Protein AF-M2B3Y7-F1 (afdb_monomer_lite)

Organism: NCBI:txid999437

Structure (mmCIF, N/CA/C/O backbone):
data_AF-M2B3Y7-F1
#
_entry.id   AF-M2B3Y7-F1
#
loop_
_atom_site.group_PDB
_atom_site.id
_atom_site.type_symbol
_atom_site.label_atom_id
_atom_site.label_alt_id
_atom_site.label_comp_id
_atom_site.label_asym_id
_atom_site.label_entity_id
_atom_site.label_seq_id
_atom_site.pdbx_PDB_ins_code
_atom_site.Cartn_x
_atom_site.Cartn_y
_atom_site.Cartn_z
_atom_site.occupancy
_atom_site.B_iso_or_equiv
_atom_site.auth_seq_id
_atom_site.auth_comp_id
_atom_site.auth_asym_id
_atom_site.auth_atom_id
_atom_site.pdbx_PDB_model_num
ATOM 1 N N . MET A 1 1 ? 5.195 35.877 -45.249 1.00 45.44 1 MET A N 1
ATOM 2 C CA . MET A 1 1 ? 6.566 36.431 -45.251 1.00 45.44 1 MET A CA 1
ATOM 3 C C . MET A 1 1 ? 7.348 35.733 -46.344 1.00 45.44 1 MET A C 1
ATOM 5 O O . MET A 1 1 ? 7.375 34.510 -46.344 1.00 45.44 1 MET A O 1
ATOM 9 N N . THR A 1 2 ? 7.928 36.474 -47.281 1.00 49.81 2 THR A N 1
ATOM 10 C CA . THR A 1 2 ? 8.880 35.936 -48.261 1.00 49.81 2 THR A CA 1
ATOM 11 C C . THR A 1 2 ? 10.273 36.021 -47.648 1.00 49.81 2 THR A C 1
ATOM 13 O O . THR A 1 2 ? 10.764 37.118 -47.399 1.00 49.81 2 THR A O 1
ATOM 16 N N . PHE A 1 3 ? 10.868 34.873 -47.328 1.00 57.53 3 PHE A N 1
ATOM 17 C CA . PHE A 1 3 ? 12.255 34.810 -46.870 1.00 57.53 3 PHE A CA 1
ATOM 18 C C . PHE A 1 3 ? 13.178 34.933 -48.083 1.00 57.53 3 PHE A C 1
ATOM 20 O O . PHE A 1 3 ? 13.035 34.166 -49.035 1.00 57.53 3 PHE A O 1
ATOM 27 N N . ASP A 1 4 ? 14.099 35.895 -48.057 1.00 72.06 4 ASP A N 1
ATOM 28 C CA . ASP A 1 4 ? 15.162 35.984 -49.055 1.00 72.06 4 ASP A CA 1
ATOM 29 C C . ASP A 1 4 ? 16.213 34.909 -48.756 1.00 72.06 4 ASP A C 1
ATOM 31 O O . ASP A 1 4 ? 16.903 34.950 -47.738 1.00 72.06 4 ASP A O 1
ATOM 35 N N . LEU A 1 5 ? 16.274 33.905 -49.628 1.00 71.38 5 LEU A N 1
ATOM 36 C CA . LEU A 1 5 ? 17.178 32.765 -49.506 1.00 71.38 5 LEU A CA 1
ATOM 37 C C . LEU A 1 5 ? 18.413 32.906 -50.405 1.00 71.38 5 LEU A C 1
ATOM 39 O O . LEU A 1 5 ? 19.237 31.997 -50.427 1.00 71.38 5 LEU A O 1
ATOM 43 N N . SER A 1 6 ? 18.561 34.021 -51.131 1.00 76.12 6 SER A N 1
ATOM 44 C CA . SER A 1 6 ? 19.625 34.219 -52.127 1.00 76.12 6 SER A CA 1
ATOM 45 C C . SER A 1 6 ? 21.043 34.143 -51.544 1.00 76.12 6 SER A C 1
ATOM 47 O O . SER A 1 6 ? 21.967 33.729 -52.239 1.00 76.12 6 SER A O 1
ATOM 49 N N . GLY A 1 7 ? 21.213 34.464 -50.256 1.00 70.19 7 GLY A N 1
ATOM 50 C CA . GLY A 1 7 ? 22.478 34.329 -49.522 1.00 70.19 7 GLY A CA 1
ATOM 51 C C . GLY A 1 7 ? 22.766 32.930 -48.956 1.00 70.19 7 GLY A C 1
ATOM 52 O O . GLY A 1 7 ? 23.794 32.742 -48.308 1.00 70.19 7 GLY A O 1
ATOM 53 N N . ILE A 1 8 ? 21.873 31.954 -49.152 1.00 68.56 8 ILE A N 1
ATOM 54 C CA . ILE A 1 8 ? 22.008 30.582 -48.640 1.00 68.56 8 ILE A CA 1
ATOM 55 C C . ILE A 1 8 ? 22.342 29.640 -49.806 1.00 68.56 8 ILE A C 1
ATOM 57 O O . ILE A 1 8 ? 21.722 29.766 -50.864 1.00 68.56 8 ILE A O 1
ATOM 61 N N . PRO A 1 9 ? 23.265 28.669 -49.639 1.00 76.00 9 PRO A N 1
ATOM 62 C CA . PRO A 1 9 ? 23.564 27.681 -50.673 1.00 76.00 9 PRO A CA 1
ATOM 63 C C . PRO A 1 9 ? 22.295 27.014 -51.208 1.00 76.00 9 PRO A C 1
ATOM 65 O O . PRO A 1 9 ? 21.464 26.555 -50.424 1.00 76.00 9 PRO A O 1
ATOM 68 N N . GLU A 1 10 ? 22.153 26.945 -52.532 1.00 73.31 10 GLU A N 1
ATOM 69 C CA . GLU A 1 10 ? 20.932 26.493 -53.221 1.00 73.31 10 GLU A CA 1
ATOM 70 C C . GLU A 1 10 ? 20.462 25.102 -52.750 1.00 73.31 10 GLU A C 1
ATOM 72 O O . GLU A 1 10 ? 19.272 24.858 -52.559 1.00 73.31 10 GLU A O 1
ATOM 77 N N . GLU A 1 11 ? 21.419 24.233 -52.422 1.00 63.41 11 GLU A N 1
ATOM 78 C CA . GLU A 1 11 ? 21.214 22.897 -51.850 1.00 63.41 11 GLU A CA 1
ATOM 79 C C . GLU A 1 11 ? 20.580 22.879 -50.447 1.00 63.41 11 GLU A C 1
ATOM 81 O O . GLU A 1 11 ? 19.892 21.922 -50.098 1.00 63.41 11 GLU A O 1
ATOM 86 N N . LEU A 1 12 ? 20.766 23.932 -49.645 1.00 60.66 12 LEU A N 1
ATOM 87 C CA . LEU A 1 12 ? 20.140 24.082 -48.326 1.00 60.66 12 LEU A CA 1
ATOM 88 C C . LEU A 1 12 ? 18.807 24.821 -48.382 1.00 60.66 12 LEU A C 1
ATOM 90 O O . LEU A 1 12 ? 17.975 24.669 -47.484 1.00 60.66 12 LEU A O 1
ATOM 94 N N . GLN A 1 13 ? 18.578 25.596 -49.444 1.00 73.69 13 GLN A N 1
ATOM 95 C CA . GLN A 1 13 ? 17.326 26.325 -49.618 1.00 73.69 13 GLN A CA 1
ATOM 96 C C . GLN A 1 13 ? 16.123 25.378 -49.704 1.00 73.69 13 GLN A C 1
ATOM 98 O O . GLN A 1 13 ? 15.035 25.765 -49.290 1.00 73.69 13 GLN A O 1
ATOM 103 N N . VAL A 1 14 ? 16.298 24.148 -50.204 1.00 66.88 14 VAL A N 1
ATOM 104 C CA . VAL A 1 14 ? 15.223 23.144 -50.316 1.00 66.88 14 VAL A CA 1
ATOM 105 C C . VAL A 1 14 ? 14.683 22.742 -48.939 1.00 66.88 14 VAL A C 1
ATOM 107 O O . VAL A 1 14 ? 13.478 22.831 -48.721 1.00 66.88 14 VAL A O 1
ATOM 110 N N . PHE A 1 15 ? 15.553 22.427 -47.975 1.00 60.72 15 PHE A N 1
ATOM 111 C CA . PHE A 1 15 ? 15.138 22.065 -46.609 1.00 60.72 15 PHE A CA 1
ATOM 112 C C . PHE A 1 15 ? 14.455 23.227 -45.877 1.00 60.72 15 PHE A C 1
ATOM 114 O O . PHE A 1 15 ? 13.499 23.036 -45.126 1.00 60.72 15 PHE A O 1
ATOM 121 N N . ILE A 1 16 ? 14.929 24.453 -46.115 1.00 63.44 16 ILE A N 1
ATOM 122 C CA . ILE A 1 16 ? 14.325 25.660 -45.542 1.00 63.44 16 ILE A CA 1
ATOM 123 C C . ILE A 1 16 ? 12.943 25.912 -46.164 1.00 63.44 16 ILE A C 1
ATOM 125 O O . ILE A 1 16 ? 12.002 26.232 -45.439 1.00 63.44 16 ILE A O 1
ATOM 129 N N . LYS A 1 17 ? 12.785 25.723 -47.482 1.00 69.19 17 LYS A N 1
ATOM 130 C CA . LYS A 1 17 ? 11.494 25.845 -48.181 1.00 69.19 17 LYS A CA 1
ATOM 131 C C . LYS A 1 17 ? 10.484 24.802 -47.691 1.00 69.19 17 LYS A C 1
ATOM 133 O O . LYS A 1 17 ? 9.358 25.174 -47.372 1.00 69.19 17 LYS A O 1
ATOM 138 N N . GLU A 1 18 ? 10.885 23.539 -47.553 1.00 61.50 18 GLU A N 1
ATOM 139 C CA . GLU A 1 18 ? 10.028 22.470 -47.012 1.00 61.50 18 GLU A CA 1
ATOM 140 C C . GLU A 1 18 ? 9.533 22.789 -45.599 1.00 61.50 18 GLU A C 1
ATOM 142 O O . GLU A 1 18 ? 8.347 22.664 -45.300 1.00 61.50 18 GLU A O 1
ATOM 147 N N . ALA A 1 19 ? 10.410 23.277 -44.728 1.00 56.25 19 ALA A N 1
ATOM 148 C CA . ALA A 1 19 ? 10.017 23.612 -43.369 1.00 56.25 19 ALA A CA 1
ATOM 149 C C . ALA A 1 19 ? 9.149 24.864 -43.259 1.00 56.25 19 ALA A C 1
ATOM 151 O O . ALA A 1 19 ? 8.282 24.934 -42.385 1.00 56.25 19 ALA A O 1
ATOM 152 N N . LEU A 1 20 ? 9.351 25.846 -44.140 1.00 63.88 20 LEU A N 1
ATOM 153 C CA . LEU A 1 20 ? 8.442 26.981 -44.258 1.00 63.88 20 LEU A CA 1
ATOM 154 C C . LEU A 1 20 ? 7.042 26.514 -44.680 1.00 63.88 20 LEU A C 1
ATOM 156 O O . LEU A 1 20 ? 6.064 27.003 -44.116 1.00 63.88 20 LEU A O 1
ATOM 160 N N . GLU A 1 21 ? 6.932 25.533 -45.580 1.00 65.38 21 GLU A N 1
ATOM 161 C CA . GLU A 1 21 ? 5.644 24.942 -45.964 1.00 65.38 21 GLU A CA 1
ATOM 162 C C . GLU A 1 21 ? 5.014 24.108 -44.835 1.00 65.38 21 GLU A C 1
ATOM 164 O O . GLU A 1 21 ? 3.827 24.269 -44.560 1.00 65.38 21 GLU A O 1
ATOM 169 N N . ILE A 1 22 ? 5.784 23.302 -44.093 1.00 55.69 22 ILE A N 1
ATOM 170 C CA . ILE A 1 22 ? 5.263 22.549 -42.932 1.00 55.69 22 ILE A CA 1
ATOM 171 C C . ILE A 1 22 ? 4.804 23.504 -41.821 1.00 55.69 22 ILE A C 1
ATOM 173 O O . ILE A 1 22 ? 3.726 23.332 -41.251 1.00 55.69 22 ILE A O 1
ATOM 177 N N . ARG A 1 23 ? 5.577 24.556 -41.527 1.00 59.22 23 ARG A N 1
ATOM 178 C CA . ARG A 1 23 ? 5.194 25.580 -40.544 1.00 59.22 23 ARG A CA 1
ATOM 179 C C . ARG A 1 23 ? 3.935 26.326 -40.978 1.00 59.22 23 ARG A C 1
ATOM 181 O O . ARG A 1 23 ? 3.066 26.597 -40.154 1.00 59.22 23 ARG A O 1
ATOM 188 N N . LYS A 1 24 ? 3.821 26.645 -42.266 1.00 68.19 24 LYS A N 1
ATOM 189 C CA . LYS A 1 24 ? 2.622 27.254 -42.847 1.00 68.19 24 LYS A CA 1
ATOM 190 C C . LYS A 1 24 ? 1.417 26.318 -42.741 1.00 68.19 24 LYS A C 1
ATOM 192 O O . LYS A 1 24 ? 0.348 26.783 -42.366 1.00 68.19 24 LYS A O 1
ATOM 197 N N . ALA A 1 25 ? 1.588 25.017 -42.970 1.00 65.25 25 ALA A N 1
ATOM 198 C CA . ALA A 1 25 ? 0.539 24.020 -42.769 1.00 65.25 25 ALA A CA 1
ATOM 199 C C . ALA A 1 25 ? 0.111 23.904 -41.293 1.00 65.25 25 ALA A C 1
ATOM 201 O O . ALA A 1 25 ? -1.082 23.832 -41.015 1.00 65.25 25 ALA A O 1
ATOM 202 N N . ALA A 1 26 ? 1.052 23.956 -40.342 1.00 59.47 26 ALA A N 1
ATOM 203 C CA . ALA A 1 26 ? 0.750 23.952 -38.907 1.00 59.47 26 ALA A CA 1
ATOM 204 C C . ALA A 1 26 ? -0.031 25.204 -38.468 1.00 59.47 26 ALA A C 1
ATOM 206 O O . ALA A 1 26 ? -0.986 25.102 -37.700 1.00 59.47 26 ALA A O 1
ATOM 207 N N . LEU A 1 27 ? 0.332 26.376 -38.997 1.00 65.25 27 LEU A N 1
ATOM 208 C CA . LEU A 1 27 ? -0.400 27.623 -38.758 1.00 65.25 27 LEU A CA 1
ATOM 209 C C . LEU A 1 27 ? -1.805 27.587 -39.373 1.00 65.25 27 LEU A C 1
ATOM 211 O O . LEU A 1 27 ? -2.763 27.966 -38.708 1.00 65.25 27 LEU A O 1
ATOM 215 N N . LEU A 1 28 ? -1.940 27.085 -40.604 1.00 71.50 28 LEU A N 1
ATOM 216 C CA . LEU A 1 28 ? -3.237 26.914 -41.268 1.00 71.50 28 LEU A CA 1
ATOM 217 C C . LEU A 1 28 ? -4.134 25.913 -40.529 1.00 71.50 28 LEU A C 1
ATOM 219 O O . LEU A 1 28 ? -5.341 26.124 -40.446 1.00 71.50 28 LEU A O 1
ATOM 223 N N . PHE A 1 29 ? -3.553 24.846 -39.976 1.00 75.62 29 PHE A N 1
ATOM 224 C CA . PHE A 1 29 ? -4.253 23.907 -39.102 1.00 75.62 29 PHE A CA 1
ATOM 225 C C . PHE A 1 29 ? -4.780 24.613 -37.850 1.00 75.62 29 PHE A C 1
ATOM 227 O O . PHE A 1 29 ? -5.983 24.579 -37.614 1.00 75.62 29 PHE A O 1
ATOM 234 N N . ALA A 1 30 ? -3.916 25.304 -37.099 1.00 64.25 30 ALA A N 1
ATOM 235 C CA . ALA A 1 30 ? -4.331 26.007 -35.887 1.00 64.25 30 ALA A CA 1
ATOM 236 C C . ALA A 1 30 ? -5.420 27.050 -36.186 1.00 64.25 30 ALA A C 1
ATOM 238 O O . ALA A 1 30 ? -6.430 27.111 -35.495 1.00 64.25 30 ALA A O 1
ATOM 239 N N . GLU A 1 31 ? -5.269 27.819 -37.266 1.00 71.62 31 GLU A N 1
ATOM 240 C CA . GLU A 1 31 ? -6.271 28.799 -37.688 1.00 71.62 31 GLU A CA 1
ATOM 241 C C . GLU A 1 31 ? -7.616 28.143 -38.045 1.00 71.62 31 GLU A C 1
ATOM 243 O O . GLU A 1 31 ? -8.674 28.663 -37.686 1.00 71.62 31 GLU A O 1
ATOM 248 N N . LYS A 1 32 ? -7.593 27.003 -38.746 1.00 80.88 32 LYS A N 1
ATOM 249 C CA . LYS A 1 32 ? -8.803 26.260 -39.108 1.00 80.88 32 LYS A CA 1
ATOM 250 C C . LYS A 1 32 ? -9.513 25.717 -37.869 1.00 80.88 32 LYS A C 1
ATOM 252 O O . LYS A 1 32 ? -10.716 25.919 -37.743 1.00 80.88 32 LYS A O 1
ATOM 257 N N . GLU A 1 33 ? -8.789 25.065 -36.968 1.00 72.62 33 GLU A N 1
ATOM 258 C CA . GLU A 1 33 ? -9.375 24.442 -35.777 1.00 72.62 33 GLU A CA 1
ATOM 259 C C . GLU A 1 33 ? -9.894 25.492 -34.788 1.00 72.62 33 GLU A C 1
ATOM 261 O O . GLU A 1 33 ? -10.992 25.339 -34.264 1.00 72.62 33 GLU A O 1
ATOM 266 N N . ILE A 1 34 ? -9.193 26.624 -34.625 1.00 73.88 34 ILE A N 1
ATOM 267 C CA . ILE A 1 34 ? -9.693 27.752 -33.820 1.00 73.88 34 ILE A CA 1
ATOM 268 C C . ILE A 1 34 ? -11.016 28.267 -34.394 1.00 73.88 34 ILE A C 1
ATOM 270 O O . ILE A 1 34 ? -11.949 28.545 -33.641 1.00 73.88 34 ILE A O 1
ATOM 274 N N . LYS A 1 35 ? -11.130 28.374 -35.726 1.00 78.56 35 LYS A N 1
ATOM 275 C CA . LYS A 1 35 ? -12.387 28.773 -36.377 1.00 78.56 35 LYS A CA 1
ATOM 276 C C . LYS A 1 35 ? -13.501 27.754 -36.148 1.00 78.56 35 LYS A C 1
ATOM 278 O O . LYS A 1 35 ? -14.634 28.174 -35.942 1.00 78.56 35 LYS A O 1
ATOM 283 N N . VAL A 1 36 ? -13.202 26.454 -36.173 1.00 81.69 36 VAL A N 1
ATOM 284 C CA . VAL A 1 36 ? -14.186 25.394 -35.891 1.00 81.69 36 VAL A CA 1
ATOM 285 C C . VAL A 1 36 ? -14.666 25.484 -34.444 1.00 81.69 36 VAL A C 1
ATOM 287 O O . VAL A 1 36 ? -15.862 25.655 -34.229 1.00 81.69 36 VAL A O 1
ATOM 290 N N . ALA A 1 37 ? -13.747 25.492 -33.477 1.00 68.81 37 ALA A N 1
ATOM 291 C CA . ALA A 1 37 ? -14.065 25.590 -32.054 1.00 68.81 37 ALA A CA 1
ATOM 292 C C . ALA A 1 37 ? -14.874 26.858 -31.730 1.00 68.81 37 ALA A C 1
ATOM 294 O O . ALA A 1 37 ? -15.887 26.816 -31.033 1.00 68.81 37 ALA A O 1
ATOM 295 N N . MET A 1 38 ? -14.485 27.996 -32.314 1.00 75.88 38 MET A N 1
ATOM 296 C CA . MET A 1 38 ? -15.215 29.253 -32.159 1.00 75.88 38 MET A CA 1
ATOM 297 C C . MET A 1 38 ? -16.618 29.171 -32.774 1.00 75.88 38 MET A C 1
ATOM 299 O O . MET A 1 38 ? -17.581 29.665 -32.188 1.00 75.88 38 MET A O 1
ATOM 303 N N . GLN A 1 39 ? -16.758 28.543 -33.944 1.00 84.00 39 GLN A N 1
ATOM 304 C CA . GLN A 1 39 ? -18.049 28.386 -34.609 1.00 84.00 39 GLN A CA 1
ATOM 305 C C . GLN A 1 39 ? -18.986 27.457 -33.829 1.00 84.00 39 GLN A C 1
ATOM 307 O O . GLN A 1 39 ? -20.187 27.723 -33.778 1.00 84.00 39 GLN A O 1
ATOM 312 N N . GLU A 1 40 ? -18.462 26.404 -33.205 1.00 83.50 40 GLU A N 1
ATOM 313 C CA . GLU A 1 40 ? -19.217 25.499 -32.336 1.00 83.50 40 GLU A CA 1
ATOM 314 C C . GLU A 1 40 ? -19.735 26.223 -31.093 1.00 83.50 40 GLU A C 1
ATOM 316 O O . GLU A 1 40 ? -20.945 26.214 -30.852 1.00 83.50 40 GLU A O 1
ATOM 321 N N . SER A 1 41 ? -18.875 26.967 -30.391 1.00 80.25 41 SER A N 1
ATOM 322 C CA . SER A 1 41 ? -19.298 27.781 -29.245 1.00 80.25 41 SER A CA 1
ATOM 323 C C . SER A 1 41 ? -20.332 28.843 -29.630 1.00 80.25 41 SER A C 1
ATOM 325 O O . SER A 1 41 ? -21.322 29.039 -28.924 1.00 80.25 41 SER A O 1
ATOM 327 N N . ILE A 1 42 ? -20.167 29.495 -30.787 1.00 84.44 42 ILE A N 1
ATOM 328 C CA . ILE A 1 42 ? -21.157 30.447 -31.316 1.00 84.44 42 ILE A CA 1
ATOM 329 C C . ILE A 1 42 ? -22.484 29.748 -31.630 1.00 84.44 42 ILE A C 1
ATOM 331 O O . ILE A 1 42 ? -23.548 30.302 -31.347 1.00 84.44 42 ILE A O 1
ATOM 335 N N . ASN A 1 43 ? -22.451 28.550 -32.215 1.00 87.31 43 ASN A N 1
ATOM 336 C CA . ASN A 1 43 ? -23.658 27.803 -32.558 1.00 87.31 43 ASN A CA 1
ATOM 337 C C . ASN A 1 43 ? -24.429 27.368 -31.306 1.00 87.31 43 ASN A C 1
ATOM 339 O O . ASN A 1 43 ? -25.657 27.458 -31.303 1.00 87.31 43 ASN A O 1
ATOM 343 N N . GLU A 1 44 ? -23.738 26.963 -30.240 1.00 83.06 44 GLU A N 1
ATOM 344 C CA . GLU A 1 44 ? -24.376 26.636 -28.962 1.00 83.06 44 GLU A CA 1
ATOM 345 C C . GLU A 1 44 ? -25.005 27.862 -28.297 1.00 83.06 44 GLU A C 1
ATOM 347 O O . GLU A 1 44 ? -26.169 27.816 -27.892 1.00 83.06 44 GLU A O 1
ATOM 352 N N . ILE A 1 45 ? -24.309 29.002 -28.281 1.00 84.94 45 ILE A N 1
ATOM 353 C CA . ILE A 1 45 ? -24.886 30.265 -27.791 1.00 84.94 45 ILE A CA 1
ATOM 354 C C . ILE A 1 45 ? -26.113 30.652 -28.636 1.00 84.94 45 ILE A C 1
ATOM 356 O O . ILE A 1 45 ? -27.156 31.037 -28.105 1.00 84.94 45 ILE A O 1
ATOM 360 N N . LYS A 1 46 ? -26.038 30.490 -29.963 1.00 84.94 46 LYS A N 1
ATOM 361 C CA . LYS A 1 46 ? -27.133 30.803 -30.891 1.00 84.94 46 LYS A CA 1
ATOM 362 C C . LYS A 1 46 ? -28.381 29.951 -30.645 1.00 84.94 46 LYS A C 1
ATOM 364 O O . LYS A 1 46 ? -29.486 30.487 -30.730 1.00 84.94 46 LYS A O 1
ATOM 369 N N . LYS A 1 47 ? -28.236 28.660 -30.317 1.00 84.56 47 LYS A N 1
ATOM 370 C CA . LYS A 1 47 ? -29.377 27.788 -29.965 1.00 84.56 47 LYS A CA 1
ATOM 371 C C . LYS A 1 47 ? -30.173 28.344 -28.783 1.00 84.56 47 LYS A C 1
ATOM 373 O O . LYS A 1 47 ? -31.398 28.281 -28.803 1.00 84.56 47 LYS A O 1
ATOM 378 N N . HIS A 1 48 ? -29.485 28.936 -27.808 1.00 78.88 48 HIS A N 1
ATOM 379 C CA . HIS A 1 48 ? -30.096 29.491 -26.599 1.00 78.88 48 HIS A CA 1
ATOM 380 C C . HIS A 1 48 ? -30.692 30.890 -26.805 1.00 78.88 48 HIS A C 1
ATOM 382 O O . HIS A 1 48 ? -31.655 31.253 -26.135 1.00 78.88 48 HIS A O 1
ATOM 388 N N . ILE A 1 49 ? -30.177 31.665 -27.766 1.00 81.00 49 ILE A N 1
ATOM 389 C CA . ILE A 1 49 ? -30.780 32.946 -28.170 1.00 81.00 49 ILE A CA 1
ATOM 390 C C . ILE A 1 49 ? -32.102 32.728 -28.935 1.00 81.00 49 ILE A C 1
ATOM 392 O O . ILE A 1 49 ? -33.013 33.553 -28.838 1.00 81.00 49 ILE A O 1
ATOM 396 N N . GLY A 1 50 ? -32.237 31.613 -29.665 1.00 73.44 50 GLY A N 1
ATOM 397 C CA . GLY A 1 50 ? -33.442 31.281 -30.434 1.00 73.44 50 GLY A CA 1
ATOM 398 C C . GLY A 1 50 ? -33.684 32.214 -31.635 1.00 73.44 50 GLY A C 1
ATOM 399 O O . GLY A 1 50 ? -32.763 32.861 -32.133 1.00 73.44 50 GLY A O 1
ATOM 400 N N . TYR A 1 51 ? -34.929 32.281 -32.127 1.00 66.31 51 TYR A N 1
ATOM 401 C CA . TYR A 1 51 ? -35.339 33.158 -33.238 1.00 66.31 51 TYR A CA 1
ATOM 402 C C . TYR A 1 51 ? -36.341 34.224 -32.754 1.00 66.31 51 TYR A C 1
ATOM 404 O O . TYR A 1 51 ? -37.361 33.880 -32.159 1.00 66.31 51 TYR A O 1
ATOM 412 N N . GLY A 1 52 ? -36.074 35.511 -33.018 1.00 67.25 52 GLY A N 1
ATOM 413 C CA . GLY A 1 52 ? -36.934 36.641 -32.621 1.00 67.25 52 GLY A CA 1
ATOM 414 C C . GLY A 1 52 ? -36.149 37.884 -32.173 1.00 67.25 52 GLY A C 1
ATOM 415 O O . GLY A 1 52 ? -34.941 37.974 -32.387 1.00 67.25 52 GLY A O 1
ATOM 416 N N . THR A 1 53 ? -36.824 38.861 -31.555 1.00 72.75 53 THR A N 1
ATOM 417 C CA . THR A 1 53 ? -36.186 40.097 -31.059 1.00 72.75 53 THR A CA 1
ATOM 418 C C . THR A 1 53 ? -35.389 39.827 -29.781 1.00 72.75 53 THR A C 1
ATOM 420 O O . THR A 1 53 ? -35.958 39.401 -28.776 1.00 72.75 53 THR A O 1
ATOM 423 N N . PHE A 1 54 ? -34.083 40.104 -29.802 1.00 80.12 54 PHE A N 1
ATOM 424 C CA . PHE A 1 54 ? -33.186 39.909 -28.660 1.00 80.12 54 PHE A CA 1
ATOM 425 C C . PHE A 1 54 ? -33.583 40.800 -27.471 1.00 80.12 54 PHE A C 1
ATOM 427 O O . PHE A 1 54 ? -33.663 42.020 -27.605 1.00 80.12 54 PHE A O 1
ATOM 434 N N . LYS A 1 55 ? -33.829 40.189 -26.303 1.00 78.25 55 LYS A N 1
ATOM 435 C CA . LYS A 1 55 ? -34.313 40.879 -25.088 1.00 78.25 55 LYS A CA 1
ATOM 436 C C . LYS A 1 55 ? -33.223 41.142 -24.036 1.00 78.25 55 LYS A C 1
ATOM 438 O O . LYS A 1 55 ? -33.549 41.532 -22.919 1.00 78.25 55 LYS A O 1
ATOM 443 N N . GLY A 1 56 ? -31.949 40.953 -24.384 1.00 78.19 56 GLY A N 1
ATOM 444 C CA . GLY A 1 56 ? -30.812 41.089 -23.467 1.00 78.19 56 GLY A CA 1
ATOM 445 C C . GLY A 1 56 ? -30.312 39.751 -22.909 1.00 78.19 56 GLY A C 1
ATOM 446 O O . GLY A 1 56 ? -30.879 38.696 -23.187 1.00 78.19 56 GLY A O 1
ATOM 447 N N . ILE A 1 57 ? -29.219 39.802 -22.141 1.00 81.94 57 ILE A N 1
ATOM 448 C CA . ILE A 1 57 ? -28.574 38.627 -21.539 1.00 81.94 57 ILE A CA 1
ATOM 449 C C . ILE A 1 57 ? -29.258 38.324 -20.204 1.00 81.94 57 ILE A C 1
ATOM 451 O O . ILE A 1 57 ? -29.145 39.095 -19.252 1.00 81.94 57 ILE A O 1
ATOM 455 N N . ASN A 1 58 ? -29.988 37.212 -20.140 1.00 83.81 58 ASN A N 1
ATOM 456 C CA . ASN A 1 58 ? -30.562 36.699 -18.898 1.00 83.81 58 ASN A CA 1
ATOM 457 C C . ASN A 1 58 ? -29.557 35.770 -18.182 1.00 83.81 58 ASN A C 1
ATOM 459 O O . ASN A 1 58 ? -28.491 35.464 -18.715 1.00 83.81 58 ASN A O 1
ATOM 463 N N . LYS A 1 59 ? -29.885 35.327 -16.963 1.00 79.94 59 LYS A N 1
ATOM 464 C CA . LYS A 1 59 ? -28.984 34.492 -16.154 1.00 79.94 59 LYS A CA 1
ATOM 465 C C . LYS A 1 59 ? -28.606 33.177 -16.850 1.00 79.94 59 LYS A C 1
ATOM 467 O O . LYS A 1 59 ? -27.440 32.820 -16.861 1.00 79.94 59 LYS A O 1
ATOM 472 N N . GLU A 1 60 ? -29.567 32.510 -17.481 1.00 78.88 60 GLU A N 1
ATOM 473 C CA . GLU A 1 60 ? -29.346 31.231 -18.169 1.00 78.88 60 GLU A CA 1
ATOM 474 C C . GLU A 1 60 ? -28.426 31.384 -19.388 1.00 78.88 60 GLU A C 1
ATOM 476 O O . GLU A 1 60 ? -27.477 30.625 -19.547 1.00 78.88 60 GLU A O 1
ATOM 481 N N . LEU A 1 61 ? -28.646 32.410 -20.218 1.00 81.50 61 LEU A N 1
ATOM 482 C CA . LEU A 1 61 ? -27.771 32.714 -21.350 1.00 81.50 61 LEU A CA 1
ATOM 483 C C . LEU A 1 61 ? -26.374 33.136 -20.879 1.00 81.50 61 LEU A C 1
ATOM 485 O O . LEU A 1 61 ? -25.389 32.803 -21.531 1.00 81.50 61 LEU A O 1
ATOM 489 N N . ASN A 1 62 ? -26.275 33.847 -19.753 1.00 80.31 62 ASN A N 1
ATOM 490 C CA . ASN A 1 62 ? -24.991 34.199 -19.156 1.00 80.31 62 ASN A CA 1
ATOM 491 C C . ASN A 1 62 ? -24.216 32.955 -18.700 1.00 80.31 62 ASN A C 1
ATOM 493 O O . ASN A 1 62 ? -23.029 32.852 -18.987 1.00 80.31 62 ASN A O 1
ATOM 497 N N . ASP A 1 63 ? -24.884 32.003 -18.048 1.00 74.19 63 ASP A N 1
ATOM 498 C CA . ASP A 1 63 ? -24.263 30.758 -17.585 1.00 74.19 63 ASP A CA 1
ATOM 499 C C . ASP A 1 63 ? -23.770 29.906 -18.774 1.00 74.19 63 ASP A C 1
ATOM 501 O O . ASP A 1 63 ? -22.642 29.415 -18.751 1.00 74.19 63 ASP A O 1
ATOM 505 N N . VAL A 1 64 ? -24.545 29.833 -19.866 1.00 78.38 64 VAL A N 1
ATOM 506 C CA . VAL A 1 64 ? -24.122 29.176 -21.120 1.00 78.38 64 VAL A CA 1
ATOM 507 C C . VAL A 1 64 ? -22.930 29.892 -21.761 1.00 78.38 64 VAL A C 1
ATOM 509 O O . VAL A 1 64 ? -22.006 29.242 -22.240 1.00 78.38 64 VAL A O 1
ATOM 512 N N . ILE A 1 65 ? -22.911 31.229 -21.773 1.00 73.31 65 ILE A N 1
ATOM 513 C CA . ILE A 1 65 ? -21.768 31.998 -22.288 1.00 73.31 65 ILE A CA 1
ATOM 514 C C . ILE A 1 65 ? -20.508 31.720 -21.455 1.00 73.31 65 ILE A C 1
ATOM 516 O O . ILE A 1 65 ? -19.436 31.551 -22.034 1.00 73.31 65 ILE A O 1
ATOM 520 N N . GLU A 1 66 ? -20.611 31.657 -20.125 1.00 69.00 66 GLU A N 1
ATOM 521 C CA . GLU A 1 66 ? -19.475 31.324 -19.254 1.00 69.00 66 GLU A CA 1
ATOM 522 C C . GLU A 1 66 ? -18.986 29.883 -19.460 1.00 69.00 66 GLU A C 1
ATOM 524 O O . GLU A 1 66 ? -17.781 29.653 -19.560 1.00 69.00 66 GLU A O 1
ATOM 529 N N . GLU A 1 67 ? -19.891 28.919 -19.625 1.00 71.25 67 GLU A N 1
ATOM 530 C CA . GLU A 1 67 ? -19.530 27.535 -19.949 1.00 71.25 67 GLU A CA 1
ATOM 531 C C . GLU A 1 67 ? -18.824 27.433 -21.310 1.00 71.25 67 GLU A C 1
ATOM 533 O O . GLU A 1 67 ? -17.779 26.791 -21.428 1.00 71.25 67 GLU A O 1
ATOM 538 N N . GLN A 1 68 ? -19.328 28.134 -22.331 1.00 79.69 68 GLN A N 1
ATOM 539 C CA . GLN A 1 68 ? -18.715 28.142 -23.660 1.00 79.69 68 GLN A CA 1
ATOM 540 C C . GLN A 1 68 ? -17.365 28.867 -23.691 1.00 79.69 68 GLN A C 1
ATOM 542 O O . GLN A 1 68 ? -16.495 28.487 -24.471 1.00 79.69 68 GLN A O 1
ATOM 547 N N . LYS A 1 69 ? -17.131 29.856 -22.815 1.00 64.25 69 LYS A N 1
ATOM 548 C CA . LYS A 1 69 ? -15.793 30.447 -22.627 1.00 64.25 69 LYS A CA 1
ATOM 549 C C . LYS A 1 69 ? -14.801 29.426 -22.080 1.00 64.25 69 LYS A C 1
ATOM 551 O O . LYS A 1 69 ? -13.673 29.382 -22.560 1.00 64.25 69 LYS A O 1
ATOM 556 N N . ILE A 1 70 ? -15.210 28.620 -21.098 1.00 60.44 70 ILE A N 1
ATOM 557 C CA . ILE A 1 70 ? -14.363 27.568 -20.517 1.00 60.44 70 ILE A CA 1
ATOM 558 C C . ILE A 1 70 ? -14.069 26.491 -21.565 1.00 60.44 70 ILE A C 1
ATOM 560 O O . ILE A 1 70 ? -12.913 26.113 -21.736 1.00 60.44 70 ILE A O 1
ATOM 564 N N . PHE A 1 71 ? -15.092 26.047 -22.300 1.00 70.12 71 PHE A N 1
ATOM 565 C CA . PHE A 1 71 ? -14.939 25.079 -23.386 1.00 70.12 71 PHE A CA 1
ATOM 566 C C . PHE A 1 71 ? -13.982 25.586 -24.473 1.00 70.12 71 PHE A C 1
ATOM 568 O O . PHE A 1 71 ? -13.012 24.910 -24.806 1.00 70.12 71 PHE A O 1
ATOM 575 N N . PHE A 1 72 ? -14.199 26.805 -24.975 1.00 65.19 72 PHE A N 1
ATOM 576 C CA . PHE A 1 72 ? -13.344 27.389 -26.005 1.00 65.19 72 PHE A CA 1
ATOM 577 C C . PHE A 1 72 ? -11.910 27.616 -25.511 1.00 65.19 72 PHE A C 1
ATOM 579 O O . PHE A 1 72 ? -10.972 27.407 -26.271 1.00 65.19 72 PHE A O 1
ATOM 586 N N . ALA A 1 73 ? -11.719 28.007 -24.246 1.00 53.09 73 ALA A N 1
ATOM 587 C CA . ALA A 1 73 ? -10.387 28.150 -23.659 1.00 53.09 73 ALA A CA 1
ATOM 588 C C . ALA A 1 73 ? -9.644 26.806 -23.586 1.00 53.09 73 ALA A C 1
ATOM 590 O O . ALA A 1 73 ? -8.484 26.739 -23.981 1.00 53.09 73 ALA A O 1
ATOM 591 N N . ALA A 1 74 ? -10.318 25.734 -23.159 1.00 53.12 74 ALA A N 1
ATOM 592 C CA . ALA A 1 74 ? -9.735 24.393 -23.127 1.00 53.12 74 ALA A CA 1
ATOM 593 C C . ALA A 1 74 ? -9.375 23.886 -24.535 1.00 53.12 74 ALA A C 1
ATOM 595 O O . ALA A 1 74 ? -8.311 23.302 -24.743 1.00 53.12 74 ALA A O 1
ATOM 596 N N . GLU A 1 75 ? -10.237 24.152 -25.517 1.00 64.81 75 GLU A N 1
ATOM 597 C CA . GLU A 1 75 ? -9.996 23.760 -26.903 1.00 64.81 75 GLU A CA 1
ATOM 598 C C . GLU A 1 75 ? -8.867 24.582 -27.541 1.00 64.81 75 GLU A C 1
ATOM 600 O O . GLU A 1 75 ? -8.043 24.052 -28.286 1.00 64.81 75 GLU A O 1
ATOM 605 N N . LEU A 1 76 ? -8.762 25.866 -27.191 1.00 54.69 76 LEU A N 1
ATOM 606 C CA . LEU A 1 76 ? -7.655 26.721 -27.602 1.00 54.69 76 LEU A CA 1
ATOM 607 C C . LEU A 1 76 ? -6.323 26.233 -27.020 1.00 54.69 76 LEU A C 1
ATOM 609 O O . LEU A 1 76 ? -5.342 26.185 -27.759 1.00 54.69 76 LEU A O 1
ATOM 613 N N . ASP A 1 77 ? -6.287 25.827 -25.748 1.00 53.09 77 ASP A N 1
ATOM 614 C CA . ASP A 1 77 ? -5.090 25.251 -25.124 1.00 53.09 77 ASP A CA 1
ATOM 615 C C . ASP A 1 77 ? -4.653 23.962 -25.841 1.00 53.09 77 ASP A C 1
ATOM 617 O O . ASP A 1 77 ? -3.474 23.818 -26.178 1.00 53.09 77 ASP A O 1
ATOM 621 N N . ARG A 1 78 ? -5.598 23.072 -26.186 1.00 74.62 78 ARG A N 1
ATOM 622 C CA . ARG A 1 78 ? -5.325 21.870 -26.998 1.00 74.62 78 ARG A CA 1
ATOM 623 C C . ARG A 1 78 ? -4.747 22.226 -28.372 1.00 74.62 78 ARG A C 1
ATOM 625 O O . ARG A 1 78 ? -3.736 21.659 -28.788 1.00 74.62 78 ARG A O 1
ATOM 632 N N . ILE A 1 79 ? -5.370 23.168 -29.086 1.00 60.16 79 ILE A N 1
ATOM 633 C CA . ILE A 1 79 ? -4.934 23.577 -30.432 1.00 60.16 79 ILE A CA 1
ATOM 634 C C . ILE A 1 79 ? -3.555 24.249 -30.385 1.00 60.16 79 ILE A C 1
ATOM 636 O O . ILE A 1 79 ? -2.737 24.037 -31.286 1.00 60.16 79 ILE A O 1
ATOM 640 N N . LEU A 1 80 ? -3.279 25.047 -29.350 1.00 50.59 80 LEU A N 1
ATOM 641 C CA . LEU A 1 80 ? -1.979 25.681 -29.146 1.00 50.59 80 LEU A CA 1
ATOM 642 C C . LEU A 1 80 ? -0.890 24.643 -28.873 1.00 50.59 80 LEU A C 1
ATOM 644 O O . LEU A 1 80 ? 0.178 24.744 -29.478 1.00 50.59 80 LEU A O 1
ATOM 648 N N . ASP A 1 81 ? -1.158 23.637 -28.041 1.00 50.31 81 ASP A N 1
ATOM 649 C CA . ASP A 1 81 ? -0.206 22.561 -27.750 1.00 50.31 81 ASP A CA 1
ATOM 650 C C . ASP A 1 81 ? 0.098 21.713 -28.998 1.00 50.31 81 ASP A C 1
ATOM 652 O O . ASP A 1 81 ? 1.260 21.496 -29.361 1.00 50.31 81 ASP A O 1
ATOM 656 N N . GLU A 1 82 ? -0.931 21.336 -29.762 1.00 51.22 82 GLU A N 1
ATOM 657 C CA . GLU A 1 82 ? -0.754 20.611 -31.025 1.00 51.22 82 GLU A CA 1
ATOM 658 C C . GLU A 1 82 ? -0.046 21.451 -32.095 1.00 51.22 82 GLU A C 1
ATOM 660 O O . GLU A 1 82 ? 0.806 20.948 -32.837 1.00 51.22 82 GLU A O 1
ATOM 665 N N . GLY A 1 83 ? -0.372 22.741 -32.186 1.00 49.22 83 GLY A N 1
ATOM 666 C CA . GLY A 1 83 ? 0.263 23.680 -33.106 1.00 49.22 83 GLY A CA 1
ATOM 667 C C . GLY A 1 83 ? 1.739 23.907 -32.776 1.00 49.22 83 GLY A C 1
ATOM 668 O O . GLY A 1 83 ? 2.586 23.860 -33.674 1.00 49.22 83 GLY A O 1
ATOM 669 N N . LEU A 1 84 ? 2.070 24.092 -31.494 1.00 48.72 84 LEU A N 1
ATOM 670 C CA . LEU A 1 84 ? 3.443 24.220 -30.997 1.00 48.72 84 LEU A CA 1
ATOM 671 C C . LEU A 1 84 ? 4.240 22.934 -31.207 1.00 48.72 84 LEU A C 1
ATOM 673 O O . LEU A 1 84 ? 5.403 23.003 -31.608 1.00 48.72 84 LEU A O 1
ATOM 677 N N . THR A 1 85 ? 3.614 21.776 -31.019 1.00 48.56 85 THR A N 1
ATOM 678 C CA . THR A 1 85 ? 4.226 20.465 -31.257 1.00 48.56 85 THR A CA 1
ATOM 679 C C . THR A 1 85 ? 4.555 20.273 -32.738 1.00 48.56 85 THR A C 1
ATOM 681 O O . THR A 1 85 ? 5.695 19.959 -33.089 1.00 48.56 85 THR A O 1
ATOM 684 N N . LYS A 1 86 ? 3.608 20.575 -33.636 1.00 52.34 86 LYS A N 1
ATOM 685 C CA . LYS A 1 86 ? 3.811 20.508 -35.096 1.00 52.34 86 LYS A CA 1
ATOM 686 C C . LYS A 1 86 ? 4.844 21.528 -35.595 1.00 52.34 86 LYS A C 1
ATOM 688 O O . LYS A 1 86 ? 5.632 21.228 -36.492 1.00 52.34 86 LYS A O 1
ATOM 693 N N . ALA A 1 87 ? 4.885 22.728 -35.014 1.00 50.94 87 ALA A N 1
ATOM 694 C CA . ALA A 1 87 ? 5.889 23.739 -35.352 1.00 50.94 87 ALA A CA 1
ATOM 695 C C . ALA A 1 87 ? 7.292 23.364 -34.840 1.00 50.94 87 ALA A C 1
ATOM 697 O O . ALA A 1 87 ? 8.280 23.544 -35.556 1.00 50.94 87 ALA A O 1
ATOM 698 N N . SER A 1 88 ? 7.379 22.801 -33.634 1.00 45.59 88 SER A N 1
ATOM 699 C CA . SER A 1 88 ? 8.620 22.263 -33.060 1.00 45.59 88 SER A CA 1
ATOM 700 C C . SER A 1 88 ? 9.169 21.105 -33.899 1.00 45.59 88 SER A C 1
ATOM 702 O O . SER A 1 88 ? 10.362 21.075 -34.204 1.00 45.59 88 SER A O 1
ATOM 704 N N . TYR A 1 89 ? 8.286 20.211 -34.360 1.00 51.34 89 TYR A N 1
ATOM 705 C CA . TYR A 1 89 ? 8.594 19.138 -35.312 1.00 51.34 89 TYR A CA 1
ATOM 706 C C . TYR A 1 89 ? 9.235 19.673 -36.603 1.00 51.34 89 TYR A C 1
ATOM 708 O O . TYR A 1 89 ? 10.266 19.159 -37.040 1.00 51.34 89 TYR A O 1
ATOM 716 N N . ALA A 1 90 ? 8.689 20.753 -37.177 1.00 49.84 90 ALA A N 1
ATOM 717 C CA . ALA A 1 90 ? 9.237 21.365 -38.388 1.00 49.84 90 ALA A CA 1
ATOM 718 C C . ALA A 1 90 ? 10.667 21.896 -38.176 1.00 49.84 90 ALA A C 1
ATOM 720 O O . ALA A 1 90 ? 11.538 21.671 -39.015 1.00 49.84 90 ALA A O 1
ATOM 721 N N . GLY A 1 91 ? 10.933 22.550 -37.039 1.00 44.66 91 GLY A N 1
ATOM 722 C CA . GLY A 1 91 ? 12.269 23.051 -36.696 1.00 44.66 91 GLY A CA 1
ATOM 723 C C . GLY A 1 91 ? 13.310 21.939 -36.511 1.00 44.66 91 GLY A C 1
ATOM 724 O O . GLY A 1 91 ? 14.442 22.063 -36.980 1.00 44.66 91 GLY A O 1
ATOM 725 N N . LEU A 1 92 ? 12.922 20.828 -35.880 1.00 44.97 92 LEU A N 1
ATOM 726 C CA . LEU A 1 92 ? 13.792 19.668 -35.649 1.00 44.97 92 LEU A CA 1
ATOM 727 C C . LEU A 1 92 ? 14.061 18.862 -36.932 1.00 44.97 92 LEU A C 1
ATOM 729 O O . LEU A 1 92 ? 15.191 18.419 -37.153 1.00 44.97 92 LEU A O 1
ATOM 733 N N . SER A 1 93 ? 13.062 18.726 -37.811 1.00 46.25 93 SER A N 1
ATOM 734 C CA . SER A 1 93 ? 13.195 18.037 -39.103 1.00 46.25 93 SER A CA 1
ATOM 735 C C . SER A 1 93 ? 14.225 18.708 -40.023 1.00 46.25 93 SER A C 1
ATOM 737 O O . SER A 1 93 ? 14.989 18.012 -40.693 1.00 46.25 93 SER A O 1
ATOM 739 N N . ILE A 1 94 ? 14.317 20.047 -40.011 1.00 52.03 94 ILE A N 1
ATOM 740 C CA . ILE A 1 94 ? 15.355 20.803 -40.745 1.00 52.03 94 ILE A CA 1
ATOM 741 C C . ILE A 1 94 ? 16.749 20.413 -40.262 1.00 52.03 94 ILE A C 1
ATOM 743 O O . ILE A 1 94 ? 17.624 20.100 -41.069 1.00 52.03 94 ILE A O 1
ATOM 747 N N . GLY A 1 95 ? 16.955 20.431 -38.941 1.00 49.25 95 GLY A N 1
ATOM 748 C CA . GLY A 1 95 ? 18.245 20.112 -38.334 1.00 49.25 95 GLY A CA 1
ATOM 749 C C . GLY A 1 95 ? 18.712 18.706 -38.708 1.00 49.25 95 GLY A C 1
ATOM 750 O O . GLY A 1 95 ? 19.864 18.524 -39.097 1.00 49.25 95 GLY A O 1
ATOM 751 N N . ASN A 1 96 ? 17.797 17.734 -38.683 1.00 49.59 96 ASN A N 1
ATOM 752 C CA . ASN A 1 96 ? 18.078 16.349 -39.058 1.00 49.59 96 ASN A CA 1
ATOM 753 C C . ASN A 1 96 ? 18.341 16.184 -40.572 1.00 49.59 96 ASN A C 1
ATOM 755 O O . ASN A 1 96 ? 19.274 15.489 -40.976 1.00 49.59 96 ASN A O 1
ATOM 759 N N . GLY A 1 97 ? 17.568 16.860 -41.430 1.00 52.78 97 GLY A N 1
ATOM 760 C CA . GLY A 1 97 ? 17.747 16.826 -42.888 1.00 52.78 97 GLY A CA 1
ATOM 761 C C . GLY A 1 97 ? 19.099 17.387 -43.344 1.00 52.78 97 GLY A C 1
ATOM 762 O O . GLY A 1 97 ? 19.818 16.737 -44.107 1.00 52.78 97 GLY A O 1
ATOM 763 N N . ILE A 1 98 ? 19.496 18.546 -42.804 1.00 57.28 98 ILE A N 1
ATOM 764 C CA . ILE A 1 98 ? 20.799 19.179 -43.074 1.00 57.28 98 ILE A CA 1
ATOM 765 C C . ILE A 1 98 ? 21.949 18.285 -42.586 1.00 57.28 98 ILE A C 1
ATOM 767 O O . ILE A 1 98 ? 22.946 18.098 -43.291 1.00 57.28 98 ILE A O 1
ATOM 771 N N . LEU A 1 99 ? 21.797 17.684 -41.403 1.00 53.72 99 LEU A N 1
ATOM 772 C CA . LEU A 1 99 ? 22.790 16.787 -40.819 1.00 53.72 99 LEU A CA 1
ATOM 773 C C . LEU A 1 99 ? 22.985 15.518 -41.668 1.00 53.72 99 LEU A C 1
ATOM 775 O O . LEU A 1 99 ? 24.124 15.146 -41.965 1.00 53.72 99 LEU A O 1
ATOM 779 N N . LYS A 1 100 ? 21.895 14.888 -42.131 1.00 59.19 100 LYS A N 1
ATOM 780 C CA . LYS A 1 100 ? 21.936 13.731 -43.044 1.00 59.19 100 LYS A CA 1
ATOM 781 C C . LYS A 1 100 ? 22.568 14.084 -44.392 1.00 59.19 100 LYS A C 1
ATOM 783 O O . LYS A 1 100 ? 23.404 13.322 -44.880 1.00 59.19 100 LYS A O 1
ATOM 788 N N . HIS A 1 101 ? 22.233 15.244 -44.962 1.00 64.12 101 HIS A N 1
ATOM 789 C CA . HIS A 1 101 ? 22.780 15.716 -46.238 1.00 64.12 101 HIS A CA 1
ATOM 790 C C . HIS A 1 101 ? 24.310 15.875 -46.193 1.00 64.12 101 HIS A C 1
ATOM 792 O O . HIS A 1 101 ? 25.026 15.313 -47.025 1.00 64.12 101 HIS A O 1
ATOM 798 N N . TYR A 1 102 ? 24.842 16.576 -45.186 1.00 60.56 102 TYR A N 1
ATOM 799 C CA . TYR A 1 102 ? 26.291 16.782 -45.062 1.00 60.56 102 TYR A CA 1
ATOM 800 C C . TYR A 1 102 ? 27.055 15.531 -44.604 1.00 60.56 102 TYR A C 1
ATOM 802 O O . TYR A 1 102 ? 28.225 15.358 -44.955 1.00 60.56 102 TYR A O 1
ATOM 810 N N . LYS A 1 103 ? 26.394 14.605 -43.900 1.00 59.28 103 LYS A N 1
ATOM 811 C CA . LYS A 1 103 ? 26.948 13.279 -43.586 1.00 59.28 103 LYS A CA 1
ATOM 812 C C . LYS A 1 103 ? 27.071 12.394 -44.830 1.00 59.28 103 LYS A C 1
ATOM 814 O O . LYS A 1 103 ? 28.106 11.755 -45.002 1.00 59.28 103 LYS A O 1
ATOM 819 N N . ALA A 1 104 ? 26.076 12.396 -45.721 1.00 62.41 104 ALA A N 1
ATOM 820 C CA . ALA A 1 104 ? 26.127 11.663 -46.992 1.00 62.41 104 ALA A CA 1
ATOM 821 C C . ALA A 1 104 ? 27.250 12.168 -47.917 1.00 62.41 104 ALA A C 1
ATOM 823 O O . ALA A 1 104 ? 27.872 11.382 -48.626 1.00 62.41 104 ALA A O 1
ATOM 824 N N . LYS A 1 105 ? 27.578 13.463 -47.841 1.00 70.12 105 LYS A N 1
ATOM 825 C CA . LYS A 1 105 ? 28.740 14.065 -48.515 1.00 70.12 105 LYS A CA 1
ATOM 826 C C . LYS A 1 105 ? 30.079 13.822 -47.796 1.00 70.12 105 LYS A C 1
ATOM 828 O O . LYS A 1 105 ? 31.106 14.335 -48.225 1.00 70.12 105 LYS A O 1
ATOM 833 N N . GLY A 1 106 ? 30.089 13.066 -46.695 1.00 61.19 106 GLY A N 1
ATOM 834 C CA . GLY A 1 106 ? 31.298 12.719 -45.942 1.00 61.19 106 GLY A CA 1
ATOM 835 C C . GLY A 1 106 ? 31.909 13.864 -45.125 1.00 61.19 106 GLY A C 1
ATOM 836 O O . GLY A 1 106 ? 32.999 13.701 -44.576 1.00 61.19 106 GLY A O 1
ATOM 837 N N . LEU A 1 107 ? 31.217 15.003 -45.017 1.00 60.53 107 LEU A N 1
ATOM 838 C CA . LEU A 1 107 ? 31.710 16.220 -44.361 1.00 60.53 107 LEU A CA 1
ATOM 839 C C . LEU A 1 107 ? 31.517 16.198 -42.836 1.00 60.53 107 LEU A C 1
ATOM 841 O O . LEU A 1 107 ? 32.131 16.986 -42.124 1.00 60.53 107 LEU A O 1
ATOM 845 N N . ILE A 1 108 ? 30.704 15.267 -42.321 1.00 53.06 108 ILE A N 1
ATOM 846 C CA . ILE A 1 108 ? 30.460 15.066 -40.886 1.00 53.06 108 ILE A CA 1
ATOM 847 C C . ILE A 1 108 ? 30.782 13.610 -40.525 1.00 53.06 108 ILE A C 1
ATOM 849 O O . ILE A 1 108 ? 30.051 12.689 -40.889 1.00 53.06 108 ILE A O 1
ATOM 853 N N . LYS A 1 109 ? 31.879 13.386 -39.789 1.00 48.56 109 LYS A N 1
ATOM 854 C CA . LYS A 1 109 ? 32.288 12.063 -39.281 1.00 48.56 109 LYS A CA 1
ATOM 855 C C . LYS A 1 109 ? 31.885 11.909 -37.814 1.00 48.56 109 LYS A C 1
ATOM 857 O O . LYS A 1 109 ? 32.682 12.151 -36.916 1.00 48.56 109 LYS A O 1
ATOM 862 N N . GLY A 1 110 ? 30.645 11.488 -37.575 1.00 45.09 110 GLY A N 1
ATOM 863 C CA . GLY A 1 110 ? 30.150 11.121 -36.246 1.00 45.09 110 GLY A CA 1
ATOM 864 C C . GLY A 1 110 ? 29.346 9.821 -36.286 1.00 45.09 110 GLY A C 1
ATOM 865 O O . GLY A 1 110 ? 28.451 9.665 -37.120 1.00 45.09 110 GLY A O 1
ATOM 866 N N . ARG A 1 111 ? 29.658 8.881 -35.382 1.00 49.44 111 ARG A N 1
ATOM 867 C CA . ARG A 1 111 ? 28.751 7.781 -35.015 1.00 49.44 111 ARG A CA 1
ATOM 868 C C . ARG A 1 111 ? 27.773 8.337 -33.989 1.00 49.44 111 ARG A C 1
ATOM 870 O O . ARG A 1 111 ? 28.216 8.721 -32.914 1.00 49.44 111 ARG A O 1
ATOM 877 N N . LEU A 1 112 ? 26.482 8.363 -34.296 1.00 42.72 112 LEU A N 1
ATOM 878 C CA . LEU A 1 112 ? 25.458 8.707 -33.316 1.00 42.72 112 LEU A CA 1
ATOM 879 C C . LEU A 1 112 ? 24.282 7.745 -33.433 1.00 42.72 112 LEU A C 1
ATOM 881 O O . LEU A 1 112 ? 23.750 7.509 -34.515 1.00 42.72 112 LEU A O 1
ATOM 885 N N . ILE A 1 113 ? 23.941 7.195 -32.273 1.00 40.78 113 ILE A N 1
ATOM 886 C CA . ILE A 1 113 ? 22.643 6.647 -31.911 1.00 40.78 113 ILE A CA 1
ATOM 887 C C . ILE A 1 113 ? 21.682 7.845 -31.955 1.00 40.78 113 ILE A C 1
ATOM 889 O O . ILE A 1 113 ? 21.638 8.637 -31.016 1.00 40.78 113 ILE A O 1
ATOM 893 N N . GLU A 1 114 ? 21.004 8.059 -33.078 1.00 39.81 114 GLU A N 1
ATOM 894 C CA . GLU A 1 114 ? 19.942 9.063 -33.193 1.00 39.81 114 GLU A CA 1
ATOM 895 C C . GLU A 1 114 ? 18.652 8.431 -32.667 1.00 39.81 114 GLU A C 1
ATOM 897 O O . GLU A 1 114 ? 18.052 7.584 -33.322 1.00 39.81 114 GLU A O 1
ATOM 902 N N . LYS A 1 115 ? 18.269 8.784 -31.434 1.00 44.16 115 LYS A N 1
ATOM 903 C CA . LYS A 1 115 ? 16.943 8.476 -30.888 1.00 44.16 115 LYS A CA 1
ATOM 904 C C . LYS A 1 115 ? 15.885 9.185 -31.738 1.00 44.16 115 LYS A C 1
ATOM 906 O O . LYS A 1 115 ? 15.928 10.410 -31.852 1.00 44.16 115 LYS A O 1
ATOM 911 N N . ASP A 1 116 ? 14.919 8.439 -32.266 1.00 43.84 116 ASP A N 1
ATOM 912 C CA . ASP A 1 116 ? 13.705 8.989 -32.876 1.00 43.84 116 ASP A CA 1
ATOM 913 C C . ASP A 1 116 ? 12.800 9.595 -31.794 1.00 43.84 116 ASP A C 1
ATOM 915 O O . ASP A 1 116 ? 11.854 8.985 -31.297 1.00 43.84 116 ASP A O 1
ATOM 919 N N . ILE A 1 117 ? 13.109 10.835 -31.419 1.00 39.16 117 ILE A N 1
ATOM 920 C CA . ILE A 1 117 ? 12.379 11.630 -30.420 1.00 39.16 117 ILE A CA 1
ATOM 921 C C . ILE A 1 117 ? 10.889 11.792 -30.803 1.00 39.16 117 ILE A C 1
ATOM 923 O O . ILE A 1 117 ? 10.036 11.932 -29.931 1.00 39.16 117 ILE A O 1
ATOM 927 N N . ILE A 1 118 ? 10.566 11.720 -32.099 1.00 35.44 118 ILE A N 1
ATOM 928 C CA . ILE A 1 118 ? 9.200 11.810 -32.647 1.00 35.44 118 ILE A CA 1
ATOM 929 C C . ILE A 1 118 ? 8.395 10.537 -32.344 1.00 35.44 118 ILE A C 1
ATOM 931 O O . ILE A 1 118 ? 7.281 10.614 -31.834 1.00 35.44 118 ILE A O 1
ATOM 935 N N . ARG A 1 119 ? 8.991 9.364 -32.584 1.00 43.94 119 ARG A N 1
ATOM 936 C CA . ARG A 1 119 ? 8.396 8.056 -32.282 1.00 43.94 119 ARG A CA 1
ATOM 937 C C . ARG A 1 119 ? 8.226 7.867 -30.775 1.00 43.94 119 ARG A C 1
ATOM 939 O O . ARG A 1 119 ? 7.196 7.378 -30.319 1.00 43.94 119 ARG A O 1
ATOM 946 N N . GLU A 1 120 ? 9.219 8.312 -30.003 1.00 41.88 120 GLU A N 1
ATOM 947 C CA . GLU A 1 120 ? 9.169 8.337 -28.542 1.00 41.88 120 GLU A CA 1
ATOM 948 C C . GLU A 1 120 ? 7.942 9.142 -28.069 1.00 41.88 120 GLU A C 1
ATOM 950 O O . GLU A 1 120 ? 7.157 8.605 -27.295 1.00 41.88 120 GLU A O 1
ATOM 955 N N . ALA A 1 121 ? 7.692 10.345 -28.605 1.00 38.31 121 ALA A N 1
ATOM 956 C CA . ALA A 1 121 ? 6.540 11.195 -28.260 1.00 38.31 121 ALA A CA 1
ATOM 957 C C . ALA A 1 121 ? 5.154 10.608 -28.627 1.00 38.31 121 ALA A C 1
ATOM 959 O O . ALA A 1 121 ? 4.201 10.749 -27.858 1.00 38.31 121 ALA A O 1
ATOM 960 N N . GLU A 1 122 ? 5.022 9.907 -29.756 1.00 39.97 122 GLU A N 1
ATOM 961 C CA . GLU A 1 122 ? 3.758 9.256 -30.154 1.00 39.97 122 GLU A CA 1
ATOM 962 C C . GLU A 1 122 ? 3.408 8.055 -29.256 1.00 39.97 122 GLU A C 1
ATOM 964 O O . GLU A 1 122 ? 2.255 7.856 -28.864 1.00 39.97 122 GLU A O 1
ATOM 969 N N . LEU A 1 123 ? 4.411 7.267 -28.864 1.00 45.84 123 LEU A N 1
ATOM 970 C CA . LEU A 1 123 ? 4.240 6.113 -27.970 1.00 45.84 123 LEU A CA 1
ATOM 971 C C . LEU A 1 123 ? 4.035 6.532 -26.525 1.00 45.84 123 LEU A C 1
ATOM 973 O O . LEU A 1 123 ? 3.291 5.883 -25.795 1.00 45.84 123 LEU A O 1
ATOM 977 N N . ILE A 1 124 ? 4.665 7.637 -26.134 1.00 42.16 124 ILE A N 1
ATOM 978 C CA . ILE A 1 124 ? 4.409 8.364 -24.896 1.00 42.16 124 ILE A CA 1
ATOM 979 C C . ILE A 1 124 ? 2.915 8.678 -24.768 1.00 42.16 124 ILE A C 1
ATOM 981 O O . ILE A 1 124 ? 2.305 8.306 -23.764 1.00 42.16 124 ILE A O 1
ATOM 985 N N . ALA A 1 125 ? 2.315 9.293 -25.791 1.00 34.97 125 ALA A N 1
ATOM 986 C CA . ALA A 1 125 ? 0.898 9.645 -25.791 1.00 34.97 125 ALA A CA 1
ATOM 987 C C . ALA A 1 125 ? 0.002 8.395 -25.706 1.00 34.97 125 ALA A C 1
ATOM 989 O O . ALA A 1 125 ? -0.905 8.330 -24.876 1.00 34.97 125 ALA A O 1
ATOM 990 N N . LYS A 1 126 ? 0.321 7.350 -26.479 1.00 39.09 126 LYS A N 1
ATOM 991 C CA . LYS A 1 126 ? -0.452 6.098 -26.531 1.00 39.09 126 LYS A CA 1
ATOM 992 C C . LYS A 1 126 ? -0.335 5.241 -25.258 1.00 39.09 126 LYS A C 1
ATOM 994 O O . LYS A 1 126 ? -1.316 4.672 -24.785 1.00 39.09 126 LYS A O 1
ATOM 999 N N . SER A 1 127 ? 0.859 5.161 -24.667 1.00 45.03 127 SER A N 1
ATOM 1000 C CA . SER A 1 127 ? 1.140 4.394 -23.443 1.00 45.03 127 SER A CA 1
ATOM 1001 C C . SER A 1 127 ? 0.588 5.064 -22.184 1.00 45.03 127 SER A C 1
ATOM 1003 O O . SER A 1 127 ? 0.199 4.359 -21.255 1.00 45.03 127 SER A O 1
ATOM 1005 N N . THR A 1 128 ? 0.577 6.399 -22.136 1.00 41.44 128 THR A N 1
ATOM 1006 C CA . THR A 1 128 ? 0.172 7.169 -20.946 1.00 41.44 128 THR A CA 1
ATOM 1007 C C . THR A 1 128 ? -1.345 7.376 -20.884 1.00 41.44 128 THR A C 1
ATOM 1009 O O . THR A 1 128 ? -1.903 7.420 -19.790 1.00 41.44 128 THR A O 1
ATOM 1012 N N . MET A 1 129 ? -2.025 7.472 -22.036 1.00 39.78 129 MET A N 1
ATOM 1013 C CA . MET A 1 129 ? -3.429 7.911 -22.095 1.00 39.78 129 MET A CA 1
ATOM 1014 C C . MET A 1 129 ? -4.448 6.796 -22.378 1.00 39.78 129 MET A C 1
ATOM 1016 O O . MET A 1 129 ? -5.597 6.932 -21.964 1.00 39.78 129 MET A O 1
ATOM 1020 N N . GLU A 1 130 ? -4.072 5.687 -23.031 1.00 40.94 130 GLU A N 1
ATOM 1021 C CA . GLU A 1 130 ? -5.070 4.728 -23.552 1.00 40.94 130 GLU A CA 1
ATOM 1022 C C . GLU A 1 130 ? -5.067 3.339 -22.895 1.00 40.94 130 GLU A C 1
ATOM 1024 O O . GLU A 1 130 ? -6.078 2.633 -22.939 1.00 40.94 130 GLU A O 1
ATOM 1029 N N . LYS A 1 131 ? -3.974 2.902 -22.258 1.00 48.06 131 LYS A N 1
ATOM 1030 C CA . LYS A 1 131 ? -3.928 1.544 -21.695 1.00 48.06 131 LYS A CA 1
ATOM 1031 C C . LYS A 1 131 ? -4.446 1.504 -20.258 1.00 48.06 131 LYS A C 1
ATOM 1033 O O . LYS A 1 131 ? -3.742 1.850 -19.312 1.00 48.06 131 LYS A O 1
ATOM 1038 N N . LYS A 1 132 ? -5.633 0.915 -20.084 1.00 51.03 132 LYS A N 1
ATOM 1039 C CA . LYS A 1 132 ? -6.031 0.248 -18.834 1.00 51.03 132 LYS A CA 1
ATOM 1040 C C . LYS A 1 132 ? -5.078 -0.920 -18.578 1.00 51.03 132 LYS A C 1
ATOM 1042 O O . LYS A 1 132 ? -5.305 -2.036 -19.040 1.00 51.03 132 LYS A O 1
ATOM 1047 N N . ARG A 1 133 ? -3.948 -0.663 -17.920 1.00 52.19 133 ARG A N 1
ATOM 1048 C CA . ARG A 1 133 ? -2.944 -1.704 -17.655 1.00 52.19 133 ARG A CA 1
ATOM 1049 C C . ARG A 1 133 ? -3.444 -2.643 -16.576 1.00 52.19 133 ARG A C 1
ATOM 1051 O O . ARG A 1 133 ? -3.899 -2.177 -15.544 1.00 52.19 133 ARG A O 1
ATOM 1058 N N . VAL A 1 134 ? -3.309 -3.950 -16.774 1.00 43.66 134 VAL A N 1
ATOM 1059 C CA . VAL A 1 134 ? -3.782 -4.969 -15.832 1.00 43.66 134 VAL A CA 1
ATOM 1060 C C . VAL A 1 134 ? -2.591 -5.769 -15.302 1.00 43.66 134 VAL A C 1
ATOM 1062 O O . VAL A 1 134 ? -1.902 -6.435 -16.062 1.00 43.66 134 VAL A O 1
ATOM 1065 N N . PHE A 1 135 ? -2.350 -5.744 -13.991 1.00 39.28 135 PHE A N 1
ATOM 1066 C CA . PHE A 1 135 ? -1.350 -6.574 -13.317 1.00 39.28 135 PHE A CA 1
ATOM 1067 C C . PHE A 1 135 ? -2.016 -7.598 -12.414 1.00 39.28 135 PHE A C 1
ATOM 1069 O O . PHE A 1 135 ? -2.784 -7.237 -11.521 1.00 39.28 135 PHE A O 1
ATOM 1076 N N . LYS A 1 136 ? -1.729 -8.888 -12.635 1.00 37.47 136 LYS A N 1
ATOM 1077 C CA . LYS A 1 136 ? -2.393 -10.001 -11.930 1.00 37.47 136 LYS A CA 1
ATOM 1078 C C . LYS A 1 136 ? -3.926 -9.863 -11.948 1.00 37.47 136 LYS A C 1
ATOM 1080 O O . LYS A 1 136 ? -4.572 -9.956 -10.904 1.00 37.47 136 LYS A O 1
ATOM 1085 N N . ASN A 1 137 ? -4.494 -9.595 -13.126 1.00 39.56 137 ASN A N 1
ATOM 1086 C CA . ASN A 1 137 ? -5.934 -9.390 -13.346 1.00 39.56 137 ASN A CA 1
ATOM 1087 C C . ASN A 1 137 ? -6.535 -8.161 -12.630 1.00 39.56 137 ASN A C 1
ATOM 1089 O O . ASN A 1 137 ? -7.746 -8.101 -12.429 1.00 39.56 137 ASN A O 1
ATOM 1093 N N . LYS A 1 138 ? -5.714 -7.176 -12.231 1.00 37.88 138 LYS A N 1
ATOM 1094 C CA . LYS A 1 138 ? -6.171 -5.910 -11.638 1.00 37.88 138 LYS A CA 1
ATOM 1095 C C . LYS A 1 138 ? -5.666 -4.707 -12.411 1.00 37.88 138 LYS A C 1
ATOM 1097 O O . LYS A 1 138 ? -4.470 -4.601 -12.655 1.00 37.88 138 LYS A O 1
ATOM 1102 N N . GLU A 1 139 ? -6.566 -3.791 -12.738 1.00 57.34 139 GLU A N 1
ATOM 1103 C CA . GLU A 1 139 ? -6.206 -2.528 -13.374 1.00 57.34 139 GLU A CA 1
ATOM 1104 C C . GLU A 1 139 ? -5.274 -1.707 -12.462 1.00 57.34 139 GLU A C 1
ATOM 1106 O O . GLU A 1 139 ? -5.515 -1.574 -11.257 1.00 57.34 139 GLU A O 1
ATOM 1111 N N . PHE A 1 140 ? -4.185 -1.190 -13.022 1.00 60.75 140 PHE A N 1
ATOM 1112 C CA . PHE A 1 140 ? -3.288 -0.256 -12.362 1.00 60.75 140 PHE A CA 1
ATOM 1113 C C . PHE A 1 140 ? -4.032 1.061 -12.172 1.00 60.75 140 PHE A C 1
ATOM 1115 O O . PHE A 1 140 ? -4.205 1.845 -13.099 1.00 60.75 140 PHE A O 1
ATOM 1122 N N . VAL A 1 141 ? -4.469 1.296 -10.940 1.00 70.81 141 VAL A N 1
ATOM 1123 C CA . VAL A 1 141 ? -5.138 2.527 -10.526 1.00 70.81 141 VAL A CA 1
ATOM 1124 C C . VAL A 1 141 ? -4.356 3.182 -9.397 1.00 70.81 141 VAL A C 1
ATOM 1126 O O . VAL A 1 141 ? -3.751 2.504 -8.557 1.00 70.81 141 VAL A O 1
ATOM 1129 N N . LEU A 1 142 ? -4.376 4.513 -9.351 1.00 79.56 142 LEU A N 1
ATOM 1130 C CA . LEU A 1 142 ? -3.859 5.233 -8.195 1.00 79.56 142 LEU A CA 1
ATOM 1131 C C . LEU A 1 142 ? -4.726 4.914 -6.975 1.00 79.56 142 LEU A C 1
ATOM 1133 O O . LEU A 1 142 ? -5.952 4.963 -7.020 1.00 79.56 142 LEU A O 1
ATOM 1137 N N . SER A 1 143 ? -4.070 4.566 -5.870 1.00 83.06 143 SER A N 1
ATOM 1138 C CA . SER A 1 143 ? -4.750 4.256 -4.615 1.00 83.06 143 SER A CA 1
ATOM 1139 C C . SER A 1 143 ? -5.332 5.527 -4.002 1.00 83.06 143 SER A C 1
ATOM 1141 O O . SER A 1 143 ? -4.578 6.401 -3.572 1.00 83.06 143 SER A O 1
ATOM 1143 N N . ASP A 1 144 ? -6.654 5.581 -3.860 1.00 83.19 144 ASP A N 1
ATOM 1144 C CA . ASP A 1 144 ? -7.379 6.647 -3.156 1.00 83.19 144 ASP A CA 1
ATOM 1145 C C . ASP A 1 144 ? -7.015 6.750 -1.663 1.00 83.19 144 ASP A C 1
ATOM 1147 O O . ASP A 1 144 ? -7.348 7.729 -0.998 1.00 83.19 144 ASP A O 1
ATOM 1151 N N . ARG A 1 145 ? -6.306 5.759 -1.113 1.00 85.75 145 ARG A N 1
ATOM 1152 C CA . ARG A 1 145 ? -5.769 5.797 0.252 1.00 85.75 145 ARG A CA 1
ATOM 1153 C C . ARG A 1 145 ? -4.510 6.645 0.371 1.00 85.75 145 ARG A C 1
ATOM 1155 O O . ARG A 1 145 ? -4.213 7.078 1.472 1.00 85.75 145 ARG A O 1
ATOM 1162 N N . ILE A 1 146 ? -3.764 6.810 -0.719 1.00 87.94 146 ILE A N 1
ATOM 1163 C CA . ILE A 1 146 ? -2.476 7.518 -0.748 1.00 87.94 146 ILE A CA 1
ATOM 1164 C C . ILE A 1 146 ? -2.625 8.845 -1.484 1.00 87.94 146 ILE A C 1
ATOM 1166 O O . ILE A 1 146 ? -2.068 9.846 -1.055 1.00 87.94 146 ILE A O 1
ATOM 1170 N N . TRP A 1 147 ? -3.376 8.849 -2.581 1.00 89.94 147 TRP A N 1
ATOM 1171 C CA . TRP A 1 147 ? -3.488 9.981 -3.488 1.00 89.94 147 TRP A CA 1
ATOM 1172 C C . TRP A 1 147 ? -4.792 10.739 -3.263 1.00 89.94 147 TRP A C 1
ATOM 1174 O O . TRP A 1 147 ? -5.854 10.138 -3.075 1.00 89.94 147 TRP A O 1
ATOM 1184 N N . ASP A 1 148 ? -4.716 12.066 -3.288 1.00 90.62 148 ASP A N 1
ATOM 1185 C CA . ASP A 1 148 ? -5.881 12.933 -3.377 1.00 90.62 148 ASP A CA 1
ATOM 1186 C C . ASP A 1 148 ? -6.357 13.004 -4.829 1.00 90.62 148 ASP A C 1
ATOM 1188 O O . ASP A 1 148 ? -5.856 13.776 -5.641 1.00 90.62 148 ASP A O 1
ATOM 1192 N N . LEU A 1 149 ? -7.338 12.158 -5.135 1.00 87.25 149 LEU A N 1
ATOM 1193 C CA . LEU A 1 149 ? -7.957 12.047 -6.453 1.00 87.25 149 LEU A CA 1
ATOM 1194 C C . LEU A 1 149 ? -9.232 12.900 -6.578 1.00 87.25 149 LEU A C 1
ATOM 1196 O O . LEU A 1 149 ? -10.042 12.656 -7.467 1.00 87.25 149 LEU A O 1
ATOM 1200 N N . SER A 1 150 ? -9.466 13.842 -5.660 1.00 83.31 150 SER A N 1
ATOM 1201 C CA . SER A 1 150 ? -10.662 14.686 -5.685 1.00 83.31 150 SER A CA 1
ATOM 1202 C C . SER A 1 150 ? -10.592 15.781 -6.759 1.00 83.31 150 SER A C 1
ATOM 1204 O O . SER A 1 150 ? -9.516 16.220 -7.170 1.00 83.31 150 SER A O 1
ATOM 1206 N N . GLY A 1 151 ? -11.763 16.228 -7.226 1.00 84.25 151 GLY A N 1
ATOM 1207 C CA . GLY A 1 151 ? -11.869 17.284 -8.235 1.00 84.25 151 GLY A CA 1
ATOM 1208 C C . GLY A 1 151 ? -11.098 16.946 -9.515 1.00 84.25 151 GLY A C 1
ATOM 1209 O O . GLY A 1 151 ? -11.237 15.849 -10.047 1.00 84.25 151 GLY A O 1
ATOM 1210 N N . ASN A 1 152 ? -10.270 17.887 -9.981 1.00 85.38 152 ASN A N 1
ATOM 1211 C CA . ASN A 1 152 ? -9.444 17.729 -11.184 1.00 85.38 152 ASN A CA 1
ATOM 1212 C C . ASN A 1 152 ? -8.006 17.241 -10.890 1.00 85.38 152 ASN A C 1
ATOM 1214 O O . ASN A 1 152 ? -7.120 17.344 -11.737 1.00 85.38 152 ASN A O 1
ATOM 1218 N N . ASN A 1 153 ? -7.721 16.753 -9.677 1.00 82.81 153 ASN A N 1
ATOM 1219 C CA . ASN A 1 153 ? -6.350 16.396 -9.292 1.00 82.81 153 ASN A CA 1
ATOM 1220 C C . ASN A 1 153 ? -5.809 15.185 -10.060 1.00 82.81 153 ASN A C 1
ATOM 1222 O O . ASN A 1 153 ? -4.610 15.111 -10.312 1.00 82.81 153 ASN A O 1
ATOM 1226 N N . TYR A 1 154 ? -6.675 14.251 -10.461 1.00 78.56 154 TYR A N 1
ATOM 1227 C CA . TYR A 1 154 ? -6.252 13.094 -11.249 1.00 78.56 154 TYR A CA 1
ATOM 1228 C C . TYR A 1 154 ? -5.693 13.498 -12.622 1.00 78.56 154 TYR A C 1
ATOM 1230 O O . TYR A 1 154 ? -4.626 13.018 -13.005 1.00 78.56 154 TYR A O 1
ATOM 1238 N N . GLU A 1 155 ? -6.345 14.432 -13.319 1.00 73.81 155 GLU A N 1
ATOM 1239 C CA . GLU A 1 155 ? -5.850 14.940 -14.605 1.00 73.81 155 GLU A CA 1
ATOM 1240 C C . GLU A 1 155 ? -4.563 15.752 -14.427 1.00 73.81 155 GLU A C 1
ATOM 1242 O O . GLU A 1 155 ? -3.594 15.521 -15.142 1.00 73.81 155 GLU A O 1
ATOM 1247 N N . LYS A 1 156 ? -4.457 16.576 -13.376 1.00 76.69 156 LYS A N 1
ATOM 1248 C CA . LYS A 1 156 ? -3.200 17.280 -13.059 1.00 76.69 156 LYS A CA 1
ATOM 1249 C C . LYS A 1 156 ? -2.030 16.334 -12.773 1.00 76.69 156 LYS A C 1
ATOM 1251 O O . LYS A 1 156 ? -0.891 16.623 -13.137 1.00 76.69 156 LYS A O 1
ATOM 1256 N N . ILE A 1 157 ? -2.281 15.203 -12.107 1.00 79.56 157 ILE A N 1
ATOM 1257 C CA . ILE A 1 157 ? -1.258 14.168 -11.897 1.00 79.56 157 ILE A CA 1
ATOM 1258 C C . ILE A 1 157 ? -0.787 13.614 -13.247 1.00 79.56 157 ILE A C 1
ATOM 1260 O O . ILE A 1 157 ? 0.422 13.481 -13.446 1.00 79.56 157 ILE A O 1
ATOM 1264 N N . LYS A 1 158 ? -1.710 13.329 -14.176 1.00 75.94 158 LYS A N 1
ATOM 1265 C CA . LYS A 1 158 ? -1.356 12.888 -15.533 1.00 75.94 158 LYS A CA 1
ATOM 1266 C C . LYS A 1 158 ? -0.542 13.947 -16.270 1.00 75.94 158 LYS A C 1
ATOM 1268 O O . LYS A 1 158 ? 0.519 13.618 -16.784 1.00 75.94 158 LYS A O 1
ATOM 1273 N N . GLU A 1 159 ? -0.972 15.207 -16.258 1.00 70.38 159 GLU A N 1
ATOM 1274 C CA . GLU A 1 159 ? -0.260 16.326 -16.893 1.00 70.38 159 GLU A CA 1
ATOM 1275 C C . GLU A 1 159 ? 1.181 16.456 -16.383 1.00 70.38 159 GLU A C 1
ATOM 1277 O O . GLU A 1 159 ? 2.114 16.611 -17.173 1.00 70.38 159 GLU A O 1
ATOM 1282 N N . ILE A 1 160 ? 1.387 16.337 -15.066 1.00 76.31 160 ILE A N 1
ATOM 1283 C CA . ILE A 1 160 ? 2.720 16.374 -14.449 1.00 76.31 160 ILE A CA 1
ATOM 1284 C C . ILE A 1 160 ? 3.583 15.200 -14.913 1.00 76.31 160 ILE A C 1
ATOM 1286 O O . ILE A 1 160 ? 4.774 15.383 -15.170 1.00 76.31 160 ILE A O 1
ATOM 1290 N N . ILE A 1 161 ? 3.011 13.997 -14.996 1.00 75.38 161 ILE A N 1
ATOM 1291 C CA . ILE A 1 161 ? 3.734 12.807 -15.454 1.00 75.38 161 ILE A CA 1
ATOM 1292 C C . ILE A 1 161 ? 4.115 12.971 -16.923 1.00 75.38 161 ILE A C 1
ATOM 1294 O O . ILE A 1 161 ? 5.295 12.827 -17.233 1.00 75.38 161 ILE A O 1
ATOM 1298 N N . SER A 1 162 ? 3.167 13.355 -17.782 1.00 64.38 162 SER A N 1
ATOM 1299 C CA . SER A 1 162 ? 3.378 13.601 -19.213 1.00 64.38 162 SER A CA 1
ATOM 1300 C C . SER A 1 162 ? 4.443 14.672 -19.460 1.00 64.38 162 SER A C 1
ATOM 1302 O O . SER A 1 162 ? 5.402 14.438 -20.192 1.00 64.38 162 SER A O 1
ATOM 1304 N N . SER A 1 163 ? 4.349 15.811 -18.768 1.00 68.81 163 SER A N 1
ATOM 1305 C CA . SER A 1 163 ? 5.338 16.901 -18.846 1.00 68.81 163 SER A CA 1
ATOM 1306 C C . SER A 1 163 ? 6.705 16.502 -18.283 1.00 68.81 163 SER A C 1
ATOM 1308 O O . SER A 1 163 ? 7.732 17.102 -18.598 1.00 68.81 163 SER A O 1
ATOM 1310 N N . GLY A 1 164 ? 6.723 15.501 -17.405 1.00 66.12 164 GLY A N 1
ATOM 1311 C CA . GLY A 1 164 ? 7.913 14.968 -16.765 1.00 66.12 164 GLY A CA 1
ATOM 1312 C C . GLY A 1 164 ? 8.686 13.956 -17.607 1.00 66.12 164 GLY A C 1
ATOM 1313 O O . GLY A 1 164 ? 9.761 13.516 -17.181 1.00 66.12 164 GLY A O 1
ATOM 1314 N N . ILE A 1 165 ? 8.175 13.567 -18.774 1.00 66.62 165 ILE A N 1
ATOM 1315 C CA . ILE A 1 165 ? 8.815 12.562 -19.619 1.00 66.62 165 ILE A CA 1
ATOM 1316 C C . ILE A 1 165 ? 10.168 13.056 -20.132 1.00 66.62 165 ILE A C 1
ATOM 1318 O O . ILE A 1 165 ? 10.357 14.236 -20.410 1.00 66.62 165 ILE A O 1
ATOM 1322 N N . ASN A 1 166 ? 11.152 12.151 -20.184 1.00 62.38 166 ASN A N 1
ATOM 1323 C CA . ASN A 1 166 ? 12.558 12.460 -20.471 1.00 62.38 166 ASN A CA 1
ATOM 1324 C C . ASN A 1 166 ? 13.228 13.424 -19.473 1.00 62.38 166 ASN A C 1
ATOM 1326 O O . ASN A 1 166 ? 14.325 13.923 -19.730 1.00 62.38 166 ASN A O 1
ATOM 1330 N N . THR A 1 167 ? 12.624 13.646 -18.302 1.00 73.88 167 THR A N 1
ATOM 1331 C CA . THR A 1 167 ? 13.233 14.415 -17.211 1.00 73.88 167 THR A CA 1
ATOM 1332 C C . THR A 1 167 ? 13.626 13.528 -16.028 1.00 73.88 167 THR A C 1
ATOM 1334 O O . THR A 1 167 ? 13.339 12.332 -15.971 1.00 73.88 167 THR A O 1
ATOM 1337 N N . ASP A 1 168 ? 14.325 14.119 -15.059 1.00 81.50 168 ASP A N 1
ATOM 1338 C CA . ASP A 1 168 ? 14.677 13.432 -13.820 1.00 81.50 168 ASP A CA 1
ATOM 1339 C C . ASP A 1 168 ? 13.418 13.140 -12.982 1.00 81.50 168 ASP A C 1
ATOM 1341 O O . ASP A 1 168 ? 12.700 14.058 -12.573 1.00 81.50 168 ASP A O 1
ATOM 1345 N N . CYS A 1 169 ? 13.195 11.862 -12.658 1.00 87.06 169 CYS A N 1
ATOM 1346 C CA . CYS A 1 169 ? 12.068 11.403 -11.842 1.00 87.06 169 CYS A CA 1
ATOM 1347 C C . CYS A 1 169 ? 11.943 12.116 -10.481 1.00 87.06 169 CYS A C 1
ATOM 1349 O O . CYS A 1 169 ? 10.838 12.229 -9.956 1.00 87.06 169 CYS A O 1
ATOM 1351 N N . VAL A 1 170 ? 13.033 12.650 -9.915 1.00 92.31 170 VAL A N 1
ATOM 1352 C CA . VAL A 1 170 ? 13.019 13.450 -8.680 1.00 92.31 170 VAL A CA 1
ATOM 1353 C C . VAL A 1 170 ? 12.277 14.771 -8.884 1.00 92.31 170 VAL A C 1
ATOM 1355 O O . VAL A 1 170 ? 11.594 15.228 -7.968 1.00 92.31 170 VAL A O 1
ATOM 1358 N N . LYS A 1 171 ? 12.385 15.401 -10.061 1.00 91.25 171 LYS A N 1
ATOM 1359 C CA . LYS A 1 171 ? 11.661 16.646 -10.369 1.00 91.25 171 LYS A CA 1
ATOM 1360 C C . LYS A 1 171 ? 10.161 16.384 -10.464 1.00 91.25 171 LYS A C 1
ATOM 1362 O O . LYS A 1 171 ? 9.383 17.086 -9.824 1.00 91.25 171 LYS A O 1
ATOM 1367 N N . VAL A 1 172 ? 9.783 15.323 -11.172 1.00 85.88 172 VAL A N 1
ATOM 1368 C CA . VAL A 1 172 ? 8.385 14.888 -11.303 1.00 85.88 172 VAL A CA 1
ATOM 1369 C C . VAL A 1 172 ? 7.807 14.519 -9.935 1.00 85.88 172 VAL A C 1
ATOM 1371 O O . VAL A 1 172 ? 6.745 14.998 -9.553 1.00 85.88 172 VAL A O 1
ATOM 1374 N N . ALA A 1 173 ? 8.552 13.765 -9.125 1.00 94.12 173 ALA A N 1
ATOM 1375 C CA . ALA A 1 173 ? 8.143 13.398 -7.771 1.00 94.12 173 ALA A CA 1
ATOM 1376 C C . ALA A 1 173 ? 7.904 14.613 -6.858 1.00 94.12 173 ALA A C 1
ATOM 1378 O O . ALA A 1 173 ? 6.961 14.619 -6.064 1.00 94.12 173 ALA A O 1
ATOM 1379 N N . LYS A 1 174 ? 8.724 15.667 -6.970 1.00 94.69 174 LYS A N 1
ATOM 1380 C CA . LYS A 1 174 ? 8.502 16.919 -6.228 1.00 94.69 174 LYS A CA 1
ATOM 1381 C C . LYS A 1 174 ? 7.175 17.571 -6.615 1.00 94.69 174 LYS A C 1
ATOM 1383 O O . LYS A 1 174 ? 6.432 17.968 -5.724 1.00 94.69 174 LYS A O 1
ATOM 1388 N N . ALA A 1 175 ? 6.858 17.630 -7.908 1.00 91.38 175 ALA A N 1
ATOM 1389 C CA . ALA A 1 175 ? 5.591 18.182 -8.389 1.00 91.38 175 ALA A CA 1
ATOM 1390 C C . ALA A 1 175 ? 4.379 17.343 -7.943 1.00 91.38 175 ALA A C 1
ATOM 1392 O O . ALA A 1 175 ? 3.344 17.899 -7.578 1.00 91.38 175 ALA A O 1
ATOM 1393 N N . LEU A 1 176 ? 4.530 16.016 -7.897 1.00 92.62 176 LEU A N 1
ATOM 1394 C CA . LEU A 1 176 ? 3.486 15.083 -7.466 1.00 92.62 176 LEU A CA 1
ATOM 1395 C C . LEU A 1 176 ? 3.231 15.084 -5.951 1.00 92.62 176 LEU A C 1
ATOM 1397 O O . LEU A 1 176 ? 2.151 14.692 -5.520 1.00 92.62 176 LEU A O 1
ATOM 1401 N N . THR A 1 177 ? 4.196 15.524 -5.136 1.00 94.81 177 THR A N 1
ATOM 1402 C CA . THR A 1 177 ? 4.123 15.431 -3.663 1.00 94.81 177 THR A CA 1
ATOM 1403 C C . THR A 1 177 ? 2.880 16.117 -3.083 1.00 94.81 177 THR A C 1
ATOM 1405 O O . THR A 1 177 ? 2.312 15.621 -2.116 1.00 94.81 177 THR A O 1
ATOM 1408 N N . GLN A 1 178 ? 2.421 17.214 -3.691 1.00 93.69 178 GLN A N 1
ATOM 1409 C CA . GLN A 1 178 ? 1.238 17.957 -3.235 1.00 93.69 178 GLN A CA 1
ATOM 1410 C C . GLN A 1 178 ? -0.077 17.163 -3.330 1.00 93.69 178 GLN A C 1
ATOM 1412 O O . GLN A 1 178 ? -1.048 17.520 -2.674 1.00 93.69 178 GLN A O 1
ATOM 1417 N N . TYR A 1 179 ? -0.105 16.090 -4.124 1.00 93.69 179 TYR A N 1
ATOM 1418 C CA . TYR A 1 179 ? -1.283 15.241 -4.306 1.00 93.69 179 TYR A CA 1
ATOM 1419 C C . TYR A 1 179 ? -1.260 13.990 -3.421 1.00 93.69 179 TYR A C 1
ATOM 1421 O O . TYR A 1 179 ? -2.125 13.125 -3.551 1.00 93.69 179 TYR A O 1
ATOM 1429 N N . VAL A 1 180 ? -0.280 13.863 -2.524 1.00 93.00 180 VAL A N 1
ATOM 1430 C CA . VAL A 1 180 ? -0.249 12.788 -1.527 1.00 93.00 180 VAL A CA 1
ATOM 1431 C C . VAL A 1 180 ? -1.056 13.219 -0.303 1.00 93.00 180 VAL A C 1
ATOM 1433 O O . VAL A 1 180 ? -0.838 14.294 0.253 1.00 93.00 180 VAL A O 1
ATOM 1436 N N . LYS A 1 181 ? -2.005 12.380 0.124 1.00 90.88 181 LYS A N 1
ATOM 1437 C CA . LYS A 1 181 ? -2.866 12.632 1.285 1.00 90.88 181 LYS A CA 1
ATOM 1438 C C . LYS A 1 181 ? -2.051 12.684 2.568 1.00 90.88 181 LYS A C 1
ATOM 1440 O O . LYS A 1 181 ? -1.271 11.774 2.842 1.00 90.88 181 LYS A O 1
ATOM 1445 N N . GLN A 1 182 ? -2.351 13.680 3.397 1.00 85.75 182 GLN A N 1
ATOM 1446 C CA . GLN A 1 182 ? -1.745 13.852 4.712 1.00 85.75 182 GLN A CA 1
ATOM 1447 C C . GLN A 1 182 ? -1.870 12.587 5.579 1.00 85.75 182 GLN A C 1
ATOM 1449 O O . GLN A 1 182 ? -2.938 11.976 5.676 1.00 85.75 182 GLN A O 1
ATOM 1454 N N . GLY A 1 183 ? -0.772 12.209 6.232 1.00 81.88 183 GLY A N 1
ATOM 1455 C CA . GLY A 1 183 ? -0.652 11.001 7.046 1.00 81.88 183 GLY A CA 1
ATOM 1456 C C . GLY A 1 183 ? -0.439 9.709 6.248 1.00 81.88 183 GLY A C 1
ATOM 1457 O O . GLY A 1 183 ? -0.326 8.644 6.859 1.00 81.88 183 GLY A O 1
ATOM 1458 N N . SER A 1 184 ? -0.388 9.782 4.914 1.00 80.44 184 SER A N 1
ATOM 1459 C CA . SER A 1 184 ? -0.093 8.635 4.037 1.00 80.44 184 SER A CA 1
ATOM 1460 C C . SER A 1 184 ? 1.318 8.692 3.456 1.00 80.44 184 SER A C 1
ATOM 1462 O O . SER A 1 184 ? 1.786 7.701 2.898 1.00 80.44 184 SER A O 1
ATOM 1464 N N . GLU A 1 185 ? 1.987 9.835 3.585 1.00 83.38 185 GLU A N 1
ATOM 1465 C CA . GLU A 1 185 ? 3.338 10.078 3.116 1.00 83.38 185 GLU A CA 1
ATOM 1466 C C . GLU A 1 185 ? 4.387 9.298 3.907 1.00 83.38 185 GLU A C 1
ATOM 1468 O O . GLU A 1 185 ? 4.424 9.307 5.140 1.00 83.38 185 GLU A O 1
ATOM 1473 N N . THR A 1 186 ? 5.308 8.679 3.175 1.00 90.44 186 THR A N 1
ATOM 1474 C CA . THR A 1 186 ? 6.597 8.250 3.710 1.00 90.44 186 THR A CA 1
ATOM 1475 C C . THR A 1 186 ? 7.718 9.003 3.007 1.00 90.44 186 THR A C 1
ATOM 1477 O O . THR A 1 186 ? 7.549 9.580 1.928 1.00 90.44 186 THR A O 1
ATOM 1480 N N . LEU A 1 187 ? 8.887 9.055 3.637 1.00 90.06 187 LEU A N 1
ATOM 1481 C CA . LEU A 1 187 ? 10.039 9.777 3.117 1.00 90.06 187 LEU A CA 1
ATOM 1482 C C . LEU A 1 187 ? 11.088 8.800 2.600 1.00 90.06 187 LEU A C 1
ATOM 1484 O O . LEU A 1 187 ? 11.254 7.701 3.122 1.00 90.06 187 LEU A O 1
ATOM 1488 N N . ALA A 1 188 ? 11.870 9.214 1.605 1.00 86.62 188 ALA A N 1
ATOM 1489 C CA . ALA A 1 188 ? 12.943 8.382 1.060 1.00 86.62 188 ALA A CA 1
ATOM 1490 C C . ALA A 1 188 ? 13.941 7.899 2.136 1.00 86.62 188 ALA A C 1
ATOM 1492 O O . ALA A 1 188 ? 14.476 6.796 2.024 1.00 86.62 188 ALA A O 1
ATOM 1493 N N . LYS A 1 189 ? 14.168 8.691 3.198 1.00 85.06 189 LYS A N 1
ATOM 1494 C CA . LYS A 1 189 ? 14.998 8.300 4.355 1.00 85.06 189 LYS A CA 1
ATOM 1495 C C . LYS A 1 189 ? 14.446 7.106 5.141 1.00 85.06 189 LYS A C 1
ATOM 1497 O O . LYS A 1 189 ? 15.225 6.419 5.794 1.00 85.06 189 LYS A O 1
ATOM 1502 N N . ASP A 1 190 ? 13.142 6.853 5.060 1.00 85.94 190 ASP A N 1
ATOM 1503 C CA . ASP A 1 190 ? 12.487 5.725 5.726 1.00 85.94 190 ASP A CA 1
ATOM 1504 C C . ASP A 1 190 ? 12.789 4.396 4.994 1.00 85.94 190 ASP A C 1
ATOM 1506 O O . ASP A 1 190 ? 12.495 3.317 5.507 1.00 85.94 190 ASP A O 1
ATOM 1510 N N . TYR A 1 191 ? 13.455 4.463 3.826 1.00 84.75 191 TYR A N 1
ATOM 1511 C CA . TYR A 1 191 ? 13.910 3.328 3.014 1.00 84.75 191 TYR A CA 1
ATOM 1512 C C . TYR A 1 191 ? 15.446 3.315 2.883 1.00 84.75 191 TYR A C 1
ATOM 1514 O O . TYR A 1 191 ? 15.988 3.542 1.793 1.00 84.75 191 TYR A O 1
ATOM 1522 N N . PRO A 1 192 ? 16.184 3.008 3.967 1.00 75.88 192 PRO A N 1
ATOM 1523 C CA . PRO A 1 192 ? 17.643 3.143 4.021 1.00 75.88 192 PRO A CA 1
ATOM 1524 C C . PRO A 1 192 ? 18.373 2.290 2.975 1.00 75.88 192 PRO A C 1
ATOM 1526 O O . PRO A 1 192 ? 19.352 2.743 2.393 1.00 75.88 192 PRO A O 1
ATOM 1529 N N . ASN A 1 193 ? 17.859 1.098 2.649 1.00 74.94 193 ASN A N 1
ATOM 1530 C CA . ASN A 1 193 ? 18.446 0.232 1.618 1.00 74.94 193 ASN A CA 1
ATOM 1531 C C . ASN A 1 193 ? 18.425 0.877 0.231 1.00 74.94 193 ASN A C 1
ATOM 1533 O O . ASN A 1 193 ? 19.413 0.829 -0.500 1.00 74.94 193 ASN A O 1
ATOM 1537 N N . MET A 1 194 ? 17.299 1.492 -0.138 1.00 80.25 194 MET A N 1
ATOM 1538 C CA . MET A 1 194 ? 17.213 2.238 -1.388 1.00 80.25 194 MET A CA 1
ATOM 1539 C C . MET A 1 194 ? 18.112 3.473 -1.317 1.00 80.25 194 MET A C 1
ATOM 1541 O O . MET A 1 194 ? 18.865 3.723 -2.251 1.00 80.25 194 MET A O 1
ATOM 1545 N N . TYR A 1 195 ? 18.053 4.227 -0.219 1.00 79.31 195 TYR A N 1
ATOM 1546 C CA . TYR A 1 195 ? 18.820 5.460 -0.070 1.00 79.31 195 TYR A CA 1
ATOM 1547 C C . TYR A 1 195 ? 20.333 5.228 -0.206 1.00 79.31 195 TYR A C 1
ATOM 1549 O O . TYR A 1 195 ? 20.988 5.917 -0.989 1.00 79.31 195 TYR A O 1
ATOM 1557 N N . ASN A 1 196 ? 20.861 4.203 0.472 1.00 77.81 196 ASN A N 1
ATOM 1558 C CA . ASN A 1 196 ? 22.268 3.809 0.396 1.00 77.81 196 ASN A CA 1
ATOM 1559 C C . ASN A 1 196 ? 22.654 3.398 -1.031 1.00 77.81 196 ASN A C 1
ATOM 1561 O O . ASN A 1 196 ? 23.649 3.889 -1.557 1.00 77.81 196 ASN A O 1
ATOM 1565 N N . ARG A 1 197 ? 21.824 2.581 -1.702 1.00 76.38 197 ARG A N 1
ATOM 1566 C CA . ARG A 1 197 ? 22.033 2.192 -3.112 1.00 76.38 197 ARG A CA 1
ATOM 1567 C C . ARG A 1 197 ? 22.035 3.385 -4.066 1.00 76.38 197 ARG A C 1
ATOM 1569 O O . ARG A 1 197 ? 22.745 3.374 -5.064 1.00 76.38 197 ARG A O 1
ATOM 1576 N N . MET A 1 198 ? 21.227 4.405 -3.788 1.00 76.94 198 MET A N 1
ATOM 1577 C CA . MET A 1 198 ? 21.096 5.581 -4.650 1.00 76.94 198 MET A CA 1
ATOM 1578 C C . MET A 1 198 ? 22.196 6.627 -4.421 1.00 76.94 198 MET A C 1
ATOM 1580 O O . MET A 1 198 ? 22.243 7.594 -5.179 1.00 76.94 198 MET A O 1
ATOM 1584 N N . GLY A 1 199 ? 23.063 6.474 -3.411 1.00 79.56 199 GLY A N 1
ATOM 1585 C CA . GLY A 1 199 ? 24.245 7.326 -3.217 1.00 79.56 199 GLY A CA 1
ATOM 1586 C C . GLY A 1 199 ? 23.940 8.828 -3.153 1.00 79.56 199 GLY A C 1
ATOM 1587 O O . GLY A 1 199 ? 24.689 9.631 -3.697 1.00 79.56 199 GLY A O 1
ATOM 1588 N N . GLY A 1 200 ? 22.798 9.216 -2.573 1.00 80.38 200 GLY A N 1
ATOM 1589 C CA . GLY A 1 200 ? 22.385 10.622 -2.460 1.00 80.38 200 GLY A CA 1
ATOM 1590 C C . GLY A 1 200 ? 21.677 11.218 -3.685 1.00 80.38 200 GLY A C 1
ATOM 1591 O O . GLY A 1 200 ? 21.215 12.353 -3.606 1.00 80.38 200 GLY A O 1
ATOM 1592 N N . ARG A 1 201 ? 21.494 10.462 -4.780 1.00 83.94 201 ARG A N 1
ATOM 1593 C CA . ARG A 1 201 ? 20.729 10.905 -5.971 1.00 83.94 201 ARG A CA 1
ATOM 1594 C C . ARG A 1 201 ? 19.259 11.223 -5.671 1.00 83.94 201 ARG A C 1
ATOM 1596 O O . ARG A 1 201 ? 18.617 11.954 -6.413 1.00 83.94 201 ARG A O 1
ATOM 1603 N N . VAL A 1 202 ? 18.723 10.661 -4.589 1.00 89.12 202 VAL A N 1
ATOM 1604 C CA . VAL A 1 202 ? 17.353 10.894 -4.119 1.00 89.12 202 VAL A CA 1
ATOM 1605 C C . VAL A 1 202 ? 17.408 11.688 -2.810 1.00 89.12 202 VAL A C 1
ATOM 1607 O O . VAL A 1 202 ? 18.042 11.219 -1.864 1.00 89.12 202 VAL A O 1
ATOM 1610 N N . PRO A 1 203 ? 16.744 12.854 -2.700 1.00 91.06 203 PRO A N 1
ATOM 1611 C CA . PRO A 1 203 ? 16.693 13.618 -1.453 1.00 91.06 203 PRO A CA 1
ATOM 1612 C C . PRO A 1 203 ? 16.019 12.844 -0.310 1.00 91.06 203 PRO A C 1
ATOM 1614 O O . PRO A 1 203 ? 14.973 12.230 -0.506 1.00 91.06 203 PRO A O 1
ATOM 1617 N N . LYS A 1 204 ? 16.573 12.920 0.910 1.00 90.44 204 LYS A N 1
ATOM 1618 C CA . LYS A 1 204 ? 16.056 12.218 2.109 1.00 90.44 204 LYS A CA 1
ATOM 1619 C C . LYS A 1 204 ? 14.606 12.567 2.451 1.00 90.44 204 LYS A C 1
ATOM 1621 O O . LYS A 1 204 ? 13.875 11.718 2.952 1.00 90.44 204 LYS A O 1
ATOM 1626 N N . ASN A 1 205 ? 14.229 13.821 2.226 1.00 91.00 205 ASN A N 1
ATOM 1627 C CA . ASN A 1 205 ? 12.910 14.382 2.507 1.00 91.00 205 ASN A CA 1
ATOM 1628 C C . ASN A 1 205 ? 11.958 14.317 1.303 1.00 91.00 205 ASN A C 1
ATOM 1630 O O . ASN A 1 205 ? 10.889 14.915 1.359 1.00 91.00 205 ASN A O 1
ATOM 1634 N N . LEU A 1 206 ? 12.335 13.640 0.214 1.00 93.06 206 LEU A N 1
ATOM 1635 C CA . LEU A 1 206 ? 11.424 13.433 -0.903 1.00 93.06 206 LEU A CA 1
ATOM 1636 C C . LEU A 1 206 ? 10.337 12.436 -0.499 1.00 93.06 206 LEU A C 1
ATOM 1638 O O . LEU A 1 206 ? 10.644 11.399 0.099 1.00 93.06 206 LEU A O 1
ATOM 1642 N N . ASN A 1 207 ? 9.095 12.739 -0.867 1.00 94.81 207 ASN A N 1
ATOM 1643 C CA . ASN A 1 207 ? 7.981 11.818 -0.716 1.00 94.81 207 ASN A CA 1
ATOM 1644 C C . ASN A 1 207 ? 8.229 10.547 -1.548 1.00 94.81 207 ASN A C 1
ATOM 1646 O O . ASN A 1 207 ? 8.495 10.605 -2.754 1.00 94.81 207 ASN A O 1
ATOM 1650 N N . TYR A 1 208 ? 8.187 9.395 -0.888 1.00 92.06 208 TYR A N 1
ATOM 1651 C CA . TYR A 1 208 ? 8.557 8.129 -1.503 1.00 92.06 208 TYR A CA 1
ATOM 1652 C C . TYR A 1 208 ? 7.471 7.590 -2.441 1.00 92.06 208 TYR A C 1
ATOM 1654 O O . TYR A 1 208 ? 7.789 7.013 -3.481 1.00 92.06 208 TYR A O 1
ATOM 1662 N N . GLU A 1 209 ? 6.197 7.802 -2.119 1.00 92.19 209 GLU A N 1
ATOM 1663 C CA . GLU A 1 209 ? 5.062 7.408 -2.955 1.00 92.19 209 GLU A CA 1
ATOM 1664 C C . GLU A 1 209 ? 5.098 8.132 -4.307 1.00 92.19 209 GLU A C 1
ATOM 1666 O O . GLU A 1 209 ? 4.968 7.499 -5.357 1.00 92.19 209 GLU A O 1
ATOM 1671 N N . ALA A 1 210 ? 5.380 9.434 -4.285 1.00 93.38 210 ALA A N 1
ATOM 1672 C CA . ALA A 1 210 ? 5.558 10.261 -5.468 1.00 93.38 210 ALA A CA 1
ATOM 1673 C C . ALA A 1 210 ? 6.777 9.843 -6.292 1.00 93.38 210 ALA A C 1
ATOM 1675 O O . ALA A 1 210 ? 6.693 9.747 -7.516 1.00 93.38 210 ALA A O 1
ATOM 1676 N N . LEU A 1 211 ? 7.895 9.520 -5.631 1.00 92.50 211 LEU A N 1
ATOM 1677 C CA . LEU A 1 211 ? 9.073 8.978 -6.307 1.00 92.50 211 LEU A CA 1
ATOM 1678 C C . LEU A 1 211 ? 8.773 7.649 -7.002 1.00 92.50 211 LEU A C 1
ATOM 1680 O O . LEU A 1 211 ? 9.232 7.429 -8.120 1.00 92.50 211 LEU A O 1
ATOM 1684 N N . ARG A 1 212 ? 8.021 6.758 -6.350 1.00 89.62 212 ARG A N 1
ATOM 1685 C CA . ARG A 1 212 ? 7.639 5.464 -6.925 1.00 89.62 212 ARG A CA 1
ATOM 1686 C C . ARG A 1 212 ? 6.755 5.626 -8.148 1.00 89.62 212 ARG A C 1
ATOM 1688 O O . ARG A 1 212 ? 7.019 4.952 -9.136 1.00 89.62 212 ARG A O 1
ATOM 1695 N N . LEU A 1 213 ? 5.756 6.509 -8.087 1.00 88.62 213 LEU A N 1
ATOM 1696 C CA . LEU A 1 213 ? 4.887 6.777 -9.230 1.00 88.62 213 LEU A CA 1
ATOM 1697 C C . LEU A 1 213 ? 5.692 7.355 -10.395 1.00 88.62 213 LEU A C 1
ATOM 1699 O O . LEU A 1 213 ? 5.726 6.754 -11.462 1.00 88.62 213 LEU A O 1
ATOM 1703 N N . ALA A 1 214 ? 6.433 8.442 -10.160 1.00 89.12 214 ALA A N 1
ATOM 1704 C CA . ALA A 1 214 ? 7.262 9.068 -11.188 1.00 89.12 214 ALA A CA 1
ATOM 1705 C C . ALA A 1 214 ? 8.248 8.074 -11.815 1.00 89.12 214 ALA A C 1
ATOM 1707 O O . ALA A 1 214 ? 8.362 7.971 -13.030 1.00 89.12 214 ALA A O 1
ATOM 1708 N N . ARG A 1 215 ? 8.958 7.298 -10.993 1.00 86.50 215 ARG A N 1
ATOM 1709 C CA . ARG A 1 215 ? 9.924 6.317 -11.492 1.00 86.50 215 ARG A CA 1
ATOM 1710 C C . ARG A 1 215 ? 9.261 5.213 -12.306 1.00 86.50 215 ARG A C 1
ATOM 1712 O O . ARG A 1 215 ? 9.863 4.758 -13.272 1.00 86.50 215 ARG A O 1
ATOM 1719 N N . ASN A 1 216 ? 8.081 4.758 -11.898 1.00 86.38 216 ASN A N 1
ATOM 1720 C CA . ASN A 1 216 ? 7.359 3.724 -12.619 1.00 86.38 216 ASN A CA 1
ATOM 1721 C C . ASN A 1 216 ? 6.914 4.223 -13.991 1.00 86.38 216 ASN A C 1
ATOM 1723 O O . ASN A 1 216 ? 7.347 3.665 -14.994 1.00 86.38 216 ASN A O 1
ATOM 1727 N N . GLU A 1 217 ? 6.132 5.302 -14.028 1.00 79.75 217 GLU A N 1
ATOM 1728 C CA . GLU A 1 217 ? 5.526 5.779 -15.274 1.00 79.75 217 GLU A CA 1
ATOM 1729 C C . GLU A 1 217 ? 6.583 6.174 -16.303 1.00 79.75 217 GLU A C 1
ATOM 1731 O O . GLU A 1 217 ? 6.539 5.727 -17.446 1.00 79.75 217 GLU A O 1
ATOM 1736 N N . LEU A 1 218 ? 7.618 6.905 -15.878 1.00 77.19 218 LEU A N 1
ATOM 1737 C CA . LEU A 1 218 ? 8.706 7.291 -16.776 1.00 77.19 218 LEU A CA 1
ATOM 1738 C C . LEU A 1 218 ? 9.477 6.084 -17.319 1.00 77.19 218 LEU A C 1
ATOM 1740 O O . LEU A 1 218 ? 9.905 6.071 -18.472 1.00 77.19 218 LEU A O 1
ATOM 1744 N N . SER A 1 219 ? 9.673 5.057 -16.492 1.00 79.06 219 SER A N 1
ATOM 1745 C CA . SER A 1 219 ? 10.400 3.860 -16.905 1.00 79.06 219 SER A CA 1
ATOM 1746 C C . SER A 1 219 ? 9.577 2.979 -17.845 1.00 79.06 219 SER A C 1
ATOM 1748 O O . SER A 1 219 ? 10.149 2.286 -18.684 1.00 79.06 219 SER A O 1
ATOM 1750 N N . GLU A 1 220 ? 8.257 2.974 -17.703 1.00 77.94 220 GLU A N 1
ATOM 1751 C CA . GLU A 1 220 ? 7.338 2.233 -18.571 1.00 77.94 220 GLU A CA 1
ATOM 1752 C C . GLU A 1 220 ? 7.228 2.873 -19.943 1.00 77.94 220 GLU A C 1
ATOM 1754 O O . GLU A 1 220 ? 7.398 2.199 -20.956 1.00 77.94 220 GLU A O 1
ATOM 1759 N N . VAL A 1 221 ? 7.068 4.192 -19.968 1.00 71.25 221 VAL A N 1
ATOM 1760 C CA . VAL A 1 221 ? 7.137 4.984 -21.191 1.00 71.25 221 VAL A CA 1
ATOM 1761 C C . VAL A 1 221 ? 8.424 4.688 -21.962 1.00 71.25 221 VAL A C 1
ATOM 1763 O O . VAL A 1 221 ? 8.370 4.362 -23.144 1.00 71.25 221 VAL A O 1
ATOM 1766 N N . TYR A 1 222 ? 9.573 4.717 -21.277 1.00 72.62 222 TYR A N 1
ATOM 1767 C CA . TYR A 1 222 ? 10.865 4.407 -21.891 1.00 72.62 222 TYR A CA 1
ATOM 1768 C C . TYR A 1 222 ? 10.938 2.974 -22.445 1.00 72.62 222 TYR A C 1
ATOM 1770 O O . TYR A 1 222 ? 11.569 2.724 -23.469 1.00 72.62 222 TYR A O 1
ATOM 1778 N N . TRP A 1 223 ? 10.306 2.009 -21.774 1.00 77.75 223 TRP A N 1
ATOM 1779 C CA . TRP A 1 223 ? 10.282 0.617 -22.223 1.00 77.75 223 TRP A CA 1
ATOM 1780 C C . TRP A 1 223 ? 9.511 0.462 -23.534 1.00 77.75 223 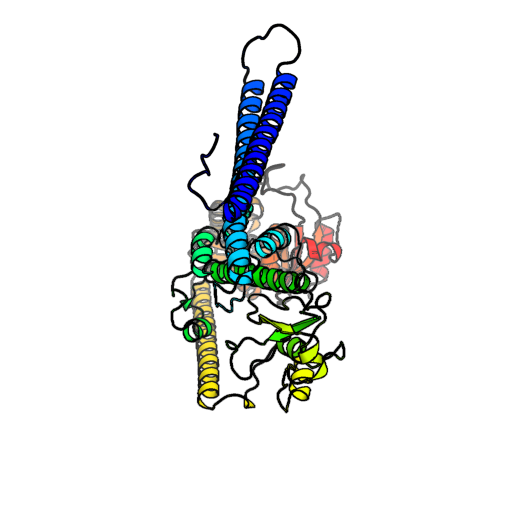TRP A C 1
ATOM 1782 O O . TRP A 1 223 ? 10.022 -0.121 -24.489 1.00 77.75 223 TRP A O 1
ATOM 1792 N N . GLN A 1 224 ? 8.304 1.027 -23.589 1.00 72.75 224 GLN A N 1
ATOM 1793 C CA . GLN A 1 224 ? 7.441 0.959 -24.767 1.00 72.75 224 GLN A CA 1
ATOM 1794 C C . GLN A 1 224 ? 8.040 1.739 -25.941 1.00 72.75 224 GLN A C 1
ATOM 1796 O O . GLN A 1 224 ? 8.071 1.231 -27.062 1.00 72.75 224 GLN A O 1
ATOM 1801 N N . SER A 1 225 ? 8.588 2.934 -25.683 1.00 64.56 225 SER A N 1
ATOM 1802 C CA . SER A 1 225 ? 9.253 3.728 -26.720 1.00 64.56 225 SER A CA 1
ATOM 1803 C C . SER A 1 225 ? 10.453 3.002 -27.325 1.00 64.56 225 SER A C 1
ATOM 1805 O O . SER A 1 225 ? 10.665 3.053 -28.536 1.00 64.56 225 SER A O 1
ATOM 1807 N N . THR A 1 226 ? 11.200 2.272 -26.495 1.00 69.50 226 THR A N 1
ATOM 1808 C CA . THR A 1 226 ? 12.343 1.466 -26.930 1.00 69.50 226 THR A CA 1
ATOM 1809 C C . THR A 1 226 ? 11.916 0.340 -27.875 1.00 69.50 226 THR A C 1
ATOM 1811 O O . THR A 1 226 ? 12.519 0.191 -28.936 1.00 69.50 226 THR A O 1
ATOM 1814 N N . ILE A 1 227 ? 10.878 -0.435 -27.532 1.00 73.00 227 ILE A N 1
ATOM 1815 C CA . ILE A 1 227 ? 10.403 -1.5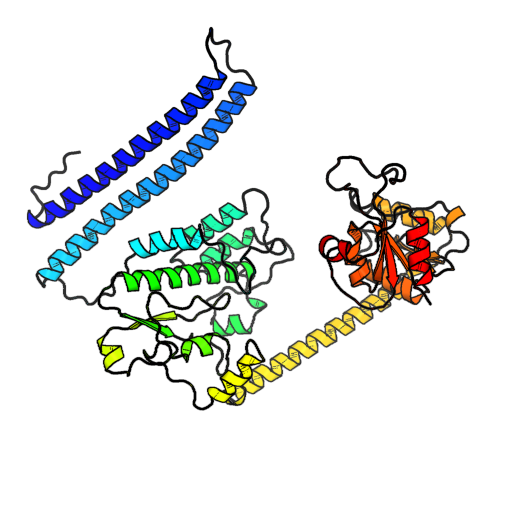50 -28.374 1.00 73.00 227 ILE A CA 1
ATOM 1816 C C . ILE A 1 227 ? 9.952 -1.041 -29.741 1.00 73.00 227 ILE A C 1
ATOM 1818 O O . ILE A 1 227 ? 10.391 -1.554 -30.770 1.00 73.00 227 ILE A O 1
ATOM 1822 N N . GLU A 1 228 ? 9.115 -0.009 -29.775 1.00 69.12 228 GLU A N 1
ATOM 1823 C CA . GLU A 1 228 ? 8.587 0.446 -31.057 1.00 69.12 228 GLU A CA 1
ATOM 1824 C C . GLU A 1 228 ? 9.620 1.209 -31.887 1.00 69.12 228 GLU A C 1
ATOM 1826 O O . GLU A 1 228 ? 9.564 1.137 -33.113 1.00 69.12 228 GLU A O 1
ATOM 1831 N N . GLY A 1 229 ? 10.574 1.897 -31.249 1.00 61.16 229 GLY A N 1
ATOM 1832 C CA . GLY A 1 229 ? 11.726 2.472 -31.945 1.00 61.16 229 GLY A CA 1
ATOM 1833 C C . GLY A 1 229 ? 12.611 1.394 -32.578 1.00 61.16 229 GLY A C 1
ATOM 1834 O O . GLY A 1 229 ? 13.190 1.604 -33.641 1.00 61.16 229 GLY A O 1
ATOM 1835 N N . TYR A 1 230 ? 12.681 0.205 -31.977 1.00 73.12 230 TYR A N 1
ATOM 1836 C CA . TYR A 1 230 ? 13.359 -0.929 -32.594 1.00 73.12 230 TYR A CA 1
ATOM 1837 C C . TYR A 1 230 ? 12.585 -1.523 -33.775 1.00 73.12 230 TYR A C 1
ATOM 1839 O O . TYR A 1 230 ? 13.218 -1.911 -34.755 1.00 73.12 230 TYR A O 1
ATOM 1847 N N . LYS A 1 231 ? 11.246 -1.541 -33.733 1.00 73.00 231 LYS A N 1
ATOM 1848 C CA . LYS A 1 231 ? 10.404 -1.991 -34.861 1.00 73.00 231 LYS A CA 1
ATOM 1849 C C . LYS A 1 231 ? 10.581 -1.143 -36.120 1.00 73.00 231 LYS A C 1
ATOM 1851 O O . LYS A 1 231 ? 10.497 -1.675 -37.223 1.00 73.00 231 LYS A O 1
ATOM 1856 N N . ASP A 1 232 ? 10.877 0.145 -35.965 1.00 57.38 232 ASP A N 1
ATOM 1857 C CA . ASP A 1 232 ? 11.096 1.051 -37.099 1.00 57.38 232 ASP A CA 1
ATOM 1858 C C . ASP A 1 232 ? 12.456 0.879 -37.777 1.00 57.38 232 ASP A C 1
ATOM 1860 O O . ASP A 1 232 ? 12.660 1.376 -38.884 1.00 57.38 232 ASP A O 1
ATOM 1864 N N . ASN A 1 233 ? 13.397 0.176 -37.141 1.00 58.34 233 ASN A N 1
ATOM 1865 C CA . ASN A 1 233 ? 14.722 -0.059 -37.693 1.00 58.34 233 ASN A CA 1
ATOM 1866 C C . ASN A 1 233 ? 14.811 -1.470 -38.301 1.00 58.34 233 ASN A C 1
ATOM 1868 O O . ASN A 1 233 ? 14.968 -2.444 -37.562 1.00 58.34 233 ASN A O 1
ATOM 1872 N N . PRO A 1 234 ? 14.841 -1.614 -39.642 1.00 69.94 234 PRO A N 1
ATOM 1873 C CA . PRO A 1 234 ? 14.845 -2.923 -40.296 1.00 69.94 234 PRO A CA 1
ATOM 1874 C C . PRO A 1 234 ? 16.061 -3.797 -39.969 1.00 69.94 234 PRO A C 1
ATOM 1876 O O . PRO A 1 234 ? 16.020 -5.006 -40.218 1.00 69.94 234 PRO A O 1
ATOM 1879 N N . ALA A 1 235 ? 17.153 -3.213 -39.459 1.00 65.56 235 ALA A N 1
ATOM 1880 C CA . ALA A 1 235 ? 18.335 -3.962 -39.046 1.00 65.56 235 ALA A CA 1
ATOM 1881 C C . ALA A 1 235 ? 18.097 -4.757 -37.752 1.00 65.56 235 ALA A C 1
ATOM 1883 O O . ALA A 1 235 ? 18.720 -5.803 -37.559 1.00 65.56 235 ALA A O 1
ATOM 1884 N N . ILE A 1 236 ? 17.194 -4.284 -36.891 1.00 73.56 236 ILE A N 1
ATOM 1885 C CA . ILE A 1 236 ? 16.874 -4.915 -35.614 1.00 73.56 236 ILE A CA 1
ATOM 1886 C C . ILE A 1 236 ? 15.828 -5.998 -35.863 1.00 73.56 236 ILE A C 1
ATOM 1888 O O . ILE A 1 236 ? 14.822 -5.775 -36.531 1.00 73.56 236 ILE A O 1
ATOM 1892 N N . LYS A 1 237 ? 16.100 -7.206 -35.370 1.00 82.12 237 LYS A N 1
ATOM 1893 C CA . LYS A 1 237 ? 15.246 -8.388 -35.564 1.00 82.12 237 LYS A CA 1
ATOM 1894 C C . LYS A 1 237 ? 14.632 -8.899 -34.271 1.00 82.12 237 LYS A C 1
ATOM 1896 O O . LYS A 1 237 ? 13.607 -9.568 -34.313 1.00 82.12 237 LYS A O 1
ATOM 1901 N N . ALA A 1 238 ? 15.250 -8.580 -33.143 1.00 88.44 238 ALA A N 1
ATOM 1902 C CA . ALA A 1 238 ? 14.820 -9.021 -31.831 1.00 88.44 238 ALA A CA 1
ATOM 1903 C C . ALA A 1 238 ? 15.279 -8.024 -30.762 1.00 88.44 238 ALA A C 1
ATOM 1905 O O . ALA A 1 238 ? 16.049 -7.095 -31.034 1.00 88.44 238 ALA A O 1
ATOM 1906 N N . VAL A 1 239 ? 14.826 -8.241 -29.535 1.00 86.25 239 VAL A N 1
ATOM 1907 C CA . VAL A 1 239 ? 15.291 -7.525 -28.350 1.00 86.25 239 VAL A CA 1
ATOM 1908 C C . VAL A 1 239 ? 15.858 -8.497 -27.343 1.00 86.25 239 VAL A C 1
ATOM 1910 O O . VAL A 1 239 ? 15.363 -9.607 -27.184 1.00 86.25 239 VAL A O 1
ATOM 1913 N N . LYS A 1 240 ? 16.880 -8.057 -26.623 1.00 90.12 240 LYS A N 1
ATOM 1914 C CA . LYS A 1 240 ? 17.448 -8.783 -25.498 1.00 90.12 240 LYS A CA 1
ATOM 1915 C C . LYS A 1 240 ? 17.018 -8.143 -24.191 1.00 90.12 240 LYS A C 1
ATOM 1917 O O . LYS A 1 240 ? 17.254 -6.949 -23.984 1.00 90.12 240 LYS A O 1
ATOM 1922 N N . TRP A 1 241 ? 16.470 -8.945 -23.285 1.00 92.56 241 TRP A N 1
ATOM 1923 C CA . TRP A 1 241 ? 16.180 -8.530 -21.918 1.00 92.56 241 TRP A CA 1
ATOM 1924 C C . TRP A 1 241 ? 17.468 -8.358 -21.112 1.00 92.56 241 TRP A C 1
ATOM 1926 O O . TRP A 1 241 ? 18.260 -9.288 -20.971 1.00 92.56 241 TRP A O 1
ATOM 1936 N N . LEU A 1 242 ? 17.682 -7.175 -20.539 1.00 86.50 242 LEU A N 1
ATOM 1937 C CA . LEU A 1 242 ? 18.834 -6.871 -19.695 1.00 86.50 242 LEU A CA 1
ATOM 1938 C C . LEU A 1 242 ? 18.400 -6.687 -18.244 1.00 86.50 242 LEU A C 1
ATOM 1940 O O . LEU A 1 242 ? 17.708 -5.722 -17.903 1.00 86.50 242 LEU A O 1
ATOM 1944 N N . LEU A 1 243 ? 18.878 -7.577 -17.372 1.00 88.38 243 LEU A N 1
ATOM 1945 C CA . LEU A 1 243 ? 18.719 -7.422 -15.930 1.00 88.38 243 LEU A CA 1
ATOM 1946 C C . LEU A 1 243 ? 19.366 -6.124 -15.448 1.00 88.38 243 LEU A C 1
ATOM 1948 O O . LEU A 1 243 ? 20.448 -5.732 -15.886 1.00 88.38 243 LEU A O 1
ATOM 1952 N N . SER A 1 244 ? 18.703 -5.456 -14.506 1.00 85.62 244 SER A N 1
ATOM 1953 C CA . SER A 1 244 ? 19.252 -4.234 -13.928 1.00 85.62 244 SER A CA 1
ATOM 1954 C C . SER A 1 244 ? 20.531 -4.515 -13.142 1.00 85.62 244 SER A C 1
ATOM 1956 O O . SER A 1 244 ? 20.549 -5.338 -12.229 1.00 85.62 244 SER A O 1
ATOM 1958 N N . ASN A 1 245 ? 21.575 -3.739 -13.416 1.00 77.12 245 ASN A N 1
ATOM 1959 C CA . ASN A 1 245 ? 22.819 -3.749 -12.645 1.00 77.12 245 ASN A CA 1
ATOM 1960 C C . ASN A 1 245 ? 22.660 -3.200 -11.215 1.00 77.12 245 ASN A C 1
ATOM 1962 O O . ASN A 1 245 ? 23.527 -3.403 -10.375 1.00 77.12 245 ASN A O 1
ATOM 1966 N N . ASN A 1 246 ? 21.556 -2.508 -10.924 1.00 75.06 246 ASN A N 1
ATOM 1967 C CA . ASN A 1 246 ? 21.280 -1.943 -9.605 1.00 75.06 246 ASN A CA 1
ATOM 1968 C C . ASN A 1 246 ? 20.584 -2.936 -8.663 1.00 75.06 246 ASN A C 1
ATOM 1970 O O . ASN A 1 246 ? 20.153 -2.524 -7.582 1.00 75.06 246 ASN A O 1
ATOM 1974 N N . ARG A 1 247 ? 20.394 -4.202 -9.059 1.00 78.62 247 ARG A N 1
ATOM 1975 C CA . ARG A 1 247 ? 19.801 -5.240 -8.200 1.00 78.62 247 ARG A CA 1
ATOM 1976 C C . ARG A 1 247 ? 20.720 -5.532 -7.014 1.00 78.62 247 ARG A C 1
ATOM 1978 O O . ARG A 1 247 ? 21.926 -5.315 -7.069 1.00 78.62 247 ARG A O 1
ATOM 1985 N N . ILE A 1 248 ? 20.127 -5.986 -5.914 1.00 78.56 248 ILE A N 1
ATOM 1986 C CA . ILE A 1 248 ? 20.914 -6.531 -4.804 1.00 78.56 248 ILE A CA 1
ATOM 1987 C C . ILE A 1 248 ? 21.550 -7.833 -5.324 1.00 78.56 248 ILE A C 1
ATOM 1989 O O . ILE A 1 248 ? 20.833 -8.599 -5.967 1.00 78.56 248 ILE A O 1
ATOM 1993 N N . PRO A 1 249 ? 22.847 -8.097 -5.090 1.00 82.69 249 PRO A N 1
ATOM 1994 C CA . PRO A 1 249 ? 23.452 -9.382 -5.447 1.00 82.69 249 PRO A CA 1
ATOM 1995 C C . PRO A 1 249 ? 22.649 -10.568 -4.891 1.00 82.69 249 PRO A C 1
ATOM 1997 O O . PRO A 1 249 ? 22.040 -10.452 -3.827 1.00 82.69 249 PRO A O 1
ATOM 2000 N N . GLY A 1 250 ? 22.561 -11.665 -5.646 1.00 85.94 250 GLY A N 1
ATOM 2001 C CA . GLY A 1 250 ? 21.744 -12.835 -5.304 1.00 85.94 250 GLY A CA 1
ATOM 2002 C C . GLY A 1 250 ? 20.231 -12.592 -5.248 1.00 85.94 250 GLY A C 1
ATOM 2003 O O . GLY A 1 250 ? 19.482 -13.476 -4.844 1.00 85.94 250 GLY A O 1
ATOM 2004 N N . PHE A 1 251 ? 19.725 -11.399 -5.576 1.00 89.88 251 PHE A N 1
ATOM 2005 C CA . PHE A 1 251 ? 18.283 -11.184 -5.656 1.00 89.88 251 PHE A CA 1
ATOM 2006 C C . PHE A 1 251 ? 17.739 -11.803 -6.940 1.00 89.88 251 PHE A C 1
ATOM 2008 O O . PHE A 1 251 ? 18.170 -11.421 -8.027 1.00 89.88 251 PHE A O 1
ATOM 2015 N N . HIS A 1 252 ? 16.741 -12.673 -6.809 1.00 91.44 252 HIS A N 1
ATOM 2016 C CA . HIS A 1 252 ? 16.038 -13.297 -7.925 1.00 91.44 252 HIS A CA 1
ATOM 2017 C C . HIS A 1 252 ? 14.537 -13.047 -7.835 1.00 91.44 252 HIS A C 1
ATOM 2019 O O . HIS A 1 252 ? 13.939 -13.107 -6.754 1.00 91.44 252 HIS A O 1
ATOM 2025 N N . ASP A 1 253 ? 13.938 -12.766 -8.980 1.00 92.62 253 ASP A N 1
ATOM 2026 C CA . ASP A 1 253 ? 12.513 -12.565 -9.183 1.00 92.62 253 ASP A CA 1
ATOM 2027 C C . ASP A 1 253 ? 12.122 -12.969 -10.614 1.00 92.62 253 ASP A C 1
ATOM 2029 O O . ASP A 1 253 ? 12.910 -13.530 -11.372 1.00 92.62 253 ASP A O 1
ATOM 2033 N N . VAL A 1 254 ? 10.883 -12.674 -10.996 1.00 91.94 254 VAL A N 1
ATOM 2034 C CA . VAL A 1 254 ? 10.355 -12.926 -12.345 1.00 91.94 254 VAL A CA 1
ATOM 2035 C C . VAL A 1 254 ? 11.181 -12.274 -13.470 1.00 91.94 254 VAL A C 1
ATOM 2037 O O . VAL A 1 254 ? 11.122 -12.737 -14.605 1.00 91.94 254 VAL A O 1
ATOM 2040 N N . CYS A 1 255 ? 11.990 -11.236 -13.206 1.00 92.56 255 CYS A N 1
ATOM 2041 C CA . CYS A 1 255 ? 12.873 -10.703 -14.246 1.00 92.56 255 CYS A CA 1
ATOM 2042 C C . CYS A 1 255 ? 13.972 -11.688 -14.638 1.00 92.56 255 CYS A C 1
ATOM 2044 O O . CYS A 1 255 ? 14.435 -11.610 -15.771 1.00 92.56 255 CYS A O 1
ATOM 2046 N N . ASP A 1 256 ? 14.422 -12.562 -13.734 1.00 94.69 256 ASP A N 1
ATOM 2047 C CA . ASP A 1 256 ? 15.403 -13.600 -14.061 1.00 94.69 256 ASP A CA 1
ATOM 2048 C C . ASP A 1 256 ? 14.791 -14.622 -15.020 1.00 94.69 256 ASP A C 1
ATOM 2050 O O . ASP A 1 256 ? 15.441 -15.008 -15.985 1.00 94.69 256 ASP A O 1
ATOM 2054 N N . GLU A 1 257 ? 13.518 -14.985 -14.825 1.00 93.00 257 GLU A N 1
ATOM 2055 C CA . GLU A 1 257 ? 12.802 -15.870 -15.751 1.00 93.00 257 GLU A CA 1
ATOM 2056 C C . GLU A 1 257 ? 12.757 -15.270 -17.158 1.00 93.00 257 GLU A C 1
ATOM 2058 O O . GLU A 1 257 ? 13.089 -15.957 -18.117 1.00 93.00 257 GLU A O 1
ATOM 2063 N N . LEU A 1 258 ? 12.455 -13.972 -17.278 1.00 94.12 258 LEU A N 1
ATOM 2064 C CA . LEU A 1 258 ? 12.476 -13.270 -18.567 1.00 94.12 258 LEU A CA 1
ATOM 2065 C C . LEU A 1 258 ? 13.898 -13.104 -19.130 1.00 94.12 258 LEU A C 1
ATOM 2067 O O . LEU A 1 258 ? 14.139 -13.177 -20.329 1.00 94.12 258 LEU A O 1
ATOM 2071 N N . ALA A 1 259 ? 14.890 -12.878 -18.276 1.00 94.69 259 ALA A N 1
ATOM 2072 C CA . ALA A 1 259 ? 16.267 -12.743 -18.732 1.00 94.69 259 ALA A CA 1
ATOM 2073 C C . ALA A 1 259 ? 16.848 -14.063 -19.249 1.00 94.69 259 ALA A C 1
ATOM 2075 O O . ALA A 1 259 ? 17.768 -14.036 -20.070 1.00 94.69 259 ALA A O 1
ATOM 2076 N N . TYR A 1 260 ? 16.351 -15.195 -18.750 1.00 94.81 260 TYR A N 1
ATOM 2077 C CA . TYR A 1 260 ? 16.932 -16.513 -18.979 1.00 94.81 260 TYR A CA 1
ATOM 2078 C C . TYR A 1 260 ? 16.013 -17.492 -19.723 1.00 94.81 260 TYR A C 1
ATOM 2080 O O . TYR A 1 260 ? 16.354 -18.669 -19.845 1.00 94.81 260 TYR A O 1
ATOM 2088 N N . ALA A 1 261 ? 14.873 -17.031 -20.237 1.00 93.00 261 ALA A N 1
ATOM 2089 C CA . ALA A 1 261 ? 14.020 -17.816 -21.123 1.00 93.00 261 ALA A CA 1
ATOM 2090 C C . ALA A 1 261 ? 14.602 -17.902 -22.542 1.00 93.00 261 ALA A C 1
ATOM 2092 O O . ALA A 1 261 ? 15.302 -16.998 -22.988 1.00 93.00 261 ALA A O 1
ATOM 2093 N N . ASP A 1 262 ? 14.278 -18.971 -23.265 1.00 93.62 262 ASP A N 1
ATOM 2094 C CA . ASP A 1 262 ? 14.564 -19.126 -24.699 1.00 93.62 262 ASP A CA 1
ATOM 2095 C C . ASP A 1 262 ? 13.344 -19.738 -25.397 1.00 93.62 262 ASP A C 1
ATOM 2097 O O . ASP A 1 262 ? 13.418 -20.740 -26.106 1.00 93.62 262 ASP A O 1
ATOM 2101 N N . ASP A 1 263 ? 12.174 -19.158 -25.129 1.00 91.81 263 ASP A N 1
ATOM 2102 C CA . ASP A 1 263 ? 10.889 -19.700 -25.586 1.00 91.81 263 ASP A CA 1
ATOM 2103 C C . ASP A 1 263 ? 10.724 -19.617 -27.117 1.00 91.81 263 ASP A C 1
ATOM 2105 O O . ASP A 1 263 ? 9.883 -20.304 -27.694 1.00 91.81 263 ASP A O 1
ATOM 2109 N N . PHE A 1 264 ? 11.548 -18.797 -27.780 1.00 92.19 264 PHE A N 1
ATOM 2110 C CA . PHE A 1 264 ? 11.494 -18.524 -29.219 1.00 92.19 264 PHE A CA 1
ATOM 2111 C C . PHE A 1 264 ? 12.663 -19.136 -30.008 1.00 92.19 264 PHE A C 1
ATOM 2113 O O . PHE A 1 264 ? 12.717 -18.976 -31.228 1.00 92.19 264 PHE A O 1
ATOM 2120 N N . GLY A 1 265 ? 13.610 -19.812 -29.344 1.00 91.75 265 GLY A N 1
ATOM 2121 C CA . GLY A 1 265 ? 14.788 -20.410 -29.987 1.00 91.75 265 GLY A CA 1
ATOM 2122 C C . GLY A 1 265 ? 15.735 -19.392 -30.636 1.00 91.75 265 GLY A C 1
ATOM 2123 O O . GLY A 1 265 ? 16.480 -19.738 -31.553 1.00 91.75 265 GLY A O 1
ATOM 2124 N N . LEU A 1 266 ? 15.681 -18.129 -30.200 1.00 90.75 266 LEU A N 1
ATOM 2125 C CA . LEU A 1 266 ? 16.555 -17.044 -30.668 1.00 90.75 266 LEU A CA 1
ATOM 2126 C C . LEU A 1 266 ? 17.802 -16.890 -29.789 1.00 90.75 266 LEU A C 1
ATOM 2128 O O . LEU A 1 266 ? 18.690 -16.099 -30.114 1.00 90.75 266 LEU A O 1
ATOM 2132 N N . GLY A 1 267 ? 17.861 -17.644 -28.691 1.00 92.00 267 GLY A N 1
ATOM 2133 C CA . GLY A 1 267 ? 18.889 -17.579 -27.676 1.00 92.00 267 GLY A CA 1
ATOM 2134 C C . GLY A 1 267 ? 18.375 -16.961 -26.377 1.00 92.00 267 GLY A C 1
ATOM 2135 O O . GLY A 1 267 ? 17.435 -16.169 -26.341 1.00 92.00 267 GLY A O 1
ATOM 2136 N N . VAL A 1 268 ? 19.042 -17.318 -25.283 1.00 93.88 268 VAL A N 1
ATOM 2137 C CA . VAL A 1 268 ? 18.631 -16.972 -23.919 1.00 93.88 268 VAL A CA 1
ATOM 2138 C C . VAL A 1 268 ? 18.440 -15.459 -23.735 1.00 93.88 268 VAL A C 1
ATOM 2140 O O . VAL A 1 268 ? 19.370 -14.666 -23.919 1.00 93.88 268 VAL A O 1
ATOM 2143 N N . GLY A 1 269 ? 17.237 -15.072 -23.315 1.00 93.31 269 GLY A N 1
ATOM 2144 C CA . GLY A 1 269 ? 16.806 -13.703 -23.049 1.00 93.31 269 GLY A CA 1
ATOM 2145 C C . GLY A 1 269 ? 16.491 -12.882 -24.296 1.00 93.31 269 GLY A C 1
ATOM 2146 O O . GLY A 1 269 ? 16.400 -11.657 -24.182 1.00 93.31 269 GLY A O 1
ATOM 2147 N N . ILE A 1 270 ? 16.385 -13.515 -25.470 1.00 95.38 270 ILE A N 1
ATOM 2148 C CA . ILE A 1 270 ? 16.105 -12.858 -26.748 1.00 95.38 270 ILE A CA 1
ATOM 2149 C C . ILE A 1 270 ? 14.657 -13.125 -27.164 1.00 95.38 270 ILE A C 1
ATOM 2151 O O . ILE A 1 270 ? 14.199 -14.263 -27.218 1.00 95.38 270 ILE A O 1
ATOM 2155 N N . TYR A 1 271 ? 13.955 -12.046 -27.497 1.00 95.88 271 TYR A N 1
ATOM 2156 C CA . TYR A 1 271 ? 12.539 -12.038 -27.839 1.00 95.88 271 TYR A CA 1
ATOM 2157 C C . TYR A 1 271 ? 12.318 -11.395 -29.209 1.00 95.88 271 TYR A C 1
ATOM 2159 O O . TYR A 1 271 ? 12.952 -10.373 -29.502 1.00 95.88 271 TYR A O 1
ATOM 2167 N N . PRO A 1 272 ? 11.403 -11.922 -30.041 1.00 94.38 272 PRO A N 1
ATOM 2168 C CA . PRO A 1 272 ? 10.891 -11.186 -31.191 1.00 94.38 272 PRO A CA 1
ATOM 2169 C C . PRO A 1 272 ? 10.357 -9.811 -30.770 1.00 94.38 272 PRO A C 1
ATOM 2171 O O . PRO A 1 272 ? 9.869 -9.636 -29.656 1.00 94.38 272 PRO A O 1
ATOM 2174 N N . LEU A 1 273 ? 10.435 -8.822 -31.663 1.00 84.56 273 LEU A N 1
ATOM 2175 C CA . LEU A 1 273 ? 9.997 -7.450 -31.365 1.00 84.56 273 LEU A CA 1
ATOM 2176 C C . LEU A 1 273 ? 8.509 -7.354 -30.997 1.00 84.56 273 LEU A C 1
ATOM 2178 O O . LEU A 1 273 ? 8.142 -6.539 -30.151 1.00 84.56 273 LEU A O 1
ATOM 2182 N N . ASP A 1 274 ? 7.666 -8.168 -31.631 1.00 88.81 274 ASP A N 1
ATOM 2183 C CA . ASP A 1 274 ? 6.220 -8.188 -31.385 1.00 88.81 274 ASP A CA 1
ATOM 2184 C C . ASP A 1 274 ? 5.837 -8.979 -30.126 1.00 88.81 274 ASP A C 1
ATOM 2186 O O . ASP A 1 274 ? 4.791 -8.715 -29.539 1.00 88.81 274 ASP A O 1
ATOM 2190 N N . ASP A 1 275 ? 6.725 -9.861 -29.662 1.00 91.56 275 ASP A N 1
ATOM 2191 C CA . ASP A 1 275 ? 6.552 -10.703 -28.472 1.00 91.56 275 ASP A CA 1
ATOM 2192 C C . ASP A 1 275 ? 7.440 -10.248 -27.298 1.00 91.56 275 ASP A C 1
ATOM 2194 O O . ASP A 1 275 ? 7.660 -10.984 -26.333 1.00 91.56 275 ASP A O 1
ATOM 2198 N N . ALA A 1 276 ? 7.979 -9.027 -27.372 1.00 88.31 276 ALA A N 1
ATOM 2199 C CA . ALA A 1 276 ? 8.802 -8.461 -26.317 1.00 88.31 276 ALA A CA 1
ATOM 2200 C C . ALA A 1 276 ? 7.986 -8.350 -25.010 1.00 88.31 276 ALA A C 1
ATOM 2202 O O . ALA A 1 276 ? 6.937 -7.697 -24.995 1.00 88.31 276 ALA A O 1
ATOM 2203 N N . PRO A 1 277 ? 8.448 -8.944 -23.895 1.00 89.25 277 PRO A N 1
ATOM 2204 C CA . PRO A 1 277 ? 7.665 -8.989 -22.666 1.00 89.25 277 PRO A CA 1
ATOM 2205 C C . PRO A 1 277 ? 7.482 -7.596 -22.048 1.00 89.25 277 PRO A C 1
ATOM 2207 O O . PRO A 1 277 ? 8.369 -6.737 -22.084 1.00 89.25 277 PRO A O 1
ATOM 2210 N N . GLU A 1 278 ? 6.321 -7.377 -21.428 1.00 84.81 278 GLU A N 1
ATOM 2211 C CA . GLU A 1 278 ? 6.075 -6.189 -20.609 1.00 84.81 278 GLU A CA 1
ATOM 2212 C C . GLU A 1 278 ? 6.853 -6.248 -19.285 1.00 84.81 278 GLU A C 1
ATOM 2214 O O . GLU A 1 278 ? 7.271 -7.310 -18.816 1.00 84.81 278 GLU A O 1
ATOM 2219 N N . LYS A 1 279 ? 7.014 -5.095 -18.625 1.00 83.56 279 LYS A N 1
ATOM 2220 C CA . LYS A 1 279 ? 7.630 -5.043 -17.297 1.00 83.56 279 LYS A CA 1
ATOM 2221 C C . LYS A 1 279 ? 6.792 -5.817 -16.273 1.00 83.56 279 LYS A C 1
ATOM 2223 O O . LYS A 1 279 ? 5.642 -5.453 -16.022 1.00 83.56 279 LYS A O 1
ATOM 2228 N N . PRO A 1 280 ? 7.369 -6.825 -15.594 1.00 84.81 280 PRO A N 1
ATOM 2229 C CA . PRO A 1 280 ? 6.597 -7.737 -14.758 1.00 84.81 280 PRO A CA 1
ATOM 2230 C C . PRO A 1 280 ? 6.339 -7.207 -13.341 1.00 84.81 280 PRO A C 1
ATOM 2232 O O . PRO A 1 280 ? 5.728 -7.895 -12.528 1.00 84.81 280 PRO A O 1
ATOM 2235 N N . HIS A 1 281 ? 6.821 -6.015 -12.984 1.00 83.19 281 HIS A N 1
ATOM 2236 C CA . HIS A 1 281 ? 6.532 -5.397 -11.691 1.00 83.19 281 HIS A CA 1
ATOM 2237 C C . HIS A 1 281 ? 6.810 -3.895 -11.689 1.00 83.19 281 HIS A C 1
ATOM 2239 O O . HIS A 1 281 ? 7.626 -3.376 -12.453 1.00 83.19 281 HIS A O 1
ATOM 2245 N N . ILE A 1 282 ? 6.165 -3.207 -10.744 1.00 80.62 282 ILE A N 1
ATOM 2246 C CA . ILE A 1 282 ? 6.322 -1.768 -10.542 1.00 80.62 282 ILE A CA 1
ATOM 2247 C C . ILE A 1 282 ? 7.781 -1.409 -10.228 1.00 80.62 282 ILE A C 1
ATOM 2249 O O . ILE A 1 282 ? 8.485 -2.155 -9.540 1.00 80.62 282 ILE A O 1
ATOM 2253 N N . CYS A 1 283 ? 8.233 -0.251 -10.709 1.00 80.06 283 CYS A N 1
ATOM 2254 C CA . CYS A 1 283 ? 9.612 0.219 -10.542 1.00 80.06 283 CYS A CA 1
ATOM 2255 C C . CYS A 1 283 ? 10.678 -0.765 -11.074 1.00 80.06 283 CYS A C 1
ATOM 2257 O O . CYS A 1 283 ? 11.808 -0.761 -10.572 1.00 80.06 283 CYS A O 1
ATOM 2259 N N . CYS A 1 284 ? 10.346 -1.606 -12.064 1.00 84.88 284 CYS A N 1
ATOM 2260 C CA . CYS A 1 284 ? 11.327 -2.458 -12.732 1.00 84.88 284 CYS A CA 1
ATOM 2261 C C . CYS A 1 284 ? 12.402 -1.611 -13.429 1.00 84.88 284 CYS A C 1
ATOM 2263 O O . CYS A 1 284 ? 12.100 -0.637 -14.117 1.00 84.88 284 CYS A O 1
ATOM 2265 N N . LEU A 1 285 ? 13.667 -1.990 -13.234 1.00 80.75 285 LEU A N 1
ATOM 2266 C CA . LEU A 1 285 ? 14.845 -1.257 -13.720 1.00 80.75 285 LEU A CA 1
ATOM 2267 C C . LEU A 1 285 ? 15.616 -2.005 -14.802 1.00 80.75 285 LEU A C 1
ATOM 2269 O O . LEU A 1 285 ? 16.735 -1.610 -15.140 1.00 80.75 285 LEU A O 1
ATOM 2273 N N . CYS A 1 286 ? 15.066 -3.127 -15.257 1.00 85.94 286 CYS A N 1
ATOM 2274 C CA . CYS A 1 286 ? 15.579 -3.859 -16.400 1.00 85.94 286 CYS A CA 1
ATOM 2275 C C . CYS A 1 286 ? 15.404 -3.007 -17.663 1.00 85.94 286 CYS A C 1
ATOM 2277 O O . CYS A 1 286 ? 14.559 -2.105 -17.707 1.00 85.94 286 CYS A O 1
ATOM 2279 N N . ASN A 1 287 ? 16.226 -3.279 -18.672 1.00 84.00 287 ASN A N 1
ATOM 2280 C CA . ASN A 1 287 ? 16.230 -2.564 -19.949 1.00 84.00 287 ASN A CA 1
ATOM 2281 C C . ASN A 1 287 ? 16.210 -3.552 -21.118 1.00 84.00 287 ASN A C 1
ATOM 2283 O O . ASN A 1 287 ? 16.357 -4.754 -20.915 1.00 84.00 287 ASN A O 1
ATOM 2287 N N . LEU A 1 288 ? 16.061 -3.032 -22.334 1.00 82.94 288 LEU A N 1
ATOM 2288 C CA . LEU A 1 288 ? 16.145 -3.805 -23.568 1.00 82.94 288 LEU A CA 1
ATOM 2289 C C . LEU A 1 288 ? 17.341 -3.351 -24.400 1.00 82.94 288 LEU A C 1
ATOM 2291 O O . LEU A 1 288 ? 17.564 -2.150 -24.564 1.00 82.94 288 LEU A O 1
ATOM 2295 N N . ALA A 1 289 ? 18.073 -4.307 -24.962 1.00 80.06 289 ALA A N 1
ATOM 2296 C CA . ALA A 1 289 ? 19.060 -4.055 -26.008 1.00 80.06 289 ALA A CA 1
ATOM 2297 C C . ALA A 1 289 ? 18.538 -4.534 -27.368 1.00 80.06 289 ALA A C 1
ATOM 2299 O O . ALA A 1 289 ? 17.826 -5.538 -27.418 1.00 80.06 289 ALA A O 1
ATOM 2300 N N . PRO A 1 290 ? 18.886 -3.851 -28.467 1.00 78.44 290 PRO A N 1
ATOM 2301 C CA . PRO A 1 290 ? 18.520 -4.303 -29.798 1.00 78.44 290 PRO A CA 1
ATOM 2302 C C . PRO A 1 290 ? 19.410 -5.475 -30.221 1.00 78.44 290 PRO A C 1
ATOM 2304 O O . PRO A 1 290 ? 20.593 -5.504 -29.884 1.00 78.44 290 PRO A O 1
ATOM 2307 N N . ILE A 1 291 ? 18.850 -6.411 -30.984 1.00 80.69 291 ILE A N 1
ATOM 2308 C CA . ILE A 1 291 ? 19.560 -7.566 -31.541 1.00 80.69 291 ILE A CA 1
ATOM 2309 C C . ILE A 1 291 ? 19.394 -7.569 -33.060 1.00 80.69 291 ILE A C 1
ATOM 2311 O O . ILE A 1 291 ? 18.269 -7.518 -33.569 1.00 80.69 291 ILE A O 1
ATOM 2315 N N . ILE A 1 292 ? 20.511 -7.626 -33.791 1.00 81.06 292 ILE A N 1
ATOM 2316 C CA . ILE A 1 292 ? 20.506 -7.700 -35.258 1.00 81.06 292 ILE A CA 1
ATOM 2317 C C . ILE A 1 292 ? 20.620 -9.149 -35.747 1.00 81.06 292 ILE A C 1
ATOM 2319 O O . ILE A 1 292 ? 20.993 -10.053 -35.003 1.00 81.06 292 ILE A O 1
ATOM 2323 N N . ALA A 1 293 ? 20.326 -9.382 -37.028 1.00 76.56 293 ALA A N 1
ATOM 2324 C CA . ALA A 1 293 ? 20.332 -10.729 -37.610 1.00 76.56 293 ALA A CA 1
ATOM 2325 C C . ALA A 1 293 ? 21.670 -11.473 -37.441 1.00 76.56 293 ALA A C 1
ATOM 2327 O O . ALA A 1 293 ? 21.684 -12.688 -37.253 1.00 76.56 293 ALA A O 1
ATOM 2328 N N . ASP A 1 294 ? 22.794 -10.759 -37.516 1.00 74.31 294 ASP A N 1
ATOM 2329 C CA . ASP A 1 294 ? 24.115 -11.377 -37.395 1.00 74.31 294 ASP A CA 1
ATOM 2330 C C . ASP A 1 294 ? 24.448 -11.790 -35.957 1.00 74.31 294 ASP A C 1
ATOM 2332 O O . ASP A 1 294 ? 25.133 -12.793 -35.776 1.00 74.31 294 ASP A O 1
ATOM 2336 N N . ASP A 1 295 ? 23.923 -11.088 -34.951 1.00 80.50 295 ASP A N 1
ATOM 2337 C CA . ASP A 1 295 ? 24.077 -11.463 -33.540 1.00 80.50 295 ASP A CA 1
ATOM 2338 C C . ASP A 1 295 ? 23.363 -12.791 -33.254 1.00 80.50 295 ASP A C 1
ATOM 2340 O O . ASP A 1 295 ? 23.900 -13.664 -32.576 1.00 80.50 295 ASP A O 1
ATOM 2344 N N . ILE A 1 296 ? 22.176 -12.985 -33.844 1.00 80.81 296 ILE A N 1
ATOM 2345 C CA . ILE A 1 296 ? 21.408 -14.235 -33.732 1.00 80.81 296 ILE A CA 1
ATOM 2346 C C . ILE A 1 296 ? 22.176 -15.387 -34.388 1.00 80.81 296 ILE A C 1
ATOM 2348 O O . ILE A 1 296 ? 22.325 -16.450 -33.795 1.00 80.81 296 ILE A O 1
ATOM 2352 N N . LYS A 1 297 ? 22.714 -15.173 -35.597 1.00 80.44 297 LYS A N 1
ATOM 2353 C CA . LYS A 1 297 ? 23.499 -16.199 -36.308 1.00 80.44 297 LYS A CA 1
ATOM 2354 C C . LYS A 1 297 ? 24.759 -16.605 -35.546 1.00 80.44 297 LYS A C 1
ATOM 2356 O O . LYS A 1 297 ? 25.153 -17.765 -35.611 1.00 80.44 297 LYS A O 1
ATOM 2361 N N . LYS A 1 298 ? 25.419 -15.650 -34.884 1.00 82.81 298 LYS A N 1
ATOM 2362 C CA . LYS A 1 298 ? 26.622 -15.909 -34.081 1.00 82.81 298 LYS A CA 1
ATOM 2363 C C . LYS A 1 298 ? 26.296 -16.553 -32.736 1.00 82.81 298 LYS A C 1
ATOM 2365 O O . LYS A 1 298 ? 27.120 -17.306 -32.227 1.00 82.81 298 LYS A O 1
ATOM 2370 N N . GLY A 1 299 ? 25.132 -16.248 -32.163 1.00 81.00 299 GLY A N 1
ATOM 2371 C CA . GLY A 1 299 ? 24.692 -16.762 -30.865 1.00 81.00 299 GLY A CA 1
ATOM 2372 C C . GLY A 1 299 ? 25.481 -16.216 -29.667 1.00 81.00 299 GLY A C 1
ATOM 2373 O O . GLY A 1 299 ? 25.342 -16.720 -28.557 1.00 81.00 299 GLY A O 1
ATOM 2374 N N . ASP A 1 300 ? 26.318 -15.194 -29.856 1.00 79.62 300 ASP A N 1
ATOM 2375 C CA . ASP A 1 300 ? 27.170 -14.609 -28.812 1.00 79.62 300 ASP A CA 1
ATOM 2376 C C . ASP A 1 300 ? 26.449 -13.542 -27.974 1.00 79.62 300 ASP A C 1
ATOM 2378 O O . ASP A 1 300 ? 26.840 -13.258 -26.838 1.00 79.62 300 ASP A O 1
ATOM 2382 N N . ALA A 1 301 ? 25.359 -12.988 -28.501 1.00 81.75 301 ALA A N 1
ATOM 2383 C CA . ALA A 1 301 ? 24.581 -11.947 -27.848 1.00 81.75 301 ALA A CA 1
ATOM 2384 C C . ALA A 1 301 ? 23.594 -12.461 -26.785 1.00 81.75 301 ALA A C 1
ATOM 2386 O O . ALA A 1 301 ? 22.819 -11.665 -26.263 1.00 81.75 301 ALA A O 1
ATOM 2387 N N . VAL A 1 302 ? 23.614 -13.738 -26.399 1.00 88.25 302 VAL A N 1
ATOM 2388 C CA . VAL A 1 302 ? 22.683 -14.305 -25.401 1.00 88.25 302 VAL A CA 1
ATOM 2389 C C . VAL A 1 302 ? 22.989 -13.864 -23.964 1.00 88.25 302 VAL A C 1
ATOM 2391 O O . VAL A 1 302 ? 24.080 -13.380 -23.641 1.00 88.25 302 VAL A O 1
ATOM 2394 N N . ASN A 1 303 ? 22.006 -13.967 -23.072 1.00 91.88 303 ASN A N 1
ATOM 2395 C CA . ASN A 1 303 ? 22.254 -13.895 -21.634 1.00 91.88 303 ASN A CA 1
ATOM 2396 C C . ASN A 1 303 ? 22.923 -15.177 -21.135 1.00 91.88 303 ASN A C 1
ATOM 2398 O O . ASN A 1 303 ? 22.750 -16.252 -21.701 1.00 91.88 303 ASN A O 1
ATOM 2402 N N . LYS A 1 304 ? 23.684 -15.049 -20.048 1.00 90.62 304 LYS A N 1
ATOM 2403 C CA . LYS A 1 304 ? 24.299 -16.183 -19.358 1.00 90.62 304 LYS A CA 1
ATOM 2404 C C . LYS A 1 304 ? 23.585 -16.377 -18.022 1.00 90.62 304 LYS A C 1
ATOM 2406 O O . LYS A 1 304 ? 23.746 -15.518 -17.149 1.00 90.62 304 LYS A O 1
ATOM 2411 N N . PRO A 1 305 ? 22.770 -17.434 -17.878 1.00 89.12 305 PRO A N 1
ATOM 2412 C CA . PRO A 1 305 ? 22.213 -17.806 -16.589 1.00 89.12 305 PRO A CA 1
ATOM 2413 C C . PRO A 1 305 ? 23.335 -18.164 -15.605 1.00 89.12 305 PRO A C 1
ATOM 2415 O O . PRO A 1 305 ? 24.406 -18.603 -16.038 1.00 89.12 305 PRO A O 1
ATOM 2418 N N . PRO A 1 306 ? 23.121 -17.981 -14.293 1.00 88.19 306 PRO A N 1
ATOM 2419 C CA . PRO A 1 306 ? 24.039 -18.508 -13.292 1.00 88.19 306 PRO A CA 1
ATOM 2420 C C . PRO A 1 306 ? 24.019 -20.049 -13.300 1.00 88.19 306 PRO A C 1
ATOM 2422 O O . PRO A 1 306 ? 23.041 -20.663 -13.726 1.00 88.19 306 PRO A O 1
ATOM 2425 N N . GLU A 1 307 ? 25.090 -20.688 -12.822 1.00 90.44 307 GLU A N 1
ATOM 2426 C CA . GLU A 1 307 ? 25.236 -22.158 -12.853 1.00 90.44 307 GLU A CA 1
ATOM 2427 C C . GLU A 1 307 ? 24.098 -22.892 -12.120 1.00 90.44 307 GLU A C 1
ATOM 2429 O O . GLU A 1 307 ? 23.663 -23.961 -12.537 1.00 90.44 307 GLU A O 1
ATOM 2434 N N . ASN A 1 308 ? 23.565 -22.283 -11.062 1.00 90.06 308 ASN A N 1
ATOM 2435 C CA . ASN A 1 308 ? 22.465 -22.780 -10.235 1.00 90.06 308 ASN A CA 1
ATOM 2436 C C . ASN A 1 308 ? 21.070 -22.326 -10.720 1.00 90.06 308 ASN A C 1
ATOM 2438 O O . ASN A 1 308 ? 20.109 -22.349 -9.946 1.00 90.06 308 ASN A O 1
ATOM 2442 N N . TRP A 1 309 ? 20.926 -21.887 -11.977 1.00 92.00 309 TRP A N 1
ATOM 2443 C CA . TRP A 1 309 ? 19.670 -21.320 -12.483 1.00 92.00 309 TRP A CA 1
ATOM 2444 C C . TRP A 1 309 ? 18.456 -22.246 -12.321 1.00 92.00 309 TRP A C 1
ATOM 2446 O O . TRP A 1 309 ? 17.391 -21.772 -11.936 1.00 92.00 309 TRP A O 1
ATOM 2456 N N . GLU A 1 310 ? 18.592 -23.556 -12.534 1.00 92.88 310 GLU A N 1
ATOM 2457 C CA . GLU A 1 310 ? 17.460 -24.488 -12.390 1.00 92.88 310 GLU A CA 1
ATOM 2458 C C . GLU A 1 310 ? 16.930 -24.565 -10.947 1.00 92.88 310 GLU A C 1
ATOM 2460 O O . GLU A 1 310 ? 15.718 -24.620 -10.729 1.00 92.88 310 GLU A O 1
ATOM 2465 N N . GLU A 1 311 ? 17.811 -24.478 -9.946 1.00 91.69 311 GLU A N 1
ATOM 2466 C CA . GLU A 1 311 ? 17.409 -24.415 -8.535 1.00 91.69 311 GLU A CA 1
ATOM 2467 C C . GLU A 1 311 ? 16.700 -23.093 -8.217 1.00 91.69 311 GLU A C 1
ATOM 2469 O O . GLU A 1 311 ? 15.682 -23.065 -7.513 1.00 91.69 311 GLU A O 1
ATOM 2474 N N . ILE A 1 312 ? 17.219 -21.985 -8.760 1.00 91.69 312 ILE A N 1
ATOM 2475 C CA . ILE A 1 312 ? 16.610 -20.658 -8.628 1.00 91.69 312 ILE A CA 1
ATOM 2476 C C . ILE A 1 312 ? 15.210 -20.663 -9.246 1.00 91.69 312 ILE A C 1
ATOM 2478 O O . ILE A 1 312 ? 14.252 -20.237 -8.597 1.00 91.69 312 ILE A O 1
ATOM 2482 N N . LYS A 1 313 ? 15.083 -21.184 -10.468 1.00 91.38 313 LYS A N 1
ATOM 2483 C CA . LYS A 1 313 ? 13.835 -21.284 -11.226 1.00 91.38 313 LYS A CA 1
ATOM 2484 C C . LYS A 1 313 ? 12.797 -22.129 -10.494 1.00 91.38 313 LYS A C 1
ATOM 2486 O O . LYS A 1 313 ? 11.654 -21.702 -10.351 1.00 91.38 313 LYS A O 1
ATOM 2491 N N . GLU A 1 314 ? 13.184 -23.286 -9.954 1.00 92.19 314 GLU A N 1
ATOM 2492 C CA . GLU A 1 314 ? 12.280 -24.105 -9.137 1.00 92.19 314 GLU A CA 1
ATOM 2493 C C . GLU A 1 314 ? 11.791 -23.343 -7.903 1.00 92.19 314 GLU A C 1
ATOM 2495 O O . GLU A 1 314 ? 10.608 -23.361 -7.565 1.00 92.19 314 GLU A O 1
ATOM 2500 N N . ARG A 1 315 ? 12.678 -22.597 -7.243 1.00 90.25 315 ARG A N 1
ATOM 2501 C CA . ARG A 1 315 ? 12.300 -21.795 -6.080 1.00 90.25 315 ARG A CA 1
ATOM 2502 C C . ARG A 1 315 ? 11.355 -20.646 -6.435 1.00 90.25 315 ARG A C 1
ATOM 2504 O O . ARG A 1 315 ? 10.472 -20.344 -5.624 1.00 90.25 315 ARG A O 1
ATOM 2511 N N . LEU A 1 316 ? 11.517 -20.024 -7.605 1.00 89.25 316 LEU A N 1
ATOM 2512 C CA . LEU A 1 316 ? 10.636 -18.954 -8.084 1.00 89.25 316 LEU A CA 1
ATOM 2513 C C . LEU A 1 316 ? 9.205 -19.444 -8.352 1.00 89.25 316 LEU A C 1
ATOM 2515 O O . LEU A 1 316 ? 8.257 -18.717 -8.051 1.00 89.25 316 LEU A O 1
ATOM 2519 N N . ARG A 1 317 ? 9.016 -20.713 -8.750 1.00 88.06 317 ARG A N 1
ATOM 2520 C CA . ARG A 1 317 ? 7.670 -21.310 -8.885 1.00 88.06 317 ARG A CA 1
ATOM 2521 C C . ARG A 1 317 ? 6.852 -21.253 -7.593 1.00 88.06 317 ARG A C 1
ATOM 2523 O O . ARG A 1 317 ? 5.636 -21.084 -7.636 1.00 88.06 317 ARG A O 1
ATOM 2530 N N . HIS A 1 318 ? 7.516 -21.357 -6.441 1.00 86.56 318 HIS A N 1
ATOM 2531 C CA . HIS A 1 318 ? 6.868 -21.336 -5.122 1.00 86.56 318 HIS A CA 1
ATOM 2532 C C . HIS A 1 318 ? 6.958 -19.971 -4.421 1.00 86.56 318 HIS A C 1
ATOM 2534 O O . HIS A 1 318 ? 6.275 -19.744 -3.418 1.00 86.56 318 HIS A O 1
ATOM 2540 N N . LYS A 1 319 ? 7.814 -19.054 -4.896 1.00 84.44 319 LYS A N 1
ATOM 2541 C CA . LYS A 1 319 ? 8.053 -17.735 -4.287 1.00 84.44 319 LYS A CA 1
ATOM 2542 C C . LYS A 1 319 ? 8.248 -16.654 -5.346 1.00 84.44 319 LYS A C 1
ATOM 2544 O O . LYS A 1 319 ? 9.197 -16.704 -6.105 1.00 84.44 319 LYS A O 1
ATOM 2549 N N . ASN A 1 320 ? 7.461 -15.580 -5.265 1.00 80.94 320 ASN A N 1
ATOM 2550 C CA . ASN A 1 320 ? 7.539 -14.457 -6.216 1.00 80.94 320 ASN A CA 1
ATOM 2551 C C . ASN A 1 320 ? 8.929 -13.785 -6.324 1.00 80.94 320 ASN A C 1
ATOM 2553 O O . ASN A 1 320 ? 9.227 -13.189 -7.354 1.00 80.94 320 ASN A O 1
ATOM 2557 N N . SER A 1 321 ? 9.732 -13.790 -5.254 1.00 89.56 321 SER A N 1
ATOM 2558 C CA . SER A 1 321 ? 11.124 -13.316 -5.249 1.00 89.56 321 SER A CA 1
ATOM 2559 C C . SER A 1 321 ? 11.867 -13.777 -3.993 1.00 89.56 321 SER A C 1
ATOM 2561 O O . SER A 1 321 ? 11.248 -14.109 -2.972 1.00 89.56 321 SER A O 1
ATOM 2563 N N . PHE A 1 322 ? 13.200 -13.798 -4.041 1.00 88.19 322 PHE A N 1
ATOM 2564 C CA . PHE A 1 322 ? 14.049 -14.093 -2.886 1.00 88.19 322 PHE A CA 1
ATOM 2565 C C . PHE A 1 322 ? 15.470 -13.537 -3.045 1.00 88.19 322 PHE A C 1
ATOM 2567 O O . PHE A 1 322 ? 15.865 -13.085 -4.111 1.00 88.19 322 PHE A O 1
ATOM 2574 N N . ILE A 1 323 ? 16.241 -13.573 -1.955 1.00 87.62 323 ILE A N 1
ATOM 2575 C CA . ILE A 1 323 ? 17.690 -13.348 -1.977 1.00 87.62 323 ILE A CA 1
ATOM 2576 C C . ILE A 1 323 ? 18.368 -14.698 -1.746 1.00 87.62 323 ILE A C 1
ATOM 2578 O O . ILE A 1 323 ? 18.113 -15.348 -0.723 1.00 87.62 323 ILE A O 1
ATOM 2582 N N . ASN A 1 324 ? 19.183 -15.133 -2.700 1.00 87.31 324 ASN A N 1
ATOM 2583 C CA . ASN A 1 324 ? 20.084 -16.256 -2.555 1.00 87.31 324 ASN A CA 1
ATOM 2584 C C . ASN A 1 324 ? 21.262 -15.832 -1.678 1.00 87.31 324 ASN A C 1
ATOM 2586 O O . ASN A 1 324 ? 22.052 -14.975 -2.057 1.00 87.31 324 ASN A O 1
ATOM 2590 N N . MET A 1 325 ? 21.350 -16.403 -0.478 1.00 82.81 325 MET A N 1
ATOM 2591 C CA . MET A 1 325 ? 22.406 -16.043 0.466 1.00 82.81 325 MET A CA 1
ATOM 2592 C C . MET A 1 325 ? 23.769 -16.561 0.007 1.00 82.81 325 MET A C 1
ATOM 2594 O O . MET A 1 325 ? 24.771 -15.954 0.367 1.00 82.81 325 MET A O 1
ATOM 2598 N N . ASP A 1 326 ? 23.820 -17.635 -0.780 1.00 85.31 326 ASP A N 1
ATOM 2599 C CA . ASP A 1 326 ? 25.080 -18.256 -1.207 1.00 85.31 326 ASP A CA 1
ATOM 2600 C C . ASP A 1 326 ? 25.818 -17.412 -2.257 1.00 85.31 326 ASP A C 1
ATOM 2602 O O . ASP A 1 326 ? 27.035 -17.498 -2.380 1.00 85.31 326 ASP A O 1
ATOM 2606 N N . GLU A 1 327 ? 25.100 -16.503 -2.923 1.00 86.50 327 GLU A N 1
ATOM 2607 C CA . GLU A 1 327 ? 25.638 -15.526 -3.880 1.00 86.50 327 GLU A CA 1
ATOM 2608 C C . GLU A 1 327 ? 26.057 -14.195 -3.224 1.00 86.50 327 GLU A C 1
ATOM 2610 O O . GLU A 1 327 ? 26.426 -13.241 -3.910 1.00 86.50 327 GLU A O 1
ATOM 2615 N N . LEU A 1 328 ? 25.990 -14.102 -1.891 1.00 85.75 328 LEU A N 1
ATOM 2616 C CA . LEU A 1 328 ? 26.363 -12.905 -1.135 1.00 85.75 328 LEU A CA 1
ATOM 2617 C C . LEU A 1 328 ? 27.742 -13.021 -0.490 1.00 85.75 328 LEU A C 1
ATOM 2619 O O . LEU A 1 328 ? 28.137 -14.081 0.001 1.00 85.75 328 LEU A O 1
ATOM 2623 N N . THR A 1 329 ? 28.417 -11.880 -0.351 1.00 89.94 329 THR A N 1
ATOM 2624 C CA . THR A 1 329 ? 29.608 -11.760 0.503 1.00 89.94 329 THR A CA 1
ATOM 2625 C C . THR A 1 329 ? 29.235 -11.844 1.988 1.00 89.94 329 THR A C 1
ATOM 2627 O O . THR A 1 329 ? 28.113 -11.519 2.380 1.00 89.94 329 THR A O 1
ATOM 2630 N N . GLU A 1 330 ? 30.177 -12.223 2.857 1.00 89.88 330 GLU A N 1
ATOM 2631 C CA . GLU A 1 330 ? 29.922 -12.273 4.309 1.00 89.88 330 GLU A CA 1
ATOM 2632 C C . GLU A 1 330 ? 29.509 -10.909 4.892 1.00 89.88 330 GLU A C 1
ATOM 2634 O O . GLU A 1 330 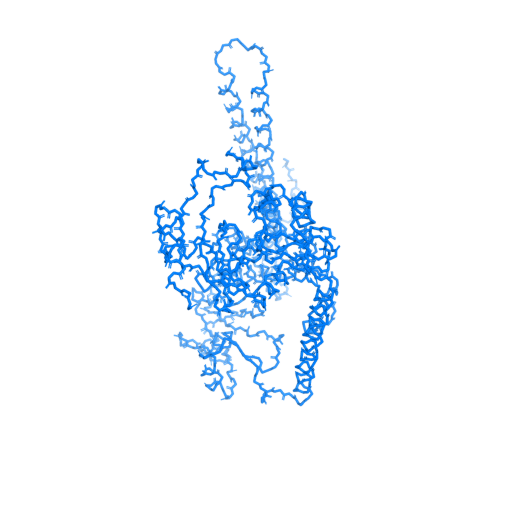? 28.622 -10.842 5.742 1.00 89.88 330 GLU A O 1
ATOM 2639 N N . GLU A 1 331 ? 30.064 -9.809 4.375 1.00 89.44 331 GLU A N 1
ATOM 2640 C CA . GLU A 1 331 ? 29.664 -8.447 4.754 1.00 89.44 331 GLU A CA 1
ATOM 2641 C C . GLU A 1 331 ? 28.192 -8.161 4.399 1.00 89.44 331 GLU A C 1
ATOM 2643 O O . GLU A 1 331 ? 27.428 -7.620 5.209 1.00 89.44 331 GLU A O 1
ATOM 2648 N N . GLN A 1 332 ? 27.754 -8.578 3.207 1.00 85.12 332 GLN A N 1
ATOM 2649 C CA . GLN A 1 332 ? 26.360 -8.451 2.775 1.00 85.12 332 GLN A CA 1
ATOM 2650 C C . GLN A 1 332 ? 25.429 -9.324 3.623 1.00 85.12 332 GLN A C 1
ATOM 2652 O O . GLN A 1 332 ? 24.345 -8.877 4.015 1.00 85.12 332 GLN A O 1
ATOM 2657 N N . LYS A 1 333 ? 25.853 -10.549 3.957 1.00 83.75 333 LYS A N 1
ATOM 2658 C CA . LYS A 1 333 ? 25.100 -11.447 4.841 1.00 83.75 333 LYS A CA 1
ATOM 2659 C C . LYS A 1 333 ? 24.928 -10.843 6.234 1.00 83.75 333 LYS A C 1
ATOM 2661 O O . LYS A 1 333 ? 23.808 -10.853 6.751 1.00 83.75 333 LYS A O 1
ATOM 2666 N N . GLU A 1 334 ? 25.987 -10.299 6.835 1.00 87.00 334 GLU A N 1
ATOM 2667 C CA . GLU A 1 334 ? 25.903 -9.685 8.166 1.00 87.00 334 GLU A CA 1
ATOM 2668 C C . GLU A 1 334 ? 25.035 -8.423 8.157 1.00 87.00 334 GLU A C 1
ATOM 2670 O O . GLU A 1 334 ? 24.190 -8.252 9.036 1.00 87.00 334 GLU A O 1
ATOM 2675 N N . THR A 1 335 ? 25.123 -7.611 7.100 1.00 85.56 335 THR A N 1
ATOM 2676 C CA . THR A 1 335 ? 24.227 -6.463 6.896 1.00 85.56 335 THR A CA 1
ATOM 2677 C C . THR A 1 335 ? 22.756 -6.890 6.910 1.00 85.56 335 THR A C 1
ATOM 2679 O O . THR A 1 335 ? 21.939 -6.311 7.629 1.00 85.56 335 THR A O 1
ATOM 2682 N N . LEU A 1 336 ? 22.397 -7.944 6.167 1.00 81.38 336 LEU A N 1
ATOM 2683 C CA . LEU A 1 336 ? 21.026 -8.469 6.160 1.00 81.38 336 LEU A CA 1
ATOM 2684 C C . LEU A 1 336 ? 20.602 -9.030 7.527 1.00 81.38 336 LEU A C 1
ATOM 2686 O O . LEU A 1 336 ? 19.437 -8.893 7.912 1.00 81.38 336 LEU A O 1
ATOM 2690 N N . ARG A 1 337 ? 21.515 -9.664 8.272 1.00 81.44 337 ARG A N 1
ATOM 2691 C CA . ARG A 1 337 ? 21.239 -10.182 9.622 1.00 81.44 337 ARG A CA 1
ATOM 2692 C C . ARG A 1 337 ? 20.966 -9.056 10.611 1.00 81.44 337 ARG A C 1
ATOM 2694 O O . ARG A 1 337 ? 19.970 -9.134 11.332 1.00 81.44 337 ARG A O 1
ATOM 2701 N N . GLU A 1 338 ? 21.780 -8.005 10.621 1.00 83.94 338 GLU A N 1
ATOM 2702 C CA . GLU A 1 338 ? 21.576 -6.866 11.520 1.00 83.94 338 GLU A CA 1
ATOM 2703 C C . GLU A 1 338 ? 20.260 -6.142 11.216 1.00 83.94 338 GLU A C 1
ATOM 2705 O O . GLU A 1 338 ? 19.498 -5.830 12.130 1.00 83.94 338 GLU A O 1
ATOM 2710 N N . GLN A 1 339 ? 19.901 -5.998 9.937 1.00 78.31 339 GLN A N 1
ATOM 2711 C CA . GLN A 1 339 ? 18.594 -5.460 9.543 1.00 78.31 339 GLN A CA 1
ATOM 2712 C C . GLN A 1 339 ? 17.429 -6.298 10.084 1.00 78.31 339 GLN A C 1
ATOM 2714 O O . GLN A 1 339 ? 16.449 -5.751 10.597 1.00 78.31 339 GLN A O 1
ATOM 2719 N N . ARG A 1 340 ? 17.525 -7.633 10.016 1.00 78.12 340 ARG A N 1
ATOM 2720 C CA . ARG A 1 340 ? 16.510 -8.527 10.602 1.00 78.12 340 ARG A CA 1
ATOM 2721 C C . ARG A 1 340 ? 16.433 -8.370 12.122 1.00 78.12 340 ARG A C 1
ATOM 2723 O O . ARG A 1 340 ? 15.327 -8.325 12.662 1.00 78.12 340 ARG A O 1
ATOM 2730 N N . ARG A 1 341 ? 17.576 -8.250 12.811 1.00 83.00 341 ARG A N 1
ATOM 2731 C CA . ARG A 1 341 ? 17.629 -7.998 14.264 1.00 83.00 341 ARG A CA 1
ATOM 2732 C C . ARG A 1 341 ? 16.980 -6.664 14.619 1.00 83.00 341 ARG A C 1
ATOM 2734 O O . ARG A 1 341 ? 16.174 -6.606 15.542 1.00 83.00 341 ARG A O 1
ATOM 2741 N N . GLU A 1 342 ? 17.268 -5.607 13.869 1.00 79.81 342 GLU A N 1
ATOM 2742 C CA . GLU A 1 342 ? 16.689 -4.285 14.090 1.00 79.81 342 GLU A CA 1
ATOM 2743 C C . GLU A 1 342 ? 15.172 -4.270 13.845 1.00 79.81 342 GLU A C 1
ATOM 2745 O O . GLU A 1 342 ? 14.416 -3.727 14.652 1.00 79.81 342 GLU A O 1
ATOM 2750 N N . ALA A 1 343 ? 14.697 -4.928 12.783 1.00 73.56 343 ALA A N 1
ATOM 2751 C CA . ALA A 1 343 ? 13.268 -5.103 12.532 1.00 73.56 343 ALA A CA 1
ATOM 2752 C C . ALA A 1 343 ? 12.576 -5.851 13.684 1.00 73.56 343 ALA A C 1
ATOM 2754 O O . ALA A 1 343 ? 11.491 -5.456 14.118 1.00 73.56 343 ALA A O 1
ATOM 2755 N N . TYR A 1 344 ? 13.222 -6.889 14.222 1.00 79.56 344 TYR A N 1
ATOM 2756 C CA . TYR A 1 344 ? 12.734 -7.602 15.398 1.00 79.56 344 TYR A CA 1
ATOM 2757 C C . TYR A 1 344 ? 12.696 -6.706 16.647 1.00 79.56 344 TYR A C 1
ATOM 2759 O O . TYR A 1 344 ? 11.674 -6.685 17.337 1.00 79.56 344 TYR A O 1
ATOM 2767 N N . ARG A 1 345 ? 13.751 -5.914 16.911 1.00 83.56 345 ARG A N 1
ATOM 2768 C CA . ARG A 1 345 ? 13.786 -4.928 18.013 1.00 83.56 345 ARG A CA 1
ATOM 2769 C C . ARG A 1 345 ? 12.612 -3.951 17.916 1.00 83.56 345 ARG A C 1
ATOM 2771 O O . ARG A 1 345 ? 11.818 -3.878 18.850 1.00 83.56 345 ARG A O 1
ATOM 2778 N N . ARG A 1 346 ? 12.409 -3.323 16.751 1.00 80.94 346 ARG A N 1
ATOM 2779 C CA . ARG A 1 346 ? 11.279 -2.404 16.501 1.00 80.94 346 ARG A CA 1
ATOM 2780 C C . ARG A 1 346 ? 9.919 -3.063 16.734 1.00 80.94 346 ARG A C 1
ATOM 2782 O O . ARG A 1 346 ? 9.022 -2.463 17.321 1.00 80.94 346 ARG A O 1
ATOM 2789 N N . GLN A 1 347 ? 9.731 -4.303 16.273 1.00 77.50 347 GLN A N 1
ATOM 2790 C CA . GLN A 1 347 ? 8.478 -5.030 16.503 1.00 77.50 347 GLN A CA 1
ATOM 2791 C C . GLN A 1 347 ? 8.250 -5.331 17.985 1.00 77.50 347 GLN A C 1
ATOM 2793 O O . GLN A 1 347 ? 7.118 -5.219 18.461 1.00 77.50 347 GLN A O 1
ATOM 2798 N N . LYS A 1 348 ? 9.306 -5.714 18.708 1.00 87.75 348 LYS A N 1
ATOM 2799 C CA . LYS A 1 348 ? 9.247 -5.966 20.148 1.00 87.75 348 LYS A CA 1
ATOM 2800 C C . LYS A 1 348 ? 8.874 -4.691 20.906 1.00 87.75 348 LYS A C 1
ATOM 2802 O O . LYS A 1 348 ? 7.902 -4.715 21.655 1.00 87.75 348 LYS A O 1
ATOM 2807 N N . GLU A 1 349 ? 9.561 -3.584 20.638 1.00 90.31 349 GLU A N 1
ATOM 2808 C CA . GLU A 1 349 ? 9.274 -2.266 21.222 1.00 90.31 349 GLU A CA 1
ATOM 2809 C C . GLU A 1 349 ? 7.835 -1.826 20.939 1.00 90.31 349 GLU A C 1
ATOM 2811 O O . GLU A 1 349 ? 7.121 -1.413 21.848 1.00 90.31 349 GLU A O 1
ATOM 2816 N N . LYS A 1 350 ? 7.352 -1.993 19.699 1.00 86.94 350 LYS A N 1
ATOM 2817 C CA . LYS A 1 350 ? 5.965 -1.672 19.333 1.00 86.94 350 LYS A CA 1
ATOM 2818 C C . LYS A 1 350 ? 4.949 -2.504 20.120 1.00 86.94 350 LYS A C 1
ATOM 2820 O O . LYS A 1 350 ? 3.943 -1.961 20.575 1.00 86.94 350 LYS A O 1
ATOM 2825 N N . LYS A 1 351 ? 5.195 -3.810 20.284 1.00 84.81 351 LYS A N 1
ATOM 2826 C CA . LYS A 1 351 ? 4.336 -4.698 21.088 1.00 84.81 351 LYS A CA 1
ATOM 2827 C C . LYS A 1 351 ? 4.338 -4.294 22.561 1.00 84.81 351 LYS A C 1
ATOM 2829 O O . LYS A 1 351 ? 3.285 -4.299 23.195 1.00 84.81 351 LYS A O 1
ATOM 2834 N N . GLU A 1 352 ? 5.497 -3.939 23.101 1.00 91.69 352 GLU A N 1
ATOM 2835 C CA . GLU A 1 352 ? 5.647 -3.510 24.490 1.00 91.69 352 GLU A CA 1
ATOM 2836 C C . GLU A 1 352 ? 4.975 -2.154 24.745 1.00 91.69 352 GLU A C 1
ATOM 2838 O O . GLU A 1 352 ? 4.197 -2.022 25.689 1.00 91.69 352 GLU A O 1
ATOM 2843 N N . ALA A 1 353 ? 5.154 -1.189 23.842 1.00 91.25 353 ALA A N 1
ATOM 2844 C CA . ALA A 1 353 ? 4.454 0.091 23.869 1.00 91.25 353 ALA A CA 1
ATOM 2845 C C . ALA A 1 353 ? 2.929 -0.086 23.777 1.00 91.25 353 ALA A C 1
ATOM 2847 O O . ALA A 1 353 ? 2.184 0.536 24.531 1.00 91.25 353 ALA A O 1
ATOM 2848 N N . GLU A 1 354 ? 2.440 -0.973 22.904 1.00 89.62 354 GLU A N 1
ATOM 2849 C CA . GLU A 1 354 ? 1.013 -1.298 22.819 1.00 89.62 354 GLU A CA 1
ATOM 2850 C C . GLU A 1 354 ? 0.481 -1.943 24.105 1.00 89.62 354 GLU A C 1
ATOM 2852 O O . GLU A 1 354 ? -0.605 -1.581 24.565 1.00 89.62 354 GLU A O 1
ATOM 2857 N N . LYS A 1 355 ? 1.245 -2.855 24.715 1.00 89.31 355 LYS A N 1
ATOM 2858 C CA . LYS A 1 355 ? 0.897 -3.460 26.005 1.00 89.31 355 LYS A CA 1
ATOM 2859 C C . LYS A 1 355 ? 0.816 -2.401 27.108 1.00 89.31 355 LYS A C 1
ATOM 2861 O O . LYS A 1 355 ? -0.158 -2.390 27.858 1.00 89.31 355 LYS A O 1
ATOM 2866 N N . ASN A 1 356 ? 1.798 -1.504 27.182 1.00 91.94 356 ASN A N 1
ATOM 2867 C CA . ASN A 1 356 ? 1.838 -0.428 28.172 1.00 91.94 356 ASN A CA 1
ATOM 2868 C C . ASN A 1 356 ? 0.690 0.572 27.973 1.00 91.94 356 ASN A C 1
ATOM 2870 O O . ASN A 1 356 ? 0.008 0.901 28.941 1.00 91.94 356 ASN A O 1
ATOM 2874 N N . ARG A 1 357 ? 0.393 0.962 26.726 1.00 93.38 357 ARG A N 1
ATOM 2875 C CA . ARG A 1 357 ? -0.781 1.783 26.382 1.00 93.38 357 ARG A CA 1
ATOM 2876 C C . ARG A 1 357 ? -2.078 1.121 26.842 1.00 93.38 357 ARG A C 1
ATOM 2878 O O . ARG A 1 357 ? -2.893 1.751 27.503 1.00 93.38 357 ARG A O 1
ATOM 2885 N N . TYR A 1 358 ? -2.277 -0.158 26.515 1.00 92.06 358 TYR A N 1
ATOM 2886 C CA . TYR A 1 358 ? -3.498 -0.860 26.914 1.00 92.06 358 TYR A CA 1
ATOM 2887 C C . TYR A 1 358 ? -3.616 -0.967 28.441 1.00 92.06 358 TYR A C 1
ATOM 2889 O O . TYR A 1 358 ? -4.704 -0.816 28.980 1.00 92.06 358 TYR A O 1
ATOM 2897 N N . LYS A 1 359 ? -2.498 -1.146 29.158 1.00 93.19 359 LYS A N 1
ATOM 2898 C CA . LYS A 1 359 ? -2.475 -1.101 30.628 1.00 93.19 359 LYS A CA 1
ATOM 2899 C C . LYS A 1 359 ? -2.914 0.266 31.174 1.00 93.19 359 LYS A C 1
ATOM 2901 O O . LYS A 1 359 ? -3.645 0.304 32.158 1.00 93.19 359 LYS A O 1
ATOM 2906 N N . GLN A 1 360 ? -2.507 1.369 30.545 1.00 92.38 360 GLN A N 1
ATOM 2907 C CA . GLN A 1 360 ? -2.967 2.715 30.913 1.00 92.38 360 GLN A CA 1
ATOM 2908 C C . GLN A 1 360 ? -4.465 2.897 30.648 1.00 92.38 360 GLN A C 1
ATOM 2910 O O . GLN A 1 360 ? -5.168 3.404 31.516 1.00 92.38 360 GLN A O 1
ATOM 2915 N N . PHE A 1 361 ? -4.964 2.419 29.503 1.00 94.88 361 PHE A N 1
ATOM 2916 C CA . PHE A 1 361 ? -6.399 2.394 29.207 1.00 94.88 361 PHE A CA 1
ATOM 2917 C C . PHE A 1 361 ? -7.184 1.625 30.281 1.00 94.88 361 PHE A C 1
ATOM 2919 O O . PHE A 1 361 ? -8.160 2.152 30.805 1.00 94.88 361 PHE A O 1
ATOM 2926 N N . LEU A 1 362 ? -6.721 0.432 30.680 1.00 94.75 362 LEU A N 1
ATOM 2927 C CA . LEU A 1 362 ? -7.356 -0.354 31.746 1.00 94.75 362 LEU A CA 1
ATOM 2928 C C . LEU A 1 362 ? -7.408 0.394 33.085 1.00 94.75 362 LEU A C 1
ATOM 2930 O O . LEU A 1 362 ? -8.379 0.257 33.815 1.00 94.75 362 LEU A O 1
ATOM 2934 N N . ALA A 1 363 ? -6.390 1.197 33.403 1.00 93.62 363 ALA A N 1
ATOM 2935 C CA . ALA A 1 363 ? -6.379 2.038 34.602 1.00 93.62 363 ALA A CA 1
ATOM 2936 C C . ALA A 1 363 ? -7.259 3.301 34.477 1.00 93.62 363 ALA A C 1
ATOM 2938 O O . ALA A 1 363 ? -7.490 4.001 35.463 1.00 93.62 363 ALA A O 1
ATOM 2939 N N . GLY A 1 364 ? -7.692 3.640 33.260 1.00 93.81 364 GLY A N 1
ATOM 2940 C CA . GLY A 1 364 ? -8.485 4.825 32.941 1.00 93.81 364 GLY A CA 1
ATOM 2941 C C . GLY A 1 364 ? -9.961 4.548 32.662 1.00 93.81 364 GLY A C 1
ATOM 2942 O O . GLY A 1 364 ? -10.705 5.511 32.503 1.00 93.81 364 GLY A O 1
ATOM 2943 N N . ILE A 1 365 ? -10.382 3.285 32.592 1.00 97.12 365 ILE A N 1
ATOM 2944 C CA . ILE A 1 365 ? -11.776 2.870 32.403 1.00 97.12 365 ILE A CA 1
ATOM 2945 C C . ILE A 1 365 ? -12.334 2.293 33.703 1.00 97.12 365 ILE A C 1
ATOM 2947 O O . ILE A 1 365 ? -11.633 1.578 34.417 1.00 97.12 365 ILE A O 1
ATOM 2951 N N . GLY A 1 366 ? -13.587 2.608 34.018 1.00 96.12 366 GLY A N 1
ATOM 2952 C CA . GLY A 1 366 ? -14.245 2.107 35.222 1.00 96.12 366 GLY A CA 1
ATOM 2953 C C . GLY A 1 366 ? -15.761 2.066 35.091 1.00 96.12 366 GLY A C 1
ATOM 2954 O O . GLY A 1 366 ? -16.320 2.626 34.145 1.00 96.12 366 GLY A O 1
ATOM 2955 N N . GLU A 1 367 ? -16.398 1.385 36.042 1.00 96.94 367 GLU A N 1
ATOM 2956 C CA . GLU A 1 367 ? -17.856 1.282 36.129 1.00 96.94 367 GLU A CA 1
ATOM 2957 C C . GLU A 1 367 ? -18.510 2.621 36.492 1.00 96.94 367 GLU A C 1
ATOM 2959 O O . GLU A 1 367 ? -17.899 3.470 37.152 1.00 96.94 367 GLU A O 1
ATOM 2964 N N . LYS A 1 368 ? -19.752 2.805 36.039 1.00 97.25 368 LYS A N 1
ATOM 2965 C CA . LYS A 1 368 ? -20.560 4.010 36.242 1.00 97.25 368 LYS A CA 1
ATOM 2966 C C . LYS A 1 368 ? -21.981 3.679 36.660 1.00 97.25 368 LYS A C 1
ATOM 2968 O O . LYS A 1 368 ? -22.497 2.619 36.314 1.00 97.25 368 LYS A O 1
ATOM 2973 N N . THR A 1 369 ? -22.622 4.602 37.378 1.00 97.56 369 THR A N 1
ATOM 2974 C CA . THR A 1 369 ? -24.067 4.486 37.623 1.00 97.56 369 THR A CA 1
ATOM 2975 C C . THR A 1 369 ? -24.850 4.735 36.325 1.00 97.56 369 THR A C 1
ATOM 2977 O O . THR A 1 369 ? -24.326 5.382 35.408 1.00 97.56 369 THR A O 1
ATOM 2980 N N . PRO A 1 370 ? -26.109 4.271 36.227 1.00 97.56 370 PRO A N 1
ATOM 2981 C CA . PRO A 1 370 ? -26.974 4.570 35.087 1.00 97.56 370 PRO A CA 1
ATOM 2982 C C . PRO A 1 370 ? -27.085 6.065 34.763 1.00 97.56 370 PRO A C 1
ATOM 2984 O O . PRO A 1 370 ? -27.044 6.446 33.594 1.00 97.56 370 PRO A O 1
ATOM 2987 N N . GLU A 1 371 ? -27.156 6.932 35.778 1.00 96.56 371 GLU A N 1
ATOM 2988 C CA . GLU A 1 371 ? -27.185 8.388 35.603 1.00 96.56 371 GLU A CA 1
ATOM 2989 C C . GLU A 1 371 ? -25.889 8.924 34.990 1.00 96.56 371 GLU A C 1
ATOM 2991 O O . GLU A 1 371 ? -25.925 9.701 34.032 1.00 96.56 371 GLU A O 1
ATOM 2996 N N . GLU A 1 372 ? -24.742 8.519 35.542 1.00 96.81 372 GLU A N 1
ATOM 2997 C CA . GLU A 1 372 ? -23.431 8.961 35.068 1.00 96.81 372 GLU A CA 1
ATOM 2998 C C . GLU A 1 372 ? -23.179 8.499 33.629 1.00 96.81 372 GLU A C 1
ATOM 3000 O O . GLU A 1 372 ? -22.721 9.283 32.795 1.00 96.81 372 GLU A O 1
ATOM 3005 N N . PHE A 1 373 ? -23.512 7.243 33.322 1.00 97.88 373 PHE A N 1
ATOM 3006 C CA . PHE A 1 373 ? -23.327 6.674 31.993 1.00 97.88 373 PHE A CA 1
ATOM 3007 C C . PHE A 1 373 ? -24.263 7.311 30.965 1.00 97.88 373 PHE A C 1
ATOM 3009 O O . PHE A 1 373 ? -23.805 7.694 29.890 1.00 97.88 373 PHE A O 1
ATOM 3016 N N . ALA A 1 374 ? -25.550 7.493 31.293 1.00 96.94 374 ALA A N 1
ATOM 3017 C CA . ALA A 1 374 ? -26.520 8.131 30.399 1.00 96.94 374 ALA A CA 1
ATOM 3018 C C . ALA A 1 374 ? -26.118 9.569 30.036 1.00 96.94 374 ALA A C 1
ATOM 3020 O O . ALA A 1 374 ? -26.386 10.029 28.924 1.00 96.94 374 ALA A O 1
ATOM 3021 N N . LYS A 1 375 ? -25.450 10.281 30.950 1.00 96.31 375 LYS A N 1
ATOM 3022 C CA . LYS A 1 375 ? -24.838 11.579 30.652 1.00 96.31 375 LYS A CA 1
ATOM 3023 C C . LYS A 1 375 ? -23.619 11.423 29.738 1.00 96.31 375 LYS A C 1
ATOM 3025 O O . LYS A 1 375 ? -23.558 12.069 28.694 1.00 96.31 375 LYS A O 1
ATOM 3030 N N . ALA A 1 376 ? -22.686 10.541 30.092 1.00 96.69 376 ALA A N 1
ATOM 3031 C CA . ALA A 1 376 ? -21.443 10.356 29.348 1.00 96.69 376 ALA A CA 1
ATOM 3032 C C . ALA A 1 376 ? -21.665 9.895 27.897 1.00 96.69 376 ALA A C 1
ATOM 3034 O O . ALA A 1 376 ? -21.002 10.397 26.992 1.00 96.69 376 ALA A O 1
ATOM 3035 N N . ILE A 1 377 ? -22.614 8.986 27.641 1.00 96.75 377 ILE A N 1
ATOM 3036 C CA . ILE A 1 377 ? -22.913 8.508 26.282 1.00 96.75 377 ILE A CA 1
ATOM 3037 C C . ILE A 1 377 ? -23.503 9.613 25.400 1.00 96.75 377 ILE A C 1
ATOM 3039 O O . ILE A 1 377 ? -23.168 9.688 24.219 1.00 96.75 377 ILE A O 1
ATOM 3043 N N . LYS A 1 378 ? -24.329 10.502 25.967 1.00 95.19 378 LYS A N 1
ATOM 3044 C CA . LYS A 1 378 ? -24.873 11.664 25.249 1.00 95.19 378 LYS A CA 1
ATOM 3045 C C . LYS A 1 378 ? -23.759 12.629 24.861 1.00 95.19 378 LYS A C 1
ATOM 3047 O O . LYS A 1 378 ? -23.622 12.946 23.685 1.00 95.19 378 LYS A O 1
ATOM 3052 N N . GLU A 1 379 ? -22.902 12.990 25.815 1.00 95.81 379 GLU A N 1
ATOM 3053 C CA . GLU A 1 379 ? -21.737 13.845 25.557 1.00 95.81 379 GLU A CA 1
ATOM 3054 C C . GLU A 1 379 ? -20.783 13.205 24.535 1.00 95.81 379 GLU A C 1
ATOM 3056 O O . GLU A 1 379 ? -20.287 13.871 23.627 1.00 95.81 379 GLU A O 1
ATOM 3061 N N . ALA A 1 380 ? -20.535 11.896 24.634 1.00 95.88 380 ALA A N 1
ATOM 3062 C CA . ALA A 1 380 ? -19.698 11.181 23.678 1.00 95.88 380 ALA A CA 1
ATOM 3063 C C . ALA A 1 380 ? -20.301 11.213 22.268 1.00 95.88 380 ALA A C 1
ATOM 3065 O O . ALA A 1 380 ? -19.571 11.491 21.318 1.00 95.88 380 ALA A O 1
ATOM 3066 N N . LYS A 1 381 ? -21.613 10.969 22.140 1.00 94.62 381 LYS A N 1
ATOM 3067 C CA . LYS A 1 381 ? -22.352 10.986 20.870 1.00 94.62 381 LYS A CA 1
ATOM 3068 C C . LYS A 1 381 ? -22.337 12.371 20.217 1.00 94.62 381 LYS A C 1
ATOM 3070 O O . LYS A 1 381 ? -22.131 12.459 19.011 1.00 94.62 381 LYS A O 1
ATOM 3075 N N . GLU A 1 382 ? -22.463 13.442 21.000 1.00 93.56 382 GLU A N 1
ATOM 3076 C CA . GLU A 1 382 ? -22.358 14.832 20.522 1.00 93.56 382 GLU A CA 1
ATOM 3077 C C . GLU A 1 382 ? -20.959 15.188 19.989 1.00 93.56 382 GLU A C 1
ATOM 3079 O O . GLU A 1 382 ? -20.819 16.067 19.143 1.00 93.56 382 GLU A O 1
ATOM 3084 N N . ASN A 1 383 ? -19.917 14.488 20.450 1.00 92.75 383 ASN A N 1
ATOM 3085 C CA . ASN A 1 383 ? -18.533 14.690 20.010 1.00 92.75 383 ASN A CA 1
ATOM 3086 C C . ASN A 1 383 ? -18.128 13.808 18.812 1.00 92.75 383 ASN A C 1
ATOM 3088 O O . ASN A 1 383 ? -16.976 13.855 18.376 1.00 92.75 383 ASN A O 1
ATOM 3092 N N . VAL A 1 384 ? -19.032 12.989 18.273 1.00 89.44 384 VAL A N 1
ATOM 3093 C CA . VAL A 1 384 ? -18.810 12.205 17.047 1.00 89.44 384 VAL A CA 1
ATOM 3094 C C . VAL A 1 384 ? -19.270 13.031 15.833 1.00 89.44 384 VAL A C 1
ATOM 3096 O O . VAL A 1 384 ? -20.229 13.791 15.957 1.00 89.44 384 VAL A O 1
ATOM 3099 N N . PRO A 1 385 ? -18.632 12.910 14.646 1.00 87.56 385 PRO A N 1
ATOM 3100 C CA . PRO A 1 385 ? -19.141 13.544 13.428 1.00 87.56 385 PRO A CA 1
ATOM 3101 C C . PRO A 1 385 ? -20.632 13.254 13.217 1.00 87.56 385 PRO A C 1
ATOM 3103 O O . PRO A 1 385 ? -21.076 12.120 13.414 1.00 87.56 385 PRO A O 1
ATOM 3106 N N . VAL A 1 386 ? -21.407 14.270 12.836 1.00 83.75 386 VAL A N 1
ATOM 3107 C CA . VAL A 1 386 ? -22.882 14.221 12.845 1.00 83.75 386 VAL A CA 1
ATOM 3108 C C . VAL A 1 386 ? -23.416 13.113 11.927 1.00 83.75 386 VAL A C 1
ATOM 3110 O O . VAL A 1 386 ? -24.372 12.422 12.266 1.00 83.75 386 VAL A O 1
ATOM 3113 N N . GLU A 1 387 ? -22.743 12.869 10.803 1.00 83.75 387 GLU A N 1
ATOM 3114 C CA . GLU A 1 387 ? -23.016 11.779 9.860 1.00 83.75 387 GLU A CA 1
ATOM 3115 C C . GLU A 1 387 ? -22.786 10.369 10.437 1.00 83.75 387 GLU A C 1
ATOM 3117 O O . GLU A 1 387 ? -23.190 9.378 9.832 1.00 83.75 387 GLU A O 1
ATOM 3122 N N . ASN A 1 388 ? -22.147 10.260 11.605 1.00 87.69 388 ASN A N 1
ATOM 3123 C CA . ASN A 1 388 ? -21.878 9.007 12.309 1.00 87.69 388 ASN A CA 1
ATOM 3124 C C . ASN A 1 388 ? -22.649 8.863 13.623 1.00 87.69 388 ASN A C 1
ATOM 3126 O O . ASN A 1 388 ? -22.915 7.735 14.036 1.00 87.69 388 ASN A O 1
ATOM 3130 N N . ALA A 1 389 ? -23.029 9.975 14.257 1.00 89.88 389 ALA A N 1
ATOM 3131 C CA . ALA A 1 389 ? -23.681 9.991 15.565 1.00 89.88 389 ALA A CA 1
ATOM 3132 C C . ALA A 1 389 ? -24.998 9.192 15.597 1.00 89.88 389 ALA A C 1
ATOM 3134 O O . ALA A 1 389 ? -25.267 8.504 16.579 1.00 89.88 389 ALA A O 1
ATOM 3135 N N . TRP A 1 390 ? -25.772 9.200 14.506 1.00 91.44 390 TRP A N 1
ATOM 3136 C CA . TRP A 1 390 ? -27.051 8.480 14.408 1.00 91.44 390 TRP A CA 1
ATOM 3137 C C . TRP A 1 390 ? -26.922 6.949 14.492 1.00 91.44 390 TRP A C 1
ATOM 3139 O O . TRP A 1 390 ? -27.903 6.265 14.769 1.00 91.44 390 TRP A O 1
ATOM 3149 N N . ARG A 1 391 ? -25.712 6.395 14.307 1.00 92.69 391 ARG A N 1
ATOM 3150 C CA . ARG A 1 391 ? -25.435 4.959 14.498 1.00 92.69 391 ARG A CA 1
ATOM 3151 C C . ARG A 1 391 ? -25.215 4.573 15.965 1.00 92.69 391 ARG A C 1
ATOM 3153 O O . ARG A 1 391 ? -25.051 3.391 16.252 1.00 92.69 391 ARG A O 1
ATOM 3160 N N . VAL A 1 392 ? -25.143 5.549 16.872 1.00 91.88 392 VAL A N 1
ATOM 3161 C CA . VAL A 1 392 ? -24.939 5.332 18.308 1.00 91.88 392 VAL A CA 1
ATOM 3162 C C . VAL A 1 392 ? -26.276 5.449 19.022 1.00 91.88 392 VAL A C 1
ATOM 3164 O O . VAL A 1 392 ? -26.921 6.499 18.958 1.00 91.88 392 VAL A O 1
ATOM 3167 N N . ASP A 1 393 ? -26.655 4.398 19.744 1.00 89.31 393 ASP A N 1
ATOM 3168 C CA . ASP A 1 393 ? -27.838 4.421 20.597 1.00 89.31 393 ASP A CA 1
ATOM 3169 C C . ASP A 1 393 ? -27.494 4.863 22.028 1.00 89.31 393 ASP A C 1
ATOM 3171 O O . ASP A 1 393 ? -26.552 4.364 22.657 1.00 89.31 393 ASP A O 1
ATOM 3175 N N . ALA A 1 394 ? -28.252 5.843 22.514 1.00 90.44 394 ALA A N 1
ATOM 3176 C CA . ALA A 1 394 ? -28.075 6.491 23.805 1.00 90.44 394 ALA A CA 1
ATOM 3177 C C . ALA A 1 394 ? -29.388 6.400 24.588 1.00 90.44 394 ALA A C 1
ATOM 3179 O O . ALA A 1 394 ? -30.246 7.281 24.494 1.00 90.44 394 ALA A O 1
ATOM 3180 N N . HIS A 1 395 ? -29.510 5.330 25.370 1.00 90.88 395 HIS A N 1
ATOM 3181 C CA . HIS A 1 395 ? -30.701 5.024 26.155 1.00 90.88 395 HIS A CA 1
ATOM 3182 C C . HIS A 1 395 ? -30.923 5.987 27.334 1.00 90.88 395 HIS A C 1
ATOM 3184 O O . HIS A 1 395 ? -30.033 6.748 27.744 1.00 90.88 395 HIS A O 1
ATOM 3190 N N . SER A 1 396 ? -32.134 5.954 27.890 1.00 90.69 396 SER A N 1
ATOM 3191 C CA . SER A 1 396 ? -32.458 6.594 29.167 1.00 90.69 396 SER A CA 1
ATOM 3192 C C . SER A 1 396 ? -31.710 5.937 30.333 1.00 90.69 396 SER A C 1
ATOM 3194 O O . SER A 1 396 ? -31.184 4.830 30.219 1.00 90.69 396 SER A O 1
ATOM 3196 N N . LYS A 1 397 ? -31.646 6.616 31.485 1.00 91.62 397 LYS A N 1
ATOM 3197 C CA . LYS A 1 397 ? -30.989 6.050 32.674 1.00 91.62 397 LYS A CA 1
ATOM 3198 C C . LYS A 1 397 ? -31.719 4.796 33.172 1.00 91.62 397 LYS A C 1
ATOM 3200 O O . LYS A 1 397 ? -31.081 3.872 33.654 1.00 91.62 397 LYS A O 1
ATOM 3205 N N . GLU A 1 398 ? -33.040 4.734 33.017 1.00 93.19 398 GLU A N 1
ATOM 3206 C CA . GLU A 1 398 ? -33.864 3.610 33.455 1.00 93.19 398 GLU A CA 1
ATOM 3207 C C . GLU A 1 398 ? -33.573 2.332 32.653 1.00 93.19 398 GLU A C 1
ATOM 3209 O O . GLU A 1 398 ? -33.585 1.236 33.213 1.00 93.19 398 GLU A O 1
ATOM 3214 N N . GLU A 1 399 ? -33.258 2.473 31.364 1.00 93.25 399 GLU A N 1
ATOM 3215 C CA . GLU A 1 399 ? -32.897 1.367 30.466 1.00 93.25 399 GLU A CA 1
ATOM 3216 C C . GLU A 1 399 ? -31.518 0.763 30.774 1.00 93.25 399 GLU A C 1
ATOM 3218 O O . GLU A 1 399 ? -31.249 -0.376 30.402 1.00 93.25 399 GLU A O 1
ATOM 3223 N N . TYR A 1 400 ? -30.653 1.492 31.482 1.00 95.94 400 TYR A N 1
ATOM 3224 C CA . TYR A 1 400 ? -29.330 1.011 31.888 1.00 95.94 400 TYR A CA 1
ATOM 3225 C C . TYR A 1 400 ? -29.319 0.263 33.229 1.00 95.94 400 TYR A C 1
ATOM 3227 O O . TYR A 1 400 ? -28.262 -0.173 33.692 1.00 95.94 400 TYR A O 1
ATOM 3235 N N . ASN A 1 401 ? -30.477 0.076 33.862 1.00 92.94 401 ASN A N 1
ATOM 3236 C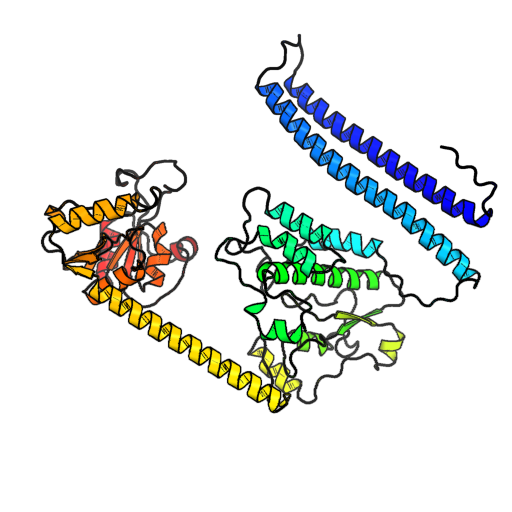 CA . ASN A 1 401 ? -30.574 -0.715 35.085 1.00 92.94 401 ASN A CA 1
ATOM 3237 C C . ASN A 1 401 ? -30.153 -2.173 34.838 1.00 92.94 401 ASN A C 1
ATOM 3239 O O . ASN A 1 401 ? -30.578 -2.802 33.872 1.00 92.94 401 ASN A O 1
ATOM 3243 N N . ASN A 1 402 ? -29.351 -2.734 35.750 1.00 93.06 402 ASN A N 1
ATOM 324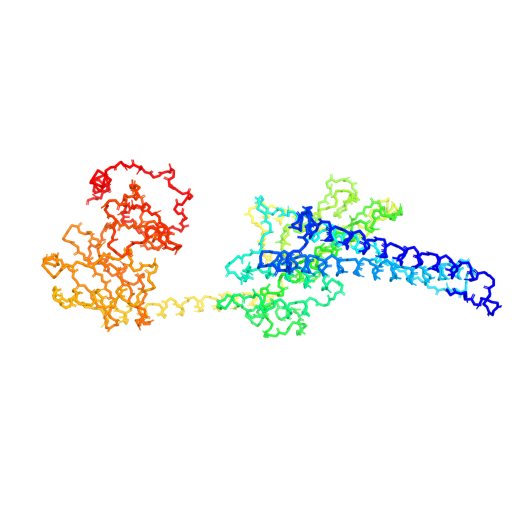4 C CA . ASN A 1 402 ? -28.806 -4.100 35.669 1.00 93.06 402 ASN A CA 1
ATOM 3245 C C . ASN A 1 402 ? -27.888 -4.369 34.457 1.00 93.06 402 ASN A C 1
ATOM 3247 O O . ASN A 1 402 ? -27.659 -5.524 34.099 1.00 93.06 402 ASN A O 1
ATOM 3251 N N . ILE A 1 403 ? -27.342 -3.324 33.835 1.00 97.12 403 ILE A N 1
ATOM 3252 C CA . ILE A 1 403 ? -26.355 -3.415 32.753 1.00 97.12 403 ILE A CA 1
ATOM 3253 C C . ILE A 1 403 ? -24.977 -3.056 33.319 1.00 97.12 403 ILE A C 1
ATOM 3255 O O . ILE A 1 403 ? -24.865 -2.217 34.212 1.00 97.12 403 ILE A O 1
ATOM 3259 N N . LYS A 1 404 ? -23.904 -3.678 32.816 1.00 98.06 404 LYS A N 1
ATOM 3260 C CA . LYS A 1 404 ? -22.538 -3.244 33.148 1.00 98.06 404 LYS A CA 1
ATOM 3261 C C . LYS A 1 404 ? -22.185 -2.025 32.304 1.00 98.06 404 LYS A C 1
ATOM 3263 O O . LYS A 1 404 ? -22.165 -2.123 31.077 1.00 98.06 404 LYS A O 1
ATOM 3268 N N . LEU A 1 405 ? -21.899 -0.899 32.947 1.00 98.38 405 LEU A N 1
ATOM 3269 C CA . LEU A 1 405 ? -21.730 0.403 32.299 1.00 98.38 405 LEU A CA 1
ATOM 3270 C C . LEU A 1 405 ? -20.311 0.906 32.517 1.00 98.38 405 LEU A C 1
ATOM 3272 O O . LEU A 1 405 ? -19.919 1.125 33.660 1.00 98.38 405 LEU A O 1
ATOM 3276 N N . PHE A 1 406 ? -19.546 1.112 31.446 1.00 98.31 406 PHE A N 1
ATOM 3277 C CA . PHE A 1 406 ? -18.143 1.504 31.553 1.00 98.31 406 PHE A CA 1
ATOM 3278 C C . PHE A 1 406 ? -17.844 2.793 30.805 1.00 98.31 406 PHE A C 1
ATOM 3280 O O . PHE A 1 406 ? -18.185 2.945 29.630 1.00 98.31 406 PHE A O 1
ATOM 3287 N N . THR A 1 407 ? -17.109 3.687 31.461 1.00 97.88 407 THR A N 1
ATOM 3288 C CA . THR A 1 407 ? -16.674 4.952 30.867 1.00 97.88 407 THR A CA 1
ATOM 3289 C C . THR A 1 407 ? -15.195 5.195 31.145 1.00 97.88 407 THR A C 1
ATOM 3291 O O . THR A 1 407 ? -14.692 4.920 32.238 1.00 97.88 407 THR A O 1
ATOM 3294 N N . THR A 1 408 ? -14.471 5.702 30.149 1.00 97.62 408 THR A N 1
ATOM 3295 C CA . THR A 1 408 ? -13.080 6.143 30.302 1.00 97.62 408 THR A CA 1
ATOM 3296 C C . THR A 1 408 ? -13.006 7.532 30.932 1.00 97.62 408 THR A C 1
ATOM 3298 O O . THR A 1 408 ? -13.957 8.307 30.876 1.00 97.62 408 THR A O 1
ATOM 3301 N N . LYS A 1 409 ? -11.840 7.918 31.458 1.00 94.06 409 LYS A N 1
ATOM 3302 C CA . LYS A 1 409 ? -11.586 9.300 31.914 1.00 94.06 409 LYS A CA 1
ATOM 3303 C C . LYS A 1 409 ? -11.875 10.359 30.840 1.00 94.06 409 LYS A C 1
ATOM 3305 O O . LYS A 1 409 ? -12.267 11.466 31.184 1.00 94.06 409 LYS A O 1
ATOM 3310 N N . GLY A 1 410 ? -11.690 10.020 29.562 1.00 94.00 410 GLY A N 1
ATOM 3311 C CA . GLY A 1 410 ? -11.993 10.895 28.426 1.00 94.00 410 GLY A CA 1
ATOM 3312 C C . GLY A 1 410 ? -13.450 10.844 27.947 1.00 94.00 410 GLY A C 1
ATOM 3313 O O . GLY A 1 410 ? -13.770 11.466 26.938 1.00 94.00 410 GLY A O 1
ATOM 3314 N N . GLY A 1 411 ? -14.330 10.101 28.628 1.00 96.06 411 GLY A N 1
ATOM 3315 C CA . GLY A 1 411 ? -15.759 10.025 28.314 1.00 96.06 411 GLY A CA 1
ATOM 3316 C C . GLY A 1 411 ? -16.129 9.035 27.205 1.00 96.06 411 GLY A C 1
ATOM 3317 O O . GLY A 1 411 ? -17.250 9.073 26.712 1.00 96.06 411 GLY A O 1
ATOM 3318 N N . SER A 1 412 ? -15.223 8.151 26.780 1.00 97.62 412 SER A N 1
ATOM 3319 C CA . SER A 1 412 ? -15.577 7.056 25.866 1.00 97.62 412 SER A CA 1
ATOM 3320 C C . SER A 1 412 ? -16.350 5.970 26.615 1.00 97.62 412 SER A C 1
ATOM 3322 O O . SER A 1 412 ? -15.981 5.627 27.735 1.00 97.62 412 SER A O 1
ATOM 3324 N N . CYS A 1 413 ? -17.393 5.415 26.002 1.00 97.62 413 CYS A N 1
ATOM 3325 C CA . CYS A 1 413 ? -18.394 4.588 26.677 1.00 97.62 413 CYS A CA 1
ATOM 3326 C C . CYS A 1 413 ? -18.580 3.220 26.007 1.00 97.62 413 CYS A C 1
ATOM 3328 O O . CYS A 1 413 ? -18.456 3.091 24.786 1.00 97.62 413 CYS A O 1
ATOM 3330 N N . VAL A 1 414 ? -18.900 2.205 26.812 1.00 98.19 414 VAL A N 1
ATOM 3331 C CA . VAL A 1 414 ? -19.407 0.900 26.365 1.00 98.19 414 VAL A CA 1
ATOM 3332 C C . VAL A 1 414 ? -20.262 0.267 27.461 1.00 98.19 414 VAL A C 1
ATOM 3334 O O . VAL A 1 414 ? -19.929 0.376 28.642 1.00 98.19 414 VAL A O 1
ATOM 3337 N N . ALA A 1 415 ? -21.341 -0.409 27.075 1.00 98.31 415 ALA A N 1
ATOM 3338 C CA . ALA A 1 415 ? -22.224 -1.118 27.989 1.00 98.31 415 ALA A CA 1
ATOM 3339 C C . ALA A 1 415 ? -22.400 -2.589 27.577 1.00 98.31 415 ALA A C 1
ATOM 3341 O O . ALA A 1 415 ? -22.277 -2.939 26.402 1.00 98.31 415 ALA A O 1
ATOM 3342 N N . ILE A 1 416 ? -22.646 -3.460 28.559 1.00 98.38 416 ILE A N 1
ATOM 3343 C CA . ILE A 1 416 ? -22.797 -4.909 28.362 1.00 98.38 416 ILE A CA 1
ATOM 3344 C C . ILE A 1 416 ? -24.021 -5.386 29.136 1.00 98.38 416 ILE A C 1
ATOM 3346 O O . ILE A 1 416 ? -24.053 -5.300 30.370 1.00 98.38 416 ILE A O 1
ATOM 3350 N N . LYS A 1 417 ? -25.023 -5.893 28.419 1.00 97.44 417 LYS A N 1
ATOM 3351 C CA . LYS A 1 417 ? -26.209 -6.509 29.022 1.00 97.44 417 LYS A CA 1
ATOM 3352 C C . LYS A 1 417 ? -25.852 -7.843 29.703 1.00 97.44 417 LYS A C 1
ATOM 3354 O O . LYS A 1 417 ? -24.823 -8.443 29.379 1.00 97.44 417 LYS A O 1
ATOM 3359 N N . PRO A 1 418 ? -26.695 -8.351 30.622 1.00 96.81 418 PRO A N 1
ATOM 3360 C CA . PRO A 1 418 ? -26.461 -9.633 31.295 1.00 96.81 418 PRO A CA 1
ATOM 3361 C C . PRO A 1 418 ? -26.286 -10.840 30.362 1.00 96.81 418 PRO A C 1
ATOM 3363 O O . PRO A 1 418 ? -25.561 -11.768 30.706 1.00 96.81 418 PRO A O 1
ATOM 3366 N N . ASP A 1 419 ? -26.910 -10.823 29.184 1.00 95.75 419 ASP A N 1
ATOM 3367 C CA . ASP A 1 419 ? -26.812 -11.870 28.158 1.00 95.75 419 ASP A CA 1
ATOM 3368 C C . ASP A 1 419 ? -25.584 -11.715 27.235 1.00 95.75 419 ASP A C 1
ATOM 3370 O O . ASP A 1 419 ? -25.459 -12.408 26.223 1.00 95.75 419 ASP A O 1
ATOM 3374 N N . GLY A 1 420 ? -24.685 -10.783 27.567 1.00 97.38 420 GLY A N 1
ATOM 3375 C CA . GLY A 1 420 ? -23.452 -10.515 26.835 1.00 97.38 420 GLY A CA 1
ATOM 3376 C C . GLY A 1 420 ? -23.637 -9.702 25.552 1.00 97.38 420 GLY A C 1
ATOM 3377 O O . GLY A 1 420 ? -22.707 -9.629 24.744 1.00 97.38 420 GLY A O 1
ATOM 3378 N N . ASP A 1 421 ? -24.801 -9.085 25.348 1.00 98.00 421 ASP A N 1
ATOM 3379 C CA . ASP A 1 421 ? -25.013 -8.115 24.275 1.00 98.00 421 ASP A CA 1
ATOM 3380 C C . ASP A 1 421 ? -24.271 -6.801 24.567 1.00 98.00 421 ASP A C 1
ATOM 3382 O O . ASP A 1 421 ? -24.441 -6.188 25.626 1.00 98.00 421 ASP A O 1
ATOM 3386 N N . ILE A 1 422 ? -23.408 -6.382 23.642 1.00 98.50 422 ILE A N 1
ATOM 3387 C CA . ILE A 1 422 ? -22.624 -5.150 23.753 1.00 98.50 422 ILE A CA 1
ATOM 3388 C C . ILE A 1 422 ? -23.404 -4.017 23.092 1.00 98.50 422 ILE A C 1
ATOM 3390 O O . ILE A 1 422 ? -23.577 -4.004 21.874 1.00 98.50 422 ILE A O 1
ATOM 3394 N N . ILE A 1 423 ? -23.781 -3.018 23.887 1.00 97.50 423 ILE A N 1
ATOM 3395 C CA . ILE A 1 423 ? -24.560 -1.859 23.443 1.00 97.50 423 ILE A CA 1
ATOM 3396 C C . ILE A 1 423 ? -23.837 -0.540 23.744 1.00 97.50 423 ILE A C 1
ATOM 3398 O O . ILE A 1 423 ? -22.836 -0.500 24.467 1.00 97.50 423 ILE A O 1
ATOM 3402 N N . SER A 1 424 ? -24.342 0.555 23.168 1.00 96.62 424 SER A N 1
ATOM 3403 C CA . SER A 1 424 ? -23.917 1.933 23.470 1.00 96.62 424 SER A CA 1
ATOM 3404 C C . SER A 1 424 ? -22.398 2.154 23.427 1.00 96.62 424 SER A C 1
ATOM 3406 O O . SER A 1 424 ? -21.817 2.846 24.265 1.00 96.62 424 SER A O 1
ATOM 3408 N N . VAL A 1 425 ? -21.732 1.550 22.437 1.00 97.12 425 VAL A N 1
ATOM 3409 C CA . VAL A 1 425 ? -20.300 1.756 22.190 1.00 97.12 425 VAL A CA 1
ATOM 3410 C C . VAL A 1 425 ? -20.108 3.114 21.527 1.00 97.12 425 VAL A C 1
ATOM 3412 O O . VAL A 1 425 ? -20.514 3.311 20.384 1.00 97.12 425 VAL A O 1
ATOM 3415 N N . CYS A 1 426 ? -19.428 4.037 22.202 1.00 96.62 426 CYS A N 1
ATOM 3416 C CA . CYS A 1 426 ? -19.126 5.346 21.633 1.00 96.62 426 CYS A CA 1
ATOM 3417 C C . CYS A 1 426 ? -17.743 5.834 22.053 1.00 96.62 426 CYS A C 1
ATOM 3419 O O . CYS A 1 426 ? -17.447 5.996 23.237 1.00 96.62 426 CYS A O 1
ATOM 3421 N N . LYS A 1 427 ? -16.884 6.114 21.069 1.00 95.38 427 LYS A N 1
ATOM 3422 C CA . LYS A 1 427 ? -15.602 6.778 21.312 1.00 95.38 427 LYS A CA 1
ATOM 3423 C C . LYS A 1 427 ? -15.832 8.286 21.366 1.00 95.38 427 LYS A C 1
ATOM 3425 O O . LYS A 1 427 ? -16.206 8.874 20.356 1.00 95.38 427 LYS A O 1
ATOM 3430 N N . ASN A 1 428 ? -15.487 8.920 22.482 1.00 95.31 428 ASN A N 1
ATOM 3431 C CA . ASN A 1 428 ? -15.419 10.376 22.530 1.00 95.31 428 ASN A CA 1
ATOM 3432 C C . ASN A 1 428 ? -14.203 10.860 21.707 1.00 95.31 428 ASN A C 1
ATOM 3434 O O . ASN A 1 428 ? -13.083 10.359 21.856 1.00 95.31 428 ASN A O 1
ATOM 3438 N N . MET A 1 429 ? -14.390 11.812 20.790 1.00 92.94 429 MET A N 1
ATOM 3439 C CA . MET A 1 429 ? -13.299 12.317 19.941 1.00 92.94 429 MET A CA 1
ATOM 3440 C C . MET A 1 429 ? -12.263 13.158 20.698 1.00 92.94 429 MET A C 1
ATOM 3442 O O . MET A 1 429 ? -11.120 13.275 20.230 1.00 92.94 429 MET A O 1
ATOM 3446 N N . ASN A 1 430 ? -12.624 13.673 21.874 1.00 92.62 430 ASN A N 1
ATOM 3447 C CA . ASN A 1 430 ? -11.710 14.371 22.779 1.00 92.62 430 ASN A CA 1
ATOM 3448 C C . ASN A 1 430 ? -10.841 13.403 23.591 1.00 92.62 430 ASN A C 1
ATOM 3450 O O . ASN A 1 430 ? -9.744 13.769 24.003 1.00 92.62 430 ASN A O 1
ATOM 3454 N N . ASP A 1 431 ? -11.264 12.145 23.729 1.00 93.75 431 ASP A N 1
ATOM 3455 C CA . ASP A 1 431 ? -10.447 11.079 24.299 1.00 93.75 431 ASP A CA 1
ATOM 3456 C C . ASP A 1 431 ? -9.370 10.650 23.287 1.00 93.75 431 ASP A C 1
ATOM 3458 O O . ASP A 1 431 ? -9.632 9.915 22.321 1.00 93.75 431 ASP A O 1
ATOM 3462 N N . LYS A 1 432 ? -8.159 11.193 23.458 1.00 90.00 432 LYS A N 1
ATOM 3463 C CA . LYS A 1 432 ? -7.007 10.914 22.585 1.00 90.00 432 LYS A CA 1
ATOM 3464 C C . LYS A 1 432 ? -6.282 9.622 22.957 1.00 90.00 432 LYS A C 1
ATOM 3466 O O . LYS A 1 432 ? -5.625 9.040 22.093 1.00 90.00 432 LYS A O 1
ATOM 3471 N N . ASP A 1 433 ? -6.446 9.157 24.192 1.00 88.94 433 ASP A N 1
ATOM 3472 C CA . ASP A 1 433 ? -5.713 8.013 24.735 1.00 88.94 433 ASP A CA 1
ATOM 3473 C C . ASP A 1 433 ? -6.447 6.682 24.511 1.00 88.94 433 ASP A C 1
ATOM 3475 O O . ASP A 1 433 ? -5.818 5.621 24.462 1.00 88.94 433 ASP A O 1
ATOM 3479 N N . THR A 1 434 ? -7.767 6.728 24.302 1.00 93.06 434 THR A N 1
ATOM 3480 C CA . THR A 1 434 ? -8.599 5.543 24.053 1.00 93.06 434 THR A CA 1
ATOM 3481 C C . THR A 1 434 ? -8.837 5.293 22.566 1.00 93.06 434 THR A C 1
ATOM 3483 O O . THR A 1 434 ? -9.276 6.171 21.818 1.00 93.06 434 THR A O 1
ATOM 3486 N N . LYS A 1 435 ? -8.654 4.045 22.120 1.00 94.56 435 LYS A N 1
ATOM 3487 C CA . LYS A 1 435 ? -9.143 3.584 20.810 1.00 94.56 435 LYS A CA 1
ATOM 3488 C C . LYS A 1 435 ? -10.497 2.898 20.971 1.00 94.56 435 LYS A C 1
ATOM 3490 O O . LYS A 1 435 ? -10.710 2.172 21.934 1.00 94.56 435 LYS A O 1
ATOM 3495 N N . GLY A 1 436 ? -11.372 2.992 19.967 1.00 94.44 436 GLY A N 1
ATOM 3496 C CA . GLY A 1 436 ? -12.622 2.212 19.962 1.00 94.44 436 GLY A CA 1
ATOM 3497 C C . GLY A 1 436 ? -12.379 0.698 20.091 1.00 94.44 436 GLY A C 1
ATOM 3498 O O . GLY A 1 436 ? -13.114 0.001 20.780 1.00 94.44 436 GLY A O 1
ATOM 3499 N N . SER A 1 437 ? -11.289 0.186 19.508 1.00 95.75 437 SER A N 1
ATOM 3500 C CA . SER A 1 437 ? -10.869 -1.212 19.686 1.00 95.75 437 SER A CA 1
ATOM 3501 C C . SER A 1 437 ? -10.496 -1.571 21.126 1.00 95.75 437 SER A C 1
ATOM 3503 O O . SER A 1 437 ? -10.605 -2.738 21.493 1.00 95.75 437 SER A O 1
ATOM 3505 N N . ASP A 1 438 ? -10.050 -0.605 21.937 1.00 96.94 438 ASP A N 1
ATOM 3506 C CA . ASP A 1 438 ? -9.775 -0.843 23.355 1.00 96.94 438 ASP A CA 1
ATOM 3507 C C . ASP A 1 438 ? -11.100 -1.048 24.118 1.00 96.94 438 ASP A C 1
ATOM 3509 O O . ASP A 1 438 ? -11.187 -1.985 24.908 1.00 96.94 438 ASP A O 1
ATOM 3513 N N . LEU A 1 439 ? -12.157 -0.282 23.793 1.00 97.69 439 LEU A N 1
ATOM 3514 C CA . LEU A 1 439 ? -13.512 -0.469 24.348 1.00 97.69 439 LEU A CA 1
ATOM 3515 C C . LEU A 1 439 ? -14.084 -1.848 24.010 1.00 97.69 439 LEU A C 1
ATOM 3517 O O . LEU A 1 439 ? -14.556 -2.550 24.897 1.00 97.69 439 LEU A O 1
ATOM 3521 N N . ILE A 1 440 ? -14.000 -2.267 22.743 1.00 98.00 440 ILE A N 1
ATOM 3522 C CA . ILE A 1 440 ? -14.504 -3.584 22.325 1.00 98.00 440 ILE A CA 1
ATOM 3523 C C . ILE A 1 440 ? -13.725 -4.711 23.001 1.00 98.00 440 ILE A C 1
ATOM 3525 O O . ILE A 1 440 ? -14.319 -5.663 23.504 1.00 98.00 440 ILE A O 1
ATOM 3529 N N . ARG A 1 441 ? -12.394 -4.595 23.065 1.00 96.81 441 ARG A N 1
ATOM 3530 C CA . ARG A 1 441 ? -11.562 -5.574 23.770 1.00 96.81 441 ARG A CA 1
ATOM 3531 C C . ARG A 1 441 ? -11.920 -5.647 25.255 1.00 96.81 441 ARG A C 1
ATOM 3533 O O . ARG A 1 441 ? -11.959 -6.742 25.810 1.00 96.81 441 ARG A O 1
ATOM 3540 N N . TYR A 1 442 ? -12.179 -4.504 25.885 1.00 97.75 442 TYR A N 1
ATOM 3541 C CA . TYR A 1 442 ? -12.620 -4.445 27.273 1.00 97.75 442 TYR A CA 1
ATOM 3542 C C . TYR A 1 442 ? -13.989 -5.099 27.462 1.00 97.75 442 TYR A C 1
ATOM 3544 O O . TYR A 1 442 ? -14.147 -5.900 28.376 1.00 97.75 442 TYR A O 1
ATOM 3552 N N . ALA A 1 443 ? -14.949 -4.814 26.581 1.00 98.06 443 ALA A N 1
ATOM 3553 C CA . ALA A 1 443 ? -16.291 -5.373 26.659 1.00 98.06 443 ALA A CA 1
ATOM 3554 C C . ALA A 1 443 ? -16.288 -6.901 26.535 1.00 98.06 443 ALA A C 1
ATOM 3556 O O . ALA A 1 443 ? -16.851 -7.592 27.379 1.00 98.06 443 ALA A O 1
ATOM 3557 N N . VAL A 1 444 ? -15.557 -7.443 25.559 1.00 97.88 444 VAL A N 1
ATOM 3558 C CA . VAL A 1 444 ? -15.382 -8.896 25.407 1.00 97.88 444 VAL A CA 1
ATOM 3559 C C . VAL A 1 444 ? -14.766 -9.519 26.662 1.00 97.88 444 VAL A C 1
ATOM 3561 O O . VAL A 1 444 ? -15.274 -10.511 27.177 1.00 97.88 444 VAL A O 1
ATOM 3564 N N . ASN A 1 445 ? -13.714 -8.904 27.212 1.00 96.69 445 ASN A N 1
ATOM 3565 C CA . ASN A 1 445 ? -13.084 -9.378 28.447 1.00 96.69 445 ASN A CA 1
ATOM 3566 C C . ASN A 1 445 ? -14.020 -9.332 29.673 1.00 96.69 445 ASN A C 1
ATOM 3568 O O . ASN A 1 445 ? -13.715 -9.970 30.676 1.00 96.69 445 ASN A O 1
ATOM 3572 N N . ASN A 1 446 ? -15.126 -8.586 29.604 1.00 97.25 446 ASN A N 1
ATOM 3573 C CA . ASN A 1 446 ? -16.100 -8.412 30.684 1.00 97.25 446 ASN A CA 1
ATOM 3574 C C . ASN A 1 446 ? -17.455 -9.099 30.411 1.00 97.25 446 ASN A C 1
ATOM 3576 O O . ASN A 1 446 ? -18.430 -8.845 31.130 1.00 97.25 446 ASN A O 1
ATOM 3580 N N . GLY A 1 447 ? -17.502 -10.007 29.427 1.00 96.75 447 GLY A N 1
ATOM 3581 C CA . GLY A 1 447 ? -18.655 -10.869 29.141 1.00 96.75 447 GLY A CA 1
ATOM 3582 C C . GLY A 1 447 ? -19.406 -10.544 27.849 1.00 96.75 447 GLY A C 1
ATOM 3583 O O . GLY A 1 447 ? -20.435 -11.154 27.589 1.00 96.75 447 GLY A O 1
ATOM 3584 N N . GLY A 1 448 ? -18.916 -9.607 27.037 1.00 98.06 448 GLY A N 1
ATOM 3585 C CA . GLY A 1 448 ? -19.502 -9.305 25.735 1.00 98.06 448 GLY A CA 1
ATOM 3586 C C . GLY A 1 448 ? -19.254 -10.417 24.708 1.00 98.06 448 GLY A C 1
ATOM 3587 O O . GLY A 1 448 ? -18.104 -10.751 24.422 1.00 98.06 448 GLY A O 1
ATOM 3588 N N . VAL A 1 449 ? -20.317 -10.961 24.118 1.00 98.19 449 VAL A N 1
ATOM 3589 C CA . VAL A 1 449 ? -20.255 -12.073 23.147 1.00 98.19 449 VAL A CA 1
ATOM 3590 C C . VAL A 1 449 ? -21.002 -11.790 21.846 1.00 98.19 449 VAL A C 1
ATOM 3592 O O . VAL A 1 449 ? -20.765 -12.469 20.845 1.00 98.19 449 VAL A O 1
ATOM 3595 N N . LYS A 1 450 ? -21.880 -10.785 21.829 1.00 98.38 450 LYS A N 1
ATOM 3596 C CA . LYS A 1 450 ? -22.713 -10.438 20.675 1.00 98.38 450 LYS A CA 1
ATOM 3597 C C . LYS A 1 450 ? -22.984 -8.946 20.601 1.00 98.38 450 LYS A C 1
ATOM 3599 O O . LYS A 1 450 ? -22.746 -8.225 21.564 1.00 98.38 450 LYS A O 1
ATOM 3604 N N . LEU A 1 451 ? -23.404 -8.513 19.421 1.00 98.38 451 LEU A N 1
ATOM 3605 C CA . LEU A 1 451 ? -23.931 -7.177 19.163 1.00 98.38 451 LEU A CA 1
ATOM 3606 C C . LEU A 1 451 ? -24.671 -7.164 17.830 1.00 98.38 451 LEU A C 1
ATOM 3608 O O . LEU A 1 451 ? -24.535 -8.078 17.006 1.00 98.38 451 LEU A O 1
ATOM 3612 N N . ASP A 1 452 ? -25.411 -6.101 17.590 1.00 97.81 452 ASP A N 1
ATOM 3613 C CA . ASP A 1 452 ? -25.851 -5.679 16.271 1.00 97.81 452 ASP A CA 1
ATOM 3614 C C . ASP A 1 452 ? -25.352 -4.263 15.972 1.00 97.81 452 ASP A C 1
ATOM 3616 O O . ASP A 1 452 ? -25.050 -3.466 16.861 1.00 97.81 452 ASP A O 1
ATOM 3620 N N . SER A 1 453 ? -25.153 -3.970 14.690 1.00 97.25 453 SER A N 1
ATOM 3621 C CA . SER A 1 453 ? -24.768 -2.628 14.271 1.00 97.25 453 SER A CA 1
ATOM 3622 C C . SER A 1 453 ? -25.060 -2.382 12.803 1.00 97.25 453 SER A C 1
ATOM 3624 O O . SER A 1 453 ? -25.054 -3.304 11.982 1.00 97.25 453 SER A O 1
ATOM 3626 N N . TYR A 1 454 ? -25.232 -1.108 12.467 1.00 96.62 454 TYR A N 1
ATOM 3627 C CA . TYR A 1 454 ? -25.344 -0.649 11.093 1.00 96.62 454 TYR A CA 1
ATOM 3628 C C . TYR A 1 454 ? -24.104 -1.005 10.258 1.00 96.62 454 TYR A C 1
ATOM 3630 O O . TYR A 1 454 ? -22.960 -0.988 10.735 1.00 96.62 454 TYR A O 1
ATOM 3638 N N . ALA A 1 455 ? -24.331 -1.310 8.980 1.00 95.94 455 ALA A N 1
ATOM 3639 C CA . ALA A 1 455 ? -23.319 -1.786 8.042 1.00 95.94 455 ALA A CA 1
ATOM 3640 C C . ALA A 1 455 ? -22.090 -0.872 7.886 1.00 95.94 455 ALA A C 1
ATOM 3642 O O . ALA A 1 455 ? -20.999 -1.371 7.592 1.00 95.94 455 ALA A O 1
ATOM 3643 N N . GLY A 1 456 ? -22.216 0.434 8.130 1.00 93.38 456 GLY A N 1
ATOM 3644 C CA . GLY A 1 456 ? -21.100 1.382 8.122 1.00 93.38 456 GLY A CA 1
ATOM 3645 C C . GLY A 1 456 ? -20.007 1.032 9.138 1.00 93.38 456 GLY A C 1
ATOM 3646 O O . GLY A 1 456 ? -18.824 1.272 8.891 1.00 93.38 456 GLY A O 1
ATOM 3647 N N . ASN A 1 457 ? -20.367 0.352 10.231 1.00 95.00 457 ASN A N 1
ATOM 3648 C CA . ASN A 1 457 ? -19.430 -0.090 11.264 1.00 95.00 457 ASN A CA 1
ATOM 3649 C C . ASN A 1 457 ? -18.846 -1.491 11.012 1.00 95.00 457 ASN A C 1
ATOM 3651 O O . ASN A 1 457 ? -18.022 -1.964 11.798 1.00 95.00 457 ASN A O 1
ATOM 3655 N N . HIS A 1 458 ? -19.223 -2.167 9.921 1.00 96.12 458 HIS A N 1
ATOM 3656 C CA . HIS A 1 458 ? -18.883 -3.572 9.680 1.00 96.12 458 HIS A CA 1
ATOM 3657 C C . HIS A 1 458 ? -17.384 -3.865 9.817 1.00 96.12 458 HIS A C 1
ATOM 3659 O O . HIS A 1 458 ? -16.962 -4.701 10.617 1.00 96.12 458 HIS A O 1
ATOM 3665 N N . LYS A 1 459 ? -16.557 -3.092 9.107 1.00 95.50 459 LYS A N 1
ATOM 3666 C CA . LYS A 1 459 ? -15.098 -3.239 9.129 1.00 95.50 459 LYS A CA 1
ATOM 3667 C C . LYS A 1 459 ? -14.501 -3.031 10.525 1.00 95.50 459 LYS A C 1
ATOM 3669 O O . LYS A 1 459 ? -13.480 -3.637 10.855 1.00 95.50 459 LYS A O 1
ATOM 3674 N N . PHE A 1 460 ? -15.102 -2.164 11.342 1.00 95.81 460 PHE A N 1
ATOM 3675 C CA . PHE A 1 460 ? -14.655 -1.953 12.715 1.00 95.81 460 PHE A CA 1
ATOM 3676 C C . PHE A 1 460 ? -14.900 -3.207 13.559 1.00 95.81 460 PHE A C 1
ATOM 3678 O O . PHE A 1 460 ? -13.969 -3.684 14.209 1.00 95.81 460 PHE A O 1
ATOM 3685 N N . TYR A 1 461 ? -16.096 -3.789 13.515 1.00 97.06 461 TYR A N 1
ATOM 3686 C CA . TYR A 1 461 ? -16.416 -4.966 14.326 1.00 97.06 461 TYR A CA 1
ATOM 3687 C C . TYR A 1 461 ? -15.664 -6.223 13.880 1.00 97.06 461 TYR A C 1
ATOM 3689 O O . TYR A 1 461 ? -15.081 -6.908 14.725 1.00 97.06 461 TYR A O 1
ATOM 3697 N N . THR A 1 462 ? -15.541 -6.485 12.576 1.00 96.25 462 THR A N 1
ATOM 3698 C CA . THR A 1 462 ? -14.810 -7.674 12.105 1.00 96.25 462 THR A CA 1
ATOM 3699 C C . THR A 1 462 ? -13.311 -7.611 12.399 1.00 96.25 462 THR A C 1
ATOM 3701 O O . THR A 1 462 ? -12.696 -8.610 12.778 1.00 96.25 462 THR A O 1
ATOM 3704 N N . LYS A 1 463 ? -12.713 -6.413 12.361 1.00 95.25 463 LYS A N 1
ATOM 3705 C CA . LYS A 1 463 ? -11.333 -6.185 12.824 1.00 95.25 463 LYS A CA 1
ATOM 3706 C C . LYS A 1 463 ? -11.157 -6.458 14.323 1.00 95.25 463 LYS A C 1
ATOM 3708 O O . LYS A 1 463 ? -10.046 -6.762 14.768 1.00 95.25 463 LYS A O 1
ATOM 3713 N N . ASN A 1 464 ? -12.229 -6.352 15.103 1.00 96.62 464 ASN A N 1
ATOM 3714 C CA . ASN A 1 464 ? -12.237 -6.630 16.534 1.00 96.62 464 ASN A CA 1
ATOM 3715 C C . ASN A 1 464 ? -12.686 -8.062 16.886 1.00 96.62 464 ASN A C 1
ATOM 3717 O O . ASN A 1 464 ? -12.772 -8.369 18.068 1.00 96.62 464 ASN A O 1
ATOM 3721 N N . GLY A 1 465 ? -12.872 -8.957 15.907 1.00 96.56 465 GLY A N 1
ATOM 3722 C CA . GLY A 1 465 ? -13.129 -10.382 16.159 1.00 96.56 465 GLY A CA 1
ATOM 3723 C C . GLY A 1 465 ? -14.600 -10.801 16.117 1.00 96.56 465 GLY A C 1
ATOM 3724 O O . GLY A 1 465 ? -14.924 -11.894 16.579 1.00 96.56 465 GLY A O 1
ATOM 3725 N N . PHE A 1 466 ? -15.475 -9.938 15.601 1.00 97.44 466 PHE A N 1
ATOM 3726 C CA . PHE A 1 466 ? -16.897 -10.218 15.429 1.00 97.44 466 PHE A CA 1
ATOM 3727 C C . PHE A 1 466 ? -17.190 -10.735 14.020 1.00 97.44 466 PHE A C 1
ATOM 3729 O O . PHE A 1 466 ? -16.742 -10.166 13.028 1.00 97.44 466 PHE A O 1
ATOM 3736 N N . GLU A 1 467 ? -17.964 -11.806 13.931 1.00 96.50 467 GLU A N 1
ATOM 3737 C CA . GLU A 1 467 ? -18.348 -12.456 12.683 1.00 96.50 467 GLU A CA 1
ATOM 3738 C C . GLU A 1 467 ? -19.823 -12.159 12.382 1.00 96.50 467 GLU A C 1
ATOM 3740 O O . GLU A 1 467 ? -20.663 -12.406 13.254 1.00 96.50 467 GLU A O 1
ATOM 3745 N N . PRO A 1 468 ? -20.161 -11.607 11.199 1.00 97.31 468 PRO A N 1
ATOM 3746 C CA . PRO A 1 468 ? -21.551 -11.389 10.810 1.00 97.31 468 PRO A CA 1
ATOM 3747 C C . PRO A 1 468 ? -22.227 -12.737 10.540 1.00 97.31 468 PRO A C 1
ATOM 3749 O O . PRO A 1 468 ? -21.657 -13.585 9.857 1.00 97.31 468 PRO A O 1
ATOM 3752 N N . VAL A 1 469 ? -23.444 -12.935 11.041 1.00 97.56 469 VAL A N 1
ATOM 3753 C CA . VAL A 1 469 ? -24.169 -14.211 10.867 1.00 97.56 469 VAL A CA 1
ATOM 3754 C C . VAL A 1 469 ? -25.552 -14.046 10.250 1.00 97.56 469 VAL A C 1
ATOM 3756 O O . VAL A 1 469 ? -26.005 -14.923 9.514 1.00 97.56 469 VAL A O 1
ATOM 3759 N N . SER A 1 470 ? -26.199 -12.911 10.494 1.00 98.44 470 SER A N 1
ATOM 3760 C CA . SER A 1 470 ? -27.489 -12.547 9.912 1.00 98.44 470 SER A CA 1
ATOM 3761 C C . SER A 1 470 ? -27.583 -11.037 9.726 1.00 98.44 470 SER A C 1
ATOM 3763 O O . SER A 1 470 ? -26.804 -10.276 10.307 1.00 98.44 470 SER A O 1
ATOM 3765 N N . TYR A 1 471 ? -28.516 -10.590 8.890 1.00 98.62 471 TYR A N 1
ATOM 3766 C CA . TYR A 1 471 ? -28.816 -9.171 8.737 1.00 98.62 471 TYR A CA 1
ATOM 3767 C C . TYR A 1 471 ? -30.275 -8.930 8.341 1.00 98.62 471 TYR A C 1
ATOM 3769 O O . TYR A 1 471 ? -30.926 -9.802 7.757 1.00 98.62 471 TYR A O 1
ATOM 3777 N N . VAL A 1 472 ? -30.743 -7.711 8.599 1.00 98.12 472 VAL A N 1
ATOM 3778 C CA . VAL A 1 472 ? -31.989 -7.158 8.053 1.00 98.12 472 VAL A CA 1
ATOM 3779 C C . VAL A 1 472 ? -31.694 -5.876 7.287 1.00 98.12 472 VAL A C 1
ATOM 3781 O O . VAL A 1 472 ? -30.694 -5.199 7.538 1.00 98.12 472 VAL A O 1
ATOM 3784 N N . SER A 1 473 ? -32.551 -5.538 6.329 1.00 97.38 473 SER A N 1
ATOM 3785 C CA . SER A 1 473 ? -32.412 -4.277 5.602 1.00 97.38 473 SER A CA 1
ATOM 3786 C C . SER A 1 473 ? -33.016 -3.118 6.385 1.00 97.38 473 SER A C 1
ATOM 3788 O O . SER A 1 473 ? -33.981 -3.293 7.122 1.00 97.38 473 SER A O 1
ATOM 3790 N N . PHE A 1 474 ? -32.425 -1.933 6.224 1.00 95.50 474 PHE A N 1
ATOM 3791 C CA . PHE A 1 474 ? -32.861 -0.719 6.908 1.00 95.50 474 PHE A CA 1
ATOM 3792 C C . PHE A 1 474 ? -34.347 -0.434 6.661 1.00 95.50 474 PHE A C 1
ATOM 3794 O O . PHE A 1 474 ? -34.765 -0.299 5.505 1.00 95.50 474 PHE A O 1
ATOM 3801 N N . ASN A 1 475 ? -35.114 -0.267 7.736 1.00 93.69 475 ASN A N 1
ATOM 3802 C CA . ASN A 1 475 ? -36.500 0.179 7.676 1.00 93.69 475 ASN A CA 1
ATOM 3803 C C . ASN A 1 475 ? -36.590 1.645 8.136 1.00 93.69 475 ASN A C 1
ATOM 3805 O O . ASN A 1 475 ? -36.221 1.966 9.263 1.00 93.69 475 ASN A O 1
ATOM 3809 N N . GLU A 1 476 ? -37.084 2.530 7.260 1.00 93.25 476 GLU A N 1
ATOM 3810 C CA . GLU A 1 476 ? -37.229 3.965 7.555 1.00 93.25 476 GLU A CA 1
ATOM 3811 C C . GLU A 1 476 ? -38.209 4.248 8.703 1.00 93.25 476 GLU A C 1
ATOM 3813 O O . GLU A 1 476 ? -38.043 5.250 9.391 1.00 93.25 476 GLU A O 1
ATOM 3818 N N . GLU A 1 477 ? -39.202 3.384 8.929 1.00 92.75 477 GLU A N 1
ATOM 3819 C CA . GLU A 1 477 ? -40.195 3.556 10.002 1.00 92.75 477 GLU A CA 1
ATOM 3820 C C . GLU A 1 477 ? -39.569 3.459 11.399 1.00 92.75 477 GLU A C 1
ATOM 3822 O O . GLU A 1 477 ? -40.049 4.086 12.341 1.00 92.75 477 GLU A O 1
ATOM 3827 N N . TYR A 1 478 ? -38.464 2.719 11.513 1.00 91.12 478 TYR A N 1
ATOM 3828 C CA . TYR A 1 478 ? -37.706 2.526 12.749 1.00 91.12 478 TYR A CA 1
ATOM 3829 C C . TYR A 1 478 ? -36.381 3.302 12.748 1.00 91.12 478 TYR A C 1
ATOM 3831 O O . TYR A 1 478 ? -35.498 3.028 13.561 1.00 91.12 478 TYR A O 1
ATOM 3839 N N . ALA A 1 479 ? -36.208 4.256 11.827 1.00 91.25 479 ALA A N 1
ATOM 3840 C CA . ALA A 1 479 ? -34.982 5.035 11.743 1.00 91.25 479 ALA A CA 1
ATOM 3841 C C . ALA A 1 479 ? -34.750 5.867 13.025 1.00 91.25 479 ALA A C 1
ATOM 3843 O O . ALA A 1 479 ? -35.699 6.444 13.568 1.00 91.25 479 ALA A O 1
ATOM 3844 N N . PRO A 1 480 ? -33.493 6.000 13.493 1.00 90.31 480 PRO A N 1
ATOM 3845 C CA . PRO A 1 480 ? -33.160 6.901 14.592 1.00 90.31 4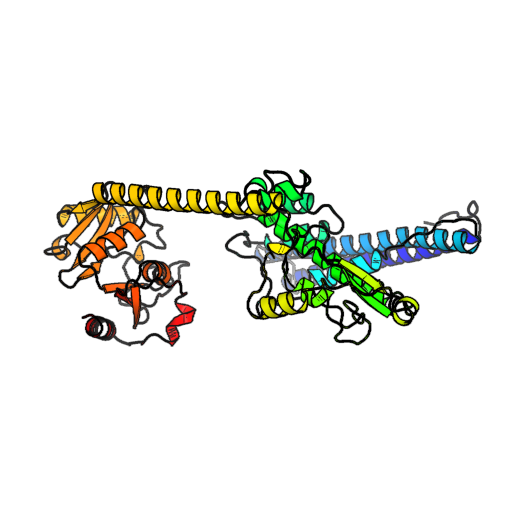80 PRO A CA 1
ATOM 3846 C C . PRO A 1 480 ? -33.607 8.339 14.305 1.00 90.31 480 PRO A C 1
ATOM 3848 O O . PRO A 1 480 ? -33.538 8.805 13.169 1.00 90.31 480 PRO A O 1
ATOM 3851 N N . LYS A 1 481 ? -34.021 9.079 15.342 1.00 88.75 481 LYS A N 1
ATOM 3852 C CA . LYS A 1 481 ? -34.544 10.457 15.202 1.00 88.75 481 LYS A CA 1
ATOM 3853 C C . LYS A 1 481 ? -33.558 11.428 14.543 1.00 88.75 481 LYS A C 1
ATOM 3855 O O . LYS A 1 481 ? -33.968 12.427 13.963 1.00 88.75 481 LYS A O 1
ATOM 3860 N N . ASP A 1 482 ? -32.268 11.162 14.686 1.00 88.19 482 ASP A N 1
ATOM 3861 C CA . ASP A 1 482 ? -31.158 11.936 14.140 1.00 88.19 482 ASP A CA 1
ATOM 3862 C C . ASP A 1 482 ? -30.686 11.449 12.757 1.00 88.19 482 ASP A C 1
ATOM 3864 O O . ASP A 1 482 ? -29.814 12.082 12.157 1.00 88.19 482 ASP A O 1
ATOM 3868 N N . TRP A 1 483 ? -31.288 10.389 12.203 1.00 92.94 483 TRP A N 1
ATOM 3869 C CA . TRP A 1 483 ? -31.085 9.977 10.814 1.00 92.94 483 TRP A CA 1
ATOM 3870 C C . TRP A 1 483 ? -31.859 10.885 9.844 1.00 92.94 483 TRP A C 1
ATOM 3872 O O . TRP A 1 483 ? -33.004 11.262 10.092 1.00 92.94 483 TRP A O 1
ATOM 3882 N N . LYS A 1 484 ? -31.242 11.248 8.710 1.00 91.25 484 LYS A N 1
ATOM 3883 C CA . LYS A 1 484 ? -31.792 12.228 7.759 1.00 91.25 484 LYS A CA 1
ATOM 3884 C C . LYS A 1 484 ? -31.993 11.627 6.371 1.00 91.25 484 LYS A C 1
ATOM 3886 O O . LYS A 1 484 ? -31.035 11.386 5.639 1.00 91.25 484 LYS A O 1
ATOM 3891 N N . LYS A 1 485 ? -33.254 11.467 5.967 1.00 92.00 485 LYS A N 1
ATOM 3892 C CA . LYS A 1 485 ? -33.619 10.926 4.652 1.00 92.00 485 LYS A CA 1
ATOM 3893 C C . LYS A 1 485 ? -33.060 11.780 3.509 1.00 92.00 485 LYS A C 1
ATOM 3895 O O . LYS A 1 485 ? -33.285 12.985 3.456 1.00 92.00 485 LYS A O 1
ATOM 3900 N N . GLY A 1 486 ? -32.371 11.132 2.568 1.00 86.12 486 GLY A N 1
ATOM 3901 C CA . GLY A 1 486 ? -31.880 11.763 1.337 1.00 86.12 486 GLY A CA 1
ATOM 3902 C C . GLY A 1 486 ? -30.656 12.671 1.509 1.00 86.12 486 GLY A C 1
ATOM 3903 O O . GLY A 1 486 ? -30.277 13.351 0.559 1.00 86.12 486 GLY A O 1
ATOM 3904 N N . VAL A 1 487 ? -30.025 12.686 2.687 1.00 86.25 487 VAL A N 1
ATOM 3905 C CA . VAL A 1 487 ? -28.813 13.475 2.946 1.00 86.25 487 VAL A CA 1
ATOM 3906 C C . VAL A 1 487 ? -27.573 12.597 2.762 1.00 86.25 487 VAL A C 1
ATOM 3908 O O . VAL A 1 487 ? -27.503 11.484 3.278 1.00 86.25 487 VAL A O 1
ATOM 3911 N N . LYS A 1 488 ? -26.568 13.099 2.036 1.00 80.25 488 LYS A N 1
ATOM 3912 C CA . LYS A 1 488 ? -25.274 12.418 1.855 1.00 80.25 488 LYS A CA 1
ATOM 3913 C C . LYS A 1 488 ? -24.624 12.135 3.221 1.00 80.25 488 LYS A C 1
ATOM 3915 O O . LYS A 1 488 ? -24.515 13.052 4.032 1.00 80.25 488 LYS A O 1
ATOM 3920 N N . GLY A 1 489 ? -24.198 10.893 3.465 1.00 76.06 489 GLY A N 1
ATOM 3921 C CA . GLY A 1 489 ? -23.693 10.425 4.767 1.00 76.06 489 GLY A CA 1
ATOM 3922 C C . GLY A 1 489 ? -24.755 9.818 5.700 1.00 76.06 489 GLY A C 1
ATOM 3923 O O . GLY A 1 489 ? -24.415 9.342 6.783 1.00 76.06 489 GLY A O 1
ATOM 3924 N N . TYR A 1 490 ? -26.027 9.823 5.289 1.00 87.00 490 TYR A N 1
ATOM 3925 C CA . TYR A 1 490 ? -27.162 9.210 5.991 1.00 87.00 490 TYR A CA 1
ATOM 3926 C C . TYR A 1 490 ? -27.824 8.150 5.103 1.00 87.00 490 TYR A C 1
ATOM 3928 O O . TYR A 1 490 ? -29.047 8.053 4.993 1.00 87.00 490 TYR A O 1
ATOM 3936 N N . GLU A 1 491 ? -27.014 7.368 4.397 1.00 90.12 491 GLU A N 1
ATOM 3937 C CA . GLU A 1 491 ? -27.509 6.287 3.558 1.00 90.12 491 GLU A CA 1
ATOM 3938 C C . GLU A 1 491 ? -28.243 5.229 4.400 1.00 90.12 491 GLU A C 1
ATOM 3940 O O . GLU A 1 491 ? -27.994 5.056 5.593 1.00 90.12 491 GLU A O 1
ATOM 3945 N N . LYS A 1 492 ? -29.167 4.502 3.766 1.00 94.00 492 LYS A N 1
ATOM 3946 C CA . LYS A 1 492 ? -29.815 3.344 4.387 1.00 94.00 492 LYS A CA 1
ATOM 3947 C C . LYS A 1 492 ? -28.785 2.239 4.590 1.00 94.00 492 LYS A C 1
ATOM 3949 O O . LYS A 1 492 ? -28.207 1.756 3.614 1.00 94.00 492 LYS A O 1
ATOM 3954 N N . GLU A 1 493 ? -28.594 1.812 5.831 1.00 94.94 493 GLU A N 1
ATOM 3955 C CA . GLU A 1 493 ? -27.623 0.773 6.174 1.00 94.94 493 GLU A CA 1
ATOM 3956 C C . GLU A 1 493 ? -28.306 -0.470 6.725 1.00 94.94 493 GLU A C 1
ATOM 3958 O O . GLU A 1 493 ? -29.091 -0.382 7.664 1.00 94.94 493 GLU A O 1
ATOM 3963 N N . ASP A 1 494 ? -27.981 -1.638 6.164 1.00 97.31 494 ASP A N 1
ATOM 3964 C CA . ASP A 1 494 ? -28.414 -2.909 6.747 1.00 97.31 494 ASP A CA 1
ATOM 3965 C C . ASP A 1 494 ? -27.976 -2.984 8.219 1.00 97.31 494 ASP A C 1
ATOM 3967 O O . ASP A 1 494 ? -26.883 -2.529 8.577 1.00 97.31 494 ASP A O 1
ATOM 3971 N N . ILE A 1 495 ? -28.812 -3.592 9.056 1.00 97.75 495 ILE A N 1
ATOM 3972 C CA . ILE A 1 495 ? -28.472 -3.892 10.444 1.00 97.75 495 ILE A CA 1
ATOM 3973 C C . ILE A 1 495 ? -27.937 -5.316 10.474 1.00 97.75 495 ILE A C 1
ATOM 3975 O O . ILE A 1 495 ? -28.618 -6.259 10.066 1.00 97.75 495 ILE A O 1
ATOM 3979 N N . ILE A 1 496 ? -26.690 -5.461 10.908 1.00 98.38 496 ILE A N 1
ATOM 3980 C CA . ILE A 1 496 ? -25.958 -6.722 10.873 1.00 98.38 496 ILE A CA 1
ATOM 3981 C C . ILE A 1 496 ? -25.819 -7.245 12.295 1.00 98.38 496 ILE A C 1
ATOM 3983 O O . ILE A 1 496 ? -25.406 -6.516 13.194 1.00 98.38 496 ILE A O 1
ATOM 3987 N N . PHE A 1 497 ? -26.102 -8.528 12.469 1.00 98.50 497 PHE A N 1
ATOM 3988 C CA . PHE A 1 497 ? -26.023 -9.243 13.731 1.00 98.50 497 PHE A CA 1
ATOM 3989 C C . PHE A 1 497 ? -24.721 -10.038 13.775 1.00 98.50 497 PHE A C 1
ATOM 3991 O O . PHE A 1 497 ? -24.419 -10.824 12.869 1.00 98.50 497 PHE A O 1
ATOM 3998 N N . TYR A 1 498 ? -23.944 -9.832 14.835 1.00 98.19 498 TYR A N 1
ATOM 3999 C CA . TYR A 1 498 ? -22.612 -10.398 14.982 1.00 98.19 498 TYR A CA 1
ATOM 4000 C C . TYR A 1 498 ? -22.489 -11.281 16.214 1.00 98.19 498 TYR A C 1
ATOM 4002 O O . TYR A 1 498 ? -22.994 -10.945 17.284 1.00 98.19 498 TYR A O 1
ATOM 4010 N N . LYS A 1 499 ? -21.693 -12.343 16.092 1.00 97.69 499 LYS A N 1
ATOM 4011 C CA . LYS A 1 499 ? -21.181 -13.105 17.237 1.00 97.69 499 LYS A CA 1
ATOM 4012 C C . LYS A 1 499 ? -19.674 -12.932 17.371 1.00 97.69 499 LYS A C 1
ATOM 4014 O O . LYS A 1 499 ? -18.966 -12.791 16.373 1.00 97.69 499 LYS A O 1
ATOM 4019 N N . TYR A 1 500 ? -19.163 -12.961 18.591 1.00 97.75 500 TYR A N 1
ATOM 4020 C CA . TYR A 1 500 ? -17.730 -12.902 18.833 1.00 97.75 500 TYR A CA 1
ATOM 4021 C C . TYR A 1 500 ? -17.083 -14.273 18.603 1.00 97.75 500 TYR A C 1
ATOM 4023 O O . TYR A 1 500 ? -17.463 -15.264 19.220 1.00 97.75 500 TYR A O 1
ATOM 4031 N N . THR A 1 501 ? -16.076 -14.334 17.728 1.00 96.19 501 THR A N 1
ATOM 4032 C CA . THR A 1 501 ? -15.284 -15.556 17.479 1.00 96.19 501 THR A CA 1
ATOM 4033 C C . THR A 1 501 ? -13.790 -15.352 17.719 1.00 96.19 501 THR A C 1
ATOM 4035 O O . THR A 1 501 ? -13.008 -16.299 17.647 1.00 96.19 501 THR A O 1
ATOM 4038 N N . GLY A 1 502 ? -13.361 -14.109 17.961 1.00 94.50 502 GLY A N 1
ATOM 4039 C CA . GLY A 1 502 ? -11.953 -13.725 18.074 1.00 94.50 502 GLY A CA 1
ATOM 4040 C C . GLY A 1 502 ? -11.192 -13.720 16.742 1.00 94.50 502 GLY A C 1
ATOM 4041 O O . GLY A 1 502 ? -10.066 -13.216 16.686 1.00 94.50 502 GLY A O 1
ATOM 4042 N N . LYS A 1 503 ? -11.792 -14.221 15.652 1.00 93.81 503 LYS A N 1
ATOM 4043 C CA . LYS A 1 503 ? -11.193 -14.231 14.312 1.00 93.81 503 LYS A CA 1
ATOM 4044 C C . LYS A 1 503 ? -11.277 -12.839 13.695 1.00 93.81 503 LYS A C 1
ATOM 4046 O O . LYS A 1 503 ? -12.360 -12.314 13.460 1.00 93.81 503 LYS A O 1
ATOM 4051 N N . LYS A 1 504 ? -10.121 -12.235 13.420 1.00 92.12 504 LYS A N 1
ATOM 4052 C CA . LYS A 1 504 ? -10.029 -10.880 12.861 1.00 92.12 504 LYS A CA 1
ATOM 4053 C C . LYS A 1 504 ? -9.888 -10.938 11.347 1.00 92.12 504 LYS A C 1
ATOM 4055 O O . LYS A 1 504 ? -8.802 -11.234 10.859 1.00 92.12 504 LYS A O 1
ATOM 4060 N N . ASN A 1 505 ? -10.958 -10.601 10.633 1.00 85.00 505 ASN A N 1
ATOM 4061 C CA . ASN A 1 505 ? -10.996 -10.588 9.171 1.00 85.00 505 ASN A CA 1
ATOM 4062 C C . ASN A 1 505 ? -11.506 -9.234 8.673 1.00 85.00 505 ASN A C 1
ATOM 4064 O O . ASN A 1 505 ? -12.565 -8.774 9.085 1.00 85.00 505 ASN A O 1
ATOM 4068 N N . GLU A 1 506 ? -10.759 -8.565 7.797 1.00 84.25 506 GLU A N 1
ATOM 4069 C CA . GLU A 1 506 ? -11.166 -7.267 7.255 1.00 84.25 506 GLU A CA 1
ATOM 4070 C C . GLU A 1 506 ? -11.874 -7.458 5.908 1.00 84.25 506 GLU A C 1
ATOM 4072 O O . GLU A 1 506 ? -11.226 -7.689 4.890 1.00 84.25 506 GLU A O 1
ATOM 4077 N N . THR A 1 507 ? -13.203 -7.364 5.909 1.00 85.62 507 THR A N 1
ATOM 4078 C CA . THR A 1 507 ? -14.053 -7.488 4.716 1.00 85.62 507 THR A CA 1
ATOM 4079 C C . THR A 1 507 ? -14.887 -6.228 4.520 1.00 85.62 507 THR A C 1
ATOM 4081 O O . THR A 1 507 ? -15.204 -5.520 5.479 1.00 85.62 507 THR A O 1
ATOM 4084 N N . LYS A 1 508 ? -15.248 -5.914 3.270 1.00 89.69 508 LYS A N 1
ATOM 4085 C CA . LYS A 1 508 ? -16.279 -4.905 2.999 1.00 89.69 508 LYS A CA 1
ATOM 4086 C C . LYS A 1 508 ? -17.634 -5.595 3.016 1.00 89.69 508 LYS A C 1
ATOM 4088 O O . LYS A 1 508 ? -17.780 -6.662 2.429 1.00 89.69 508 LYS A O 1
ATOM 4093 N N . TRP A 1 509 ? -18.632 -4.958 3.626 1.00 93.81 509 TRP A N 1
ATOM 4094 C CA . TRP A 1 509 ? -19.976 -5.532 3.732 1.00 93.81 509 TRP A CA 1
ATOM 4095 C C . TRP A 1 509 ? -20.549 -5.941 2.368 1.00 93.81 509 TRP A C 1
ATOM 4097 O O . TRP A 1 509 ? -21.031 -7.057 2.209 1.00 93.81 509 TRP A O 1
ATOM 4107 N N . LYS A 1 510 ? -20.401 -5.076 1.356 1.00 92.75 510 LYS A N 1
ATOM 4108 C CA . LYS A 1 510 ? -20.880 -5.327 -0.013 1.00 92.75 510 LYS A CA 1
ATOM 4109 C C . LYS A 1 510 ? -20.327 -6.616 -0.631 1.00 92.75 510 LYS A C 1
ATOM 4111 O O . LYS A 1 510 ? -21.037 -7.250 -1.398 1.00 92.75 510 LYS A O 1
ATOM 4116 N N . ASP A 1 511 ? -19.103 -7.001 -0.273 1.00 91.12 511 ASP A N 1
ATOM 4117 C CA . ASP A 1 511 ? -18.413 -8.151 -0.868 1.00 91.12 511 ASP A CA 1
ATOM 4118 C C . ASP A 1 511 ? -18.880 -9.480 -0.256 1.00 91.12 511 ASP A C 1
ATOM 4120 O O . ASP A 1 511 ? -18.720 -10.532 -0.868 1.00 91.12 511 ASP A O 1
ATOM 4124 N N . ILE A 1 512 ? -19.439 -9.446 0.960 1.00 93.00 512 ILE A N 1
ATOM 4125 C CA . ILE A 1 512 ? -19.835 -10.654 1.697 1.00 93.00 512 ILE A CA 1
ATOM 4126 C C . ILE A 1 512 ? -21.341 -10.768 1.934 1.00 93.00 512 ILE A C 1
ATOM 4128 O O . ILE A 1 512 ? -21.798 -11.853 2.276 1.00 93.00 512 ILE A O 1
ATOM 4132 N N . LYS A 1 513 ? -22.111 -9.685 1.750 1.00 94.69 513 LYS A N 1
ATOM 4133 C CA . LYS A 1 513 ? -23.553 -9.611 2.042 1.00 94.69 513 LYS A CA 1
ATOM 4134 C C . LYS A 1 513 ? -24.335 -10.789 1.461 1.00 94.69 513 LYS A C 1
ATOM 4136 O O . LYS A 1 513 ? -25.171 -11.355 2.152 1.00 94.69 513 LYS A O 1
ATOM 4141 N N . THR A 1 514 ? -24.037 -11.184 0.224 1.00 94.12 514 THR A N 1
ATOM 4142 C CA . THR A 1 514 ? -24.717 -12.290 -0.474 1.00 94.12 514 THR A CA 1
ATOM 4143 C C . THR A 1 514 ? -24.530 -13.651 0.196 1.00 94.12 514 THR A C 1
ATOM 4145 O O . THR A 1 514 ? -25.328 -14.551 -0.037 1.00 94.12 514 THR A O 1
ATOM 4148 N N . ASN A 1 515 ? -23.499 -13.802 1.030 1.00 95.19 515 ASN A N 1
ATOM 4149 C CA . ASN A 1 515 ? -23.193 -15.032 1.757 1.00 95.19 515 ASN A CA 1
ATOM 4150 C C . ASN A 1 515 ? -23.723 -15.019 3.200 1.00 95.19 515 ASN A C 1
ATOM 4152 O O . ASN A 1 515 ? -23.559 -16.007 3.913 1.00 95.19 515 ASN A O 1
ATOM 4156 N N . ILE A 1 516 ? -24.323 -13.913 3.654 1.00 97.50 516 ILE A N 1
ATOM 4157 C CA . ILE A 1 516 ? -24.886 -13.780 5.001 1.00 97.50 516 ILE A CA 1
ATOM 4158 C C . ILE A 1 516 ? -26.404 -13.930 4.927 1.00 97.50 516 ILE A C 1
ATOM 4160 O O . ILE A 1 516 ? -27.048 -13.441 4.002 1.00 97.50 516 ILE A O 1
ATOM 4164 N N . LYS A 1 517 ? -26.991 -14.619 5.907 1.00 97.88 517 LYS A N 1
ATOM 4165 C CA . LYS A 1 517 ? -28.425 -14.913 5.909 1.00 97.88 517 LYS A CA 1
ATOM 4166 C C . LYS A 1 517 ? -29.251 -13.638 6.119 1.00 97.88 517 LYS A C 1
ATOM 4168 O O . LYS A 1 517 ? -29.114 -12.968 7.143 1.00 97.88 517 LYS A O 1
ATOM 4173 N N . HIS A 1 518 ? -30.118 -13.330 5.159 1.00 98.12 518 HIS A N 1
ATOM 4174 C CA . HIS A 1 518 ? -31.076 -12.226 5.239 1.00 98.12 518 HIS A CA 1
ATOM 4175 C C . HIS A 1 518 ? -32.364 -12.663 5.938 1.00 98.12 518 HIS A C 1
ATOM 4177 O O . HIS A 1 518 ? -32.832 -13.783 5.726 1.00 98.12 518 HIS A O 1
ATOM 4183 N N . PHE A 1 519 ? -32.941 -11.768 6.734 1.00 98.25 519 PHE A N 1
ATOM 4184 C CA . PHE A 1 519 ? -34.275 -11.913 7.311 1.00 98.25 519 PHE A CA 1
ATOM 4185 C C . PHE A 1 519 ? -35.111 -10.661 7.028 1.00 98.25 519 PHE A C 1
ATOM 4187 O O . PHE A 1 519 ? -34.577 -9.562 6.856 1.00 98.25 519 PHE A O 1
ATOM 4194 N N . ALA A 1 520 ? -36.431 -10.836 6.983 1.00 95.44 520 ALA A N 1
ATOM 4195 C CA . ALA A 1 520 ? -37.369 -9.725 6.851 1.00 95.44 520 ALA A CA 1
ATOM 4196 C C . ALA A 1 520 ? -37.587 -8.993 8.186 1.00 95.44 520 ALA A C 1
ATOM 4198 O O . ALA A 1 520 ? -37.743 -7.775 8.188 1.00 95.44 520 ALA A O 1
ATOM 4199 N N . ASP A 1 521 ? -37.566 -9.734 9.295 1.00 95.62 521 ASP A N 1
ATOM 4200 C CA . ASP A 1 521 ? -37.857 -9.243 10.639 1.00 95.62 521 ASP A CA 1
ATOM 4201 C C . ASP A 1 521 ? -36.591 -9.168 11.513 1.00 95.62 521 ASP A C 1
ATOM 4203 O O . ASP A 1 521 ? -35.714 -10.039 11.446 1.00 95.62 521 ASP A O 1
ATOM 4207 N N . TYR A 1 522 ? -36.490 -8.105 12.320 1.00 96.38 522 TYR A N 1
ATOM 4208 C CA . TYR A 1 522 ? -35.345 -7.854 13.201 1.00 96.38 522 TYR A CA 1
ATOM 4209 C C . TYR A 1 522 ? -35.214 -8.933 14.281 1.00 96.38 522 TYR A C 1
ATOM 4211 O O . TYR A 1 522 ? -34.110 -9.429 14.524 1.00 96.38 522 TYR A O 1
ATOM 4219 N N . GLU A 1 523 ? -36.319 -9.326 14.917 1.00 96.88 523 GLU A N 1
ATOM 4220 C CA . GLU A 1 523 ? -36.299 -10.323 15.981 1.00 96.88 523 GLU A CA 1
ATOM 4221 C C . GLU A 1 523 ? -35.889 -11.697 15.459 1.00 96.88 523 GLU A C 1
ATOM 4223 O O . GLU A 1 523 ? -35.178 -12.420 16.154 1.00 96.88 523 GLU A O 1
ATOM 4228 N N . ASP A 1 524 ? -36.296 -12.067 14.246 1.00 97.81 524 ASP A N 1
ATOM 4229 C CA . ASP A 1 524 ? -35.907 -13.347 13.651 1.00 97.81 524 ASP A CA 1
ATOM 4230 C C . ASP A 1 524 ? -34.403 -13.404 13.356 1.00 97.81 524 ASP A C 1
ATOM 4232 O O . ASP A 1 524 ? -33.739 -14.401 13.663 1.00 97.81 524 ASP A O 1
ATOM 4236 N N . ALA A 1 525 ? -33.831 -12.320 12.819 1.00 97.69 525 ALA A N 1
ATOM 4237 C CA . ALA A 1 525 ? -32.387 -12.215 12.615 1.00 97.69 525 ALA A CA 1
ATOM 4238 C C . ALA A 1 525 ? -31.615 -12.275 13.940 1.00 97.69 525 ALA A C 1
ATOM 4240 O O . ALA A 1 525 ? -30.572 -12.939 14.015 1.00 97.69 525 ALA A O 1
ATOM 4241 N N . MET A 1 526 ? -32.144 -11.605 14.967 1.00 97.50 526 MET A N 1
ATOM 4242 C CA . MET A 1 526 ? -31.618 -11.580 16.328 1.00 97.50 526 MET A CA 1
ATOM 4243 C C . MET A 1 526 ? -31.632 -12.975 16.962 1.00 97.50 526 MET A C 1
ATOM 4245 O O . MET A 1 526 ? -30.588 -13.467 17.389 1.00 97.50 526 MET A O 1
ATOM 4249 N N . LYS A 1 527 ? -32.789 -13.650 16.956 1.00 97.62 527 LYS A N 1
ATOM 4250 C CA . LYS A 1 527 ? -32.972 -15.015 17.478 1.00 97.62 527 LYS A CA 1
ATOM 4251 C C . LYS A 1 527 ? -32.064 -16.007 16.755 1.00 97.62 527 LYS A C 1
ATOM 4253 O O . LYS A 1 527 ? -31.467 -16.870 17.395 1.00 97.62 527 LYS A O 1
ATOM 4258 N N . TYR A 1 528 ? -31.907 -15.863 15.436 1.00 98.25 528 TYR A N 1
ATOM 4259 C CA . TYR A 1 528 ? -30.983 -16.691 14.665 1.00 98.25 528 TYR A CA 1
ATOM 4260 C C . TYR A 1 528 ? -29.528 -16.514 15.111 1.00 98.25 528 TYR A C 1
ATOM 4262 O O . TYR A 1 528 ? -28.845 -17.514 15.310 1.00 98.25 528 TYR A O 1
ATOM 4270 N N . ARG A 1 529 ? -29.045 -15.274 15.296 1.00 97.88 529 ARG A N 1
ATOM 4271 C CA . ARG A 1 529 ? -27.697 -15.024 15.839 1.00 97.88 529 ARG A CA 1
ATOM 4272 C C . ARG A 1 529 ? -27.553 -15.653 17.221 1.00 97.88 529 ARG A C 1
ATOM 4274 O O . ARG A 1 529 ? -26.554 -16.323 17.472 1.00 97.88 529 ARG A O 1
ATOM 4281 N N . ASP A 1 530 ? -28.526 -15.426 18.093 1.00 97.19 530 ASP A N 1
ATOM 4282 C CA . ASP A 1 530 ? -28.470 -15.856 19.489 1.00 97.19 530 ASP A CA 1
ATOM 4283 C C . ASP A 1 530 ? -28.426 -17.385 19.608 1.00 97.19 530 ASP A C 1
ATOM 4285 O O . ASP A 1 530 ? -27.662 -17.908 20.411 1.00 97.19 530 ASP A O 1
ATOM 4289 N N . GLY A 1 531 ? -29.120 -18.112 18.726 1.00 96.31 531 GLY A N 1
ATOM 4290 C CA . GLY A 1 531 ? -29.036 -19.575 18.638 1.00 96.31 531 GLY A CA 1
ATOM 4291 C C . GLY A 1 531 ? -27.692 -20.131 18.137 1.00 96.31 531 GLY A C 1
ATOM 4292 O O . GLY A 1 531 ? -27.496 -21.344 18.150 1.00 96.31 531 GLY A O 1
ATOM 4293 N N . LEU A 1 532 ? -26.764 -19.282 17.680 1.00 95.25 532 LEU A N 1
ATOM 4294 C CA . LEU A 1 532 ? -25.413 -19.673 17.244 1.00 95.25 532 LEU A CA 1
ATOM 4295 C C . LEU A 1 532 ? -24.333 -19.408 18.302 1.00 95.25 532 LEU A C 1
ATOM 4297 O O . LEU A 1 532 ? -23.143 -19.605 18.011 1.00 95.25 532 LEU A O 1
ATOM 4301 N N . ILE A 1 533 ? -24.726 -18.900 19.470 1.00 91.12 533 ILE A N 1
ATOM 4302 C CA . ILE A 1 533 ? -23.836 -18.554 20.577 1.00 91.12 533 ILE A CA 1
ATOM 4303 C C . ILE A 1 533 ? -23.958 -19.657 21.641 1.00 91.12 533 ILE A C 1
ATOM 4305 O O . ILE A 1 533 ? -25.085 -20.033 21.958 1.00 91.12 533 ILE A O 1
ATOM 4309 N N . PRO A 1 534 ? -22.832 -20.217 22.129 1.00 72.56 534 PRO A N 1
ATOM 4310 C CA . PRO A 1 534 ? -22.833 -21.316 23.097 1.00 72.56 534 PRO A CA 1
ATOM 4311 C C . PRO A 1 534 ? -23.471 -20.988 24.445 1.00 72.56 534 PRO A C 1
ATOM 4313 O O . PRO A 1 534 ? -23.361 -19.816 24.878 1.00 72.56 534 PRO A O 1
#

Secondary structure (DSSP, 8-state):
-----TTS-HHHHHHHHHHHHHHHHHHHHHHHHHHHHHHHHHHHHHHHH-SS------HHHHHHHHHHHHHHHHHHHHHHHHHHHHHHHHHHHHHHHHHHHHHHTT----------HHHHHHHHHHHHHT---EETTEE----TTTB--STTHHHHHHHHHHHTTTS-HHHHHHHHGGGBPTT---BGGG-HHHHHHHTTSS-TTSBHHHHHHHHHHHHHHHHHHHHHHHHT-TTEEEEEEE--TTSPTTEEEHHHHHHH--TTSS-TTEEESTTPPPP-STT---EEEEEEHHHHHHTTT-----TTHHHHHHHHHH-SEEE-GGGS-HHHHHHHHHHHHHHHHHHHHHHHHHHHHHHHHHHHEEE--HHHHHHHHHHHHHTS-HHHHTTS----TGGGTTSEEEEETT--EEEE-TTSBEEEEE--TT-SS--HHHHHHHHHHTT--EEEEEGGGHHHHHHTTEEEEEEE---GGG--TT--TT-TT-----EEEEEE--------HHHHGGGSEEESSHHHHHHHHHTT--

Radius of gyration: 33.53 Å; chains: 1; bounding box: 72×66×91 Å

Foldseek 3Di:
DDDDCVPPPPVLVVLVVVLVVLLVVLVVQLVVQLVVLVVVLVVQLDVVQDDDDRPDQDPVSVVSNVVSVVSSVVSNVVSVVSSVVSNVVSVVSSVVVVVVVCVVVVNDDDDDPDQPVVLLLVLLCCVLPPDQDAAPNRGDDDDVQFFQPPDCVVVVLSVLLSVCAPHDLLVSQVSRVVGTDPPNWDFPLVVVVVCVLCVCVHPRRGTVVSSLVSLQSNVQSVQRSVLVSLVVDPQFFKKAKAADPSDDFQKDAVSLVLNADCPPVLAGRIGGSVGRDHDNDGNGPIHIDTDGPVCSVVNPPHDDRDPCNVVSVVVCVVPRIDGDCVRDDPVVVVVVVVVVVVVVVVVVVVVVVVVVLLVVQVVFKDWDQLVVQLVLLVQLLVQDPLLCSQQFDRDHSVVCPQWGWMAGNQSFTWIAHPQQEIHRGGDRPSPPSDDSLSRLVVSVVVRHWWYKTWLVCVQVVLQSQKDFAEKEWADPVPGRPSQDPPDPSRDTTIITIIGGDNHRDGDRCVVCVVVHHYDHDPVVRVVRSSVVTD

Sequence (534 aa):
MTFDLSGIPEELQVFIKEALEIRKAALLFAEKEIKVAMQESINEIKKHIGYGTFKGINKELNDVIEEQKIFFAAELDRILDEGLTKASYAGLSIGNGILKHYKAKGLIKGRLIEKDIIREAELIAKSTMEKKRVFKNKEFVLSDRIWDLSGNNYEKIKEIISSGINTDCVKVAKALTQYVKQGSETLAKDYPNMYNRMGGRVPKNLNYEALRLARNELSEVYWQSTIEGYKDNPAIKAVKWLLSNNRIPGFHDVCDELAYADDFGLGVGIYPLDDAPEKPHICCLCNLAPIIADDIKKGDAVNKPPENWEEIKERLRHKNSFINMDELTEEQKETLREQRREAYRRQKEKKEAEKNRYKQFLAGIGEKTPEEFAKAIKEAKENVPVENAWRVDAHSKEEYNNIKLFTTKGGSCVAIKPDGDIISVCKNMNDKDTKGSDLIRYAVNNGGVKLDSYAGNHKFYTKNGFEPVSYVSFNEEYAPKDWKKGVKGYEKEDIIFYKYTGKKNETKWKDIKTNIKHFADYEDAMKYRDGLIP

pLDDT: mean 81.53, std 15.95, range [34.97, 98.62]